Protein AF-A0A5E5BLS3-F1 (afdb_monomer_lite)

Organism: NCBI:txid93222

Structure (mmCIF, N/CA/C/O backbone):
data_AF-A0A5E5BLS3-F1
#
_entry.id   AF-A0A5E5BLS3-F1
#
loop_
_atom_site.group_PDB
_atom_site.id
_atom_site.type_symbol
_atom_site.label_atom_id
_atom_site.label_alt_id
_atom_site.label_comp_id
_atom_site.label_asym_id
_atom_site.label_entity_id
_atom_site.label_seq_id
_atom_site.pdbx_PDB_ins_code
_atom_site.Cartn_x
_atom_site.Cartn_y
_atom_site.Cartn_z
_atom_site.occupancy
_atom_site.B_iso_or_equiv
_atom_site.auth_seq_id
_atom_site.auth_comp_id
_atom_site.auth_asym_id
_atom_site.auth_atom_id
_atom_site.pdbx_PDB_model_num
ATOM 1 N N . MET A 1 1 ? -21.574 -31.247 -58.400 1.00 34.53 1 MET A N 1
ATOM 2 C CA . MET A 1 1 ? -21.716 -30.947 -56.960 1.00 34.53 1 MET A CA 1
ATOM 3 C C . MET A 1 1 ? -21.027 -29.622 -56.694 1.00 34.53 1 MET A C 1
ATOM 5 O O . MET A 1 1 ? -19.809 -29.564 -56.752 1.00 34.53 1 MET A O 1
ATOM 9 N N . HIS A 1 2 ? -21.808 -28.560 -56.506 1.00 27.62 2 HIS A N 1
ATOM 10 C CA . HIS A 1 2 ? -21.325 -27.256 -56.059 1.00 27.62 2 HIS A CA 1
ATOM 11 C C . HIS A 1 2 ? -21.465 -27.177 -54.540 1.00 27.62 2 HIS A C 1
ATOM 13 O O . HIS A 1 2 ? -22.556 -27.423 -54.038 1.00 27.62 2 HIS A O 1
ATOM 19 N N . PHE A 1 3 ? -20.406 -26.766 -53.847 1.00 23.20 3 PHE A N 1
ATOM 20 C CA . PHE A 1 3 ? -20.512 -26.007 -52.604 1.00 23.20 3 PHE A CA 1
ATOM 21 C C . PHE A 1 3 ? -19.408 -24.948 -52.603 1.00 23.20 3 PHE A C 1
ATOM 23 O O . PHE A 1 3 ? -18.227 -25.253 -52.473 1.00 23.20 3 PHE A O 1
ATOM 30 N N . PHE A 1 4 ? -19.822 -23.700 -52.811 1.00 28.59 4 PHE A N 1
ATOM 31 C CA . PHE A 1 4 ? -19.066 -22.513 -52.433 1.00 28.59 4 PHE A CA 1
ATOM 32 C C . PHE A 1 4 ? -19.124 -22.368 -50.905 1.00 28.59 4 PHE A C 1
ATOM 34 O O . PHE A 1 4 ? -20.200 -22.478 -50.321 1.00 28.59 4 PHE A O 1
ATOM 41 N N . ALA A 1 5 ? -17.999 -22.044 -50.277 1.00 25.41 5 ALA A N 1
ATOM 42 C CA . ALA A 1 5 ? -17.952 -21.332 -49.000 1.00 25.41 5 ALA A CA 1
ATOM 43 C C . ALA A 1 5 ? -16.856 -20.268 -49.163 1.00 25.41 5 ALA A C 1
ATOM 45 O O . ALA A 1 5 ? -15.674 -20.558 -49.039 1.00 25.41 5 ALA A O 1
ATOM 46 N N . ALA A 1 6 ? -17.166 -19.151 -49.823 1.00 27.09 6 ALA A N 1
ATOM 47 C CA . ALA A 1 6 ? -17.584 -17.913 -49.165 1.00 27.09 6 ALA A CA 1
ATOM 48 C C . ALA A 1 6 ? -16.597 -17.516 -48.054 1.00 27.09 6 ALA A C 1
ATOM 50 O O . ALA A 1 6 ? -16.611 -18.080 -46.960 1.00 27.09 6 ALA A O 1
ATOM 51 N N . SER A 1 7 ? -15.750 -16.533 -48.371 1.00 33.19 7 SER A N 1
ATOM 52 C CA . SER A 1 7 ? -15.082 -15.647 -47.418 1.00 33.19 7 SER A CA 1
ATOM 53 C C . SER A 1 7 ? -16.003 -15.397 -46.223 1.00 33.19 7 SER A C 1
ATOM 55 O O . SER A 1 7 ? -17.124 -14.924 -46.392 1.00 33.19 7 SER A O 1
ATOM 57 N N . SER A 1 8 ? -15.567 -15.805 -45.028 1.00 29.45 8 SER A N 1
ATOM 58 C CA . SER A 1 8 ? -16.401 -15.777 -43.826 1.00 29.45 8 SER A CA 1
ATOM 59 C C . SER A 1 8 ? -16.943 -14.360 -43.584 1.00 29.45 8 SER A C 1
ATOM 61 O O . SER A 1 8 ? -16.160 -13.475 -43.227 1.00 29.45 8 SER A O 1
ATOM 63 N N . PRO A 1 9 ? -18.271 -14.143 -43.672 1.00 31.34 9 PRO A N 1
ATOM 64 C CA . PRO A 1 9 ? -18.898 -12.856 -43.367 1.00 31.34 9 PRO A CA 1
ATOM 65 C C . PRO A 1 9 ? -18.682 -12.431 -41.909 1.00 31.34 9 PRO A C 1
ATOM 67 O O . PRO A 1 9 ? -18.938 -11.285 -41.554 1.00 31.34 9 PRO A O 1
ATOM 70 N N . ARG A 1 10 ? -18.208 -13.348 -41.048 1.00 33.69 10 ARG A N 1
ATOM 71 C CA . ARG A 1 10 ? -18.005 -13.108 -39.617 1.00 33.69 10 ARG A CA 1
ATOM 72 C C . ARG A 1 10 ? -16.800 -12.228 -39.315 1.00 33.69 10 ARG A C 1
ATOM 74 O O . ARG A 1 10 ? -16.881 -11.496 -38.343 1.00 33.69 10 ARG A O 1
ATOM 81 N N . HIS A 1 11 ? -15.726 -12.258 -40.110 1.00 30.16 11 HIS A N 1
ATOM 82 C CA . HIS A 1 11 ? -14.570 -11.381 -39.867 1.00 30.16 11 HIS A CA 1
ATOM 83 C C . HIS A 1 11 ? -14.857 -9.943 -40.304 1.00 30.16 11 HIS A C 1
ATOM 85 O O . HIS A 1 11 ? -14.571 -9.026 -39.548 1.00 30.16 11 HIS A O 1
ATOM 91 N N . GLU A 1 12 ? -15.526 -9.748 -41.443 1.00 28.45 12 GLU A N 1
ATOM 92 C CA . GLU A 1 12 ? -15.951 -8.428 -41.933 1.00 28.45 12 GLU A CA 1
ATOM 93 C C . GLU A 1 12 ? -17.077 -7.822 -41.068 1.00 28.45 12 GLU A C 1
ATOM 95 O O . GLU A 1 12 ? -17.075 -6.619 -40.802 1.00 28.45 12 GLU A O 1
ATOM 100 N N . GLN A 1 13 ? -18.002 -8.651 -40.550 1.00 30.91 13 GLN A N 1
ATOM 101 C CA . GLN A 1 13 ? -18.975 -8.223 -39.536 1.00 30.91 13 GLN A CA 1
ATOM 102 C C . GLN A 1 13 ? -18.310 -7.891 -38.203 1.00 30.91 13 GLN A C 1
ATOM 104 O O . GLN A 1 13 ? -18.647 -6.851 -37.657 1.00 30.91 13 GLN A O 1
ATOM 109 N N . LEU A 1 14 ? -17.352 -8.683 -37.695 1.00 30.88 14 LEU A N 1
ATOM 110 C CA . LEU A 1 14 ? -16.608 -8.319 -36.480 1.00 30.88 14 LEU A CA 1
ATOM 111 C C . LEU A 1 14 ? -15.872 -6.989 -36.681 1.00 30.88 14 LEU A C 1
ATOM 113 O O . LEU A 1 14 ? -15.947 -6.128 -35.818 1.00 30.88 14 LEU A O 1
ATOM 117 N N . PHE A 1 15 ? -15.228 -6.792 -37.835 1.00 30.98 15 PHE A N 1
ATOM 118 C CA . PHE A 1 15 ? -14.484 -5.578 -38.186 1.00 30.98 15 PHE A CA 1
ATOM 119 C C . PHE A 1 15 ? -15.395 -4.347 -38.276 1.00 30.98 15 PHE A C 1
ATOM 121 O O . PHE A 1 15 ? -15.095 -3.302 -37.698 1.00 30.98 15 PHE A O 1
ATOM 128 N N . ARG A 1 16 ? -16.569 -4.479 -38.915 1.00 30.80 16 ARG A N 1
ATOM 129 C CA . ARG A 1 16 ? -17.594 -3.429 -38.894 1.00 30.80 16 ARG A CA 1
ATOM 130 C C . ARG A 1 16 ? -18.154 -3.222 -37.494 1.00 30.80 16 ARG A C 1
ATOM 132 O O . ARG A 1 16 ? -18.315 -2.076 -37.118 1.00 30.80 16 ARG A O 1
ATOM 139 N N . THR A 1 17 ? -18.405 -4.250 -36.689 1.00 35.25 17 THR A N 1
ATOM 140 C CA . THR A 1 17 ? -18.891 -4.094 -35.307 1.00 35.25 17 THR A CA 1
ATOM 141 C C . THR A 1 17 ? -17.845 -3.444 -34.391 1.00 35.25 17 THR A C 1
ATOM 143 O O . THR A 1 17 ? -18.216 -2.637 -33.547 1.00 35.25 17 THR A O 1
ATOM 146 N N . ILE A 1 18 ? -16.552 -3.709 -34.602 1.00 31.16 18 ILE A N 1
ATOM 147 C CA . ILE A 1 18 ? -15.421 -3.091 -33.887 1.00 31.16 18 ILE A CA 1
ATOM 148 C C . ILE A 1 18 ? -15.284 -1.602 -34.244 1.00 31.16 18 ILE A C 1
ATOM 150 O O . ILE A 1 18 ? -15.023 -0.795 -33.359 1.00 31.16 18 ILE A O 1
ATOM 154 N N . LEU A 1 19 ? -15.511 -1.226 -35.509 1.00 31.52 19 LEU A N 1
ATOM 155 C CA . LEU A 1 19 ? -15.482 0.171 -35.971 1.00 31.52 19 LEU A CA 1
ATOM 156 C C . LEU A 1 19 ? -16.813 0.924 -35.765 1.00 31.52 19 LEU A C 1
ATOM 158 O O . LEU A 1 19 ? -16.826 2.151 -35.773 1.00 31.52 19 LEU A O 1
ATOM 162 N N . SER A 1 20 ? -17.934 0.207 -35.606 1.00 33.91 20 SER A N 1
ATOM 163 C CA . SER A 1 20 ? -19.284 0.782 -35.434 1.00 33.91 20 SER A CA 1
ATOM 164 C C . SER A 1 20 ? -19.732 0.857 -33.976 1.00 33.91 20 SER A C 1
ATOM 166 O O . SER A 1 20 ? -20.686 1.572 -33.670 1.00 33.91 20 SER A O 1
ATOM 168 N N . ALA A 1 21 ? -19.090 0.119 -33.067 1.00 30.17 21 ALA A N 1
ATOM 169 C CA . ALA A 1 21 ? -19.223 0.384 -31.644 1.00 30.17 21 ALA A CA 1
ATOM 170 C C . ALA A 1 21 ? -18.565 1.746 -31.374 1.00 30.17 21 ALA A C 1
ATOM 172 O O . ALA A 1 21 ? -17.434 1.948 -31.816 1.00 30.17 21 ALA A O 1
ATOM 173 N N . PRO A 1 22 ? -19.228 2.691 -30.686 1.00 32.88 22 PRO A N 1
ATOM 174 C CA . PRO A 1 22 ? -18.635 3.979 -30.353 1.00 32.88 22 PRO A CA 1
ATOM 175 C C . PRO A 1 22 ? -17.554 3.770 -29.281 1.00 32.88 22 PRO A C 1
ATOM 177 O O . PRO A 1 22 ? -17.758 4.032 -28.101 1.00 32.88 22 PRO A O 1
ATOM 180 N N . LEU A 1 23 ? -16.408 3.235 -29.694 1.00 39.81 23 LEU A N 1
ATOM 181 C CA . LEU A 1 23 ? -15.173 3.200 -28.931 1.00 39.81 23 LEU A CA 1
ATOM 182 C C . LEU A 1 23 ? -14.496 4.545 -29.168 1.00 39.81 23 LEU A C 1
ATOM 184 O O . LEU A 1 23 ? -13.711 4.711 -30.098 1.00 39.81 23 LEU A O 1
ATOM 188 N N . THR A 1 24 ? -14.834 5.543 -28.360 1.00 40.62 24 THR A N 1
ATOM 189 C CA . THR A 1 24 ? -14.181 6.852 -28.411 1.00 40.62 24 THR A CA 1
ATOM 190 C C . THR A 1 24 ? -12.831 6.808 -27.690 1.00 40.62 24 THR A C 1
ATOM 192 O O . THR A 1 24 ? -12.574 7.601 -26.796 1.00 40.62 24 THR A O 1
ATOM 195 N N . PHE A 1 25 ? -11.907 5.927 -28.101 1.00 43.97 25 PHE A N 1
ATOM 196 C CA . PHE A 1 25 ? -10.481 6.165 -27.820 1.00 43.97 25 PHE A CA 1
ATOM 197 C C . PHE A 1 25 ? -10.180 7.632 -28.148 1.00 43.97 25 PHE A C 1
ATOM 199 O O . PHE A 1 25 ? -10.736 8.137 -29.124 1.00 43.97 25 PHE A O 1
ATOM 206 N N . GLY A 1 26 ? -9.416 8.346 -27.316 1.00 43.75 26 GLY A N 1
ATOM 207 C CA . GLY A 1 26 ? -9.144 9.766 -27.547 1.00 43.75 26 GLY A CA 1
ATOM 208 C C . GLY A 1 26 ? -8.666 9.994 -28.986 1.00 43.75 26 GLY A C 1
ATOM 209 O O . GLY A 1 26 ? -7.529 9.713 -29.297 1.00 43.75 26 GLY A O 1
ATOM 210 N N . GLY A 1 27 ? -9.538 10.439 -29.892 1.00 51.97 27 GLY A N 1
ATOM 211 C CA . GLY A 1 27 ? -9.267 10.442 -31.337 1.00 51.97 27 GLY A CA 1
ATOM 212 C C . GLY A 1 27 ? -9.070 9.051 -31.983 1.00 51.97 27 GLY A C 1
ATOM 213 O O . GLY A 1 27 ? -8.403 8.162 -31.458 1.00 51.97 27 GLY A O 1
ATOM 214 N N . VAL A 1 28 ? -9.603 8.874 -33.197 1.00 53.38 28 VAL A N 1
ATOM 215 C CA . VAL A 1 28 ? -9.395 7.670 -34.035 1.00 53.38 28 VAL A CA 1
ATOM 216 C C . VAL A 1 28 ? -7.902 7.428 -34.323 1.00 53.38 28 VAL A C 1
ATOM 218 O O . VAL A 1 28 ? -7.460 6.280 -34.393 1.00 53.38 28 VAL A O 1
ATOM 221 N N . ASP A 1 29 ? -7.114 8.501 -34.400 1.00 59.03 29 ASP A N 1
ATOM 222 C CA . ASP A 1 29 ? -5.683 8.457 -34.713 1.00 59.03 29 ASP A CA 1
ATOM 223 C C . ASP A 1 29 ? -4.857 7.737 -33.629 1.00 59.03 29 ASP A C 1
ATOM 225 O O . ASP A 1 29 ? -3.947 6.972 -33.949 1.00 59.03 29 ASP A O 1
ATOM 229 N N . GLN A 1 30 ? -5.224 7.865 -32.347 1.00 74.75 30 GLN A N 1
ATOM 230 C CA . GLN A 1 30 ? -4.487 7.216 -31.253 1.00 74.75 30 GLN A CA 1
ATOM 231 C C . GLN A 1 30 ? -4.645 5.691 -31.253 1.00 74.75 30 GLN A C 1
ATOM 233 O O . GLN A 1 30 ? -3.727 4.971 -30.858 1.00 74.75 30 GLN A O 1
ATOM 238 N N . LEU A 1 31 ? -5.798 5.167 -31.684 1.00 83.00 31 LEU A N 1
ATOM 239 C CA . LEU A 1 31 ? -6.002 3.719 -31.769 1.00 83.00 31 LEU A CA 1
ATOM 240 C C . LEU A 1 31 ? -5.173 3.110 -32.905 1.00 83.00 31 LEU A C 1
ATOM 242 O O . LEU A 1 31 ? -4.577 2.049 -32.722 1.00 83.00 31 LEU A O 1
ATOM 246 N N . ALA A 1 32 ? -5.106 3.781 -34.058 1.00 84.62 32 ALA A N 1
ATOM 247 C CA . ALA A 1 32 ? -4.304 3.326 -35.191 1.00 84.62 32 ALA A CA 1
ATOM 248 C C . ALA A 1 32 ? -2.813 3.234 -34.821 1.00 84.62 32 ALA A C 1
ATOM 250 O O . ALA A 1 32 ? -2.171 2.219 -35.095 1.00 84.62 32 ALA A O 1
ATOM 251 N N . GLU A 1 33 ? -2.285 4.238 -34.114 1.00 88.94 33 GLU A N 1
ATOM 252 C CA . GLU A 1 33 ? -0.906 4.233 -33.609 1.00 88.94 33 GLU A CA 1
ATOM 253 C C . GLU A 1 33 ? -0.643 3.080 -32.631 1.00 88.94 33 GLU A C 1
ATOM 255 O O . GLU A 1 33 ? 0.366 2.378 -32.755 1.00 88.94 33 GLU A O 1
ATOM 260 N N . ARG A 1 34 ? -1.573 2.831 -31.698 1.00 91.44 34 ARG A N 1
ATOM 261 C CA . ARG A 1 34 ? -1.470 1.719 -30.738 1.00 91.44 34 ARG A CA 1
ATOM 262 C C . ARG A 1 34 ? -1.490 0.364 -31.428 1.00 91.44 34 ARG A C 1
ATOM 264 O O . ARG A 1 34 ? -0.681 -0.505 -31.114 1.00 91.44 34 ARG A O 1
ATOM 271 N N . CYS A 1 35 ? -2.376 0.188 -32.402 1.00 93.50 35 CYS A N 1
ATOM 272 C CA . CYS A 1 35 ? -2.442 -1.012 -33.229 1.00 93.50 35 CYS A CA 1
ATOM 273 C C . CYS A 1 35 ? -1.142 -1.225 -34.019 1.00 93.50 35 CYS A C 1
ATOM 275 O O . CYS A 1 35 ? -0.597 -2.330 -34.022 1.00 93.50 35 CYS A O 1
ATOM 277 N N . ALA A 1 36 ? -0.602 -0.178 -34.644 1.00 92.25 36 ALA A N 1
ATOM 278 C CA . ALA A 1 36 ? 0.670 -0.259 -35.356 1.00 92.25 36 ALA A CA 1
ATOM 279 C C . ALA A 1 36 ? 1.833 -0.619 -34.413 1.00 92.25 36 ALA A C 1
ATOM 281 O O . ALA A 1 36 ? 2.727 -1.385 -34.780 1.00 92.25 36 ALA A O 1
ATOM 282 N N . TYR A 1 37 ? 1.829 -0.102 -33.182 1.00 93.31 37 TYR A N 1
ATOM 283 C CA . TYR A 1 37 ? 2.817 -0.468 -32.169 1.00 93.31 37 TYR A CA 1
ATOM 284 C C . TYR A 1 37 ? 2.667 -1.926 -31.702 1.00 93.31 37 TYR A C 1
ATOM 286 O O . TYR A 1 37 ? 3.672 -2.629 -31.629 1.00 93.31 37 TYR A O 1
ATOM 294 N N . LEU A 1 38 ? 1.441 -2.420 -31.478 1.00 94.81 38 LEU A N 1
ATOM 295 C CA . LEU A 1 38 ? 1.178 -3.834 -31.163 1.00 94.81 38 LEU A CA 1
ATOM 296 C C . LEU A 1 38 ? 1.711 -4.774 -32.246 1.00 94.81 38 LEU A C 1
ATOM 298 O O . LEU A 1 38 ? 2.363 -5.766 -31.924 1.00 94.81 38 LEU A O 1
ATOM 302 N N . ALA A 1 39 ? 1.468 -4.451 -33.522 1.00 94.44 39 ALA A N 1
ATOM 303 C CA . ALA A 1 39 ? 1.978 -5.236 -34.642 1.00 94.44 39 ALA A CA 1
ATOM 304 C C . ALA A 1 39 ? 3.509 -5.299 -34.628 1.00 94.44 39 ALA A C 1
ATOM 306 O O . ALA A 1 39 ? 4.069 -6.390 -34.652 1.00 94.44 39 ALA A O 1
ATOM 307 N N . ARG A 1 40 ? 4.189 -4.150 -34.519 1.00 92.50 40 ARG A N 1
ATOM 308 C CA . ARG A 1 40 ? 5.661 -4.106 -34.439 1.00 92.50 40 ARG A CA 1
ATOM 309 C C . ARG A 1 40 ? 6.198 -4.906 -33.257 1.00 92.50 40 ARG A C 1
ATOM 311 O O . ARG A 1 40 ? 7.175 -5.633 -33.398 1.00 92.50 40 ARG A O 1
ATOM 318 N N . ARG A 1 41 ? 5.545 -4.794 -32.100 1.00 90.62 41 ARG A N 1
ATOM 319 C CA . ARG A 1 41 ? 5.968 -5.442 -30.858 1.00 90.62 41 ARG A CA 1
ATOM 320 C C . ARG A 1 41 ? 5.825 -6.962 -30.915 1.00 90.62 41 ARG A C 1
ATOM 322 O O . ARG A 1 41 ? 6.777 -7.660 -30.591 1.00 90.62 41 ARG A O 1
ATOM 329 N N . TYR A 1 42 ? 4.670 -7.476 -31.337 1.00 93.00 42 TYR A N 1
ATOM 330 C CA . TYR A 1 42 ? 4.352 -8.907 -31.230 1.00 93.00 42 TYR A CA 1
ATOM 331 C C . TYR A 1 42 ? 4.519 -9.701 -32.532 1.00 93.00 42 TYR A C 1
ATOM 333 O O . TYR A 1 42 ? 4.676 -10.918 -32.481 1.00 93.00 42 TYR A O 1
ATOM 341 N N . LEU A 1 43 ? 4.533 -9.046 -33.697 1.00 93.19 43 LEU A N 1
ATOM 342 C CA . LEU A 1 43 ? 4.868 -9.690 -34.978 1.00 93.19 43 LEU A CA 1
ATOM 343 C C . LEU A 1 43 ? 6.346 -9.509 -35.349 1.00 93.19 43 LEU A C 1
ATOM 345 O O . LEU A 1 43 ? 6.862 -10.269 -36.171 1.00 93.19 43 LEU A O 1
ATOM 349 N N . GLY A 1 44 ? 7.023 -8.546 -34.715 1.00 88.50 44 GLY A N 1
ATOM 350 C CA . GLY A 1 44 ? 8.392 -8.151 -35.022 1.00 88.50 44 GLY A CA 1
ATOM 351 C C . GLY A 1 44 ? 8.480 -7.200 -36.218 1.00 88.50 44 GLY A C 1
ATOM 352 O O . GLY A 1 44 ? 7.517 -6.973 -36.954 1.00 88.50 44 GLY A O 1
ATOM 353 N N . GLU A 1 45 ? 9.670 -6.647 -36.419 1.00 86.62 45 GLU A N 1
ATOM 354 C CA . GLU A 1 45 ? 10.022 -5.804 -37.564 1.00 86.62 45 GLU A CA 1
ATOM 355 C C . GLU A 1 45 ? 11.458 -6.103 -38.018 1.00 86.62 45 GLU A C 1
ATOM 357 O O . GLU A 1 45 ? 12.184 -6.880 -37.392 1.00 86.62 45 GLU A O 1
ATOM 362 N N . ALA A 1 46 ? 11.886 -5.533 -39.146 1.00 81.56 46 ALA A N 1
ATOM 363 C CA . ALA A 1 46 ? 13.238 -5.759 -39.648 1.00 81.56 46 ALA A CA 1
ATOM 364 C C . ALA A 1 46 ? 14.280 -5.344 -38.591 1.00 81.56 46 ALA A C 1
ATOM 366 O O . ALA A 1 46 ? 14.345 -4.185 -38.197 1.00 81.56 46 ALA A O 1
ATOM 367 N N . GLY A 1 47 ? 15.091 -6.302 -38.131 1.00 76.44 47 GLY A N 1
ATOM 368 C CA . GLY A 1 47 ? 16.109 -6.072 -37.101 1.00 76.44 47 GLY A CA 1
ATOM 369 C C . GLY A 1 47 ? 15.615 -6.156 -35.653 1.00 76.44 47 GLY A C 1
ATOM 370 O O . GLY A 1 47 ? 16.443 -6.076 -34.750 1.00 76.44 47 GLY A O 1
ATOM 371 N N . ARG A 1 48 ? 14.316 -6.384 -35.412 1.00 79.50 48 ARG A N 1
ATOM 372 C CA . ARG A 1 48 ? 13.747 -6.540 -34.066 1.00 79.50 48 ARG A CA 1
ATOM 373 C C . ARG A 1 48 ? 12.859 -7.789 -33.988 1.00 79.50 48 ARG A C 1
ATOM 375 O O . ARG A 1 48 ? 11.806 -7.827 -34.630 1.00 79.50 48 ARG A O 1
ATOM 382 N N . PRO A 1 49 ? 13.256 -8.819 -33.220 1.00 84.19 49 PRO A N 1
ATOM 383 C CA . PRO A 1 49 ? 12.444 -10.020 -33.074 1.00 84.19 49 PRO A CA 1
ATOM 384 C C . PRO A 1 49 ? 11.119 -9.707 -32.357 1.00 84.19 49 PRO A C 1
ATOM 386 O O . PRO A 1 49 ? 11.056 -8.745 -31.586 1.00 84.19 49 PRO A O 1
ATOM 389 N N . PRO A 1 50 ? 10.066 -10.513 -32.586 1.00 86.81 50 PRO A N 1
ATOM 390 C CA . PRO A 1 50 ? 8.811 -10.374 -31.860 1.00 86.81 50 PRO A CA 1
ATOM 391 C C . PRO A 1 50 ? 9.025 -10.580 -30.358 1.00 86.81 50 PRO A C 1
ATOM 393 O O . PRO A 1 50 ? 9.729 -11.500 -29.935 1.00 86.81 50 PRO A O 1
ATOM 396 N N . GLU A 1 51 ? 8.386 -9.739 -29.550 1.00 86.50 51 GLU A N 1
ATOM 397 C CA . GLU A 1 51 ? 8.324 -9.919 -28.106 1.00 86.50 51 GLU A CA 1
ATOM 398 C C . GLU A 1 51 ? 7.422 -11.110 -27.760 1.00 86.50 51 GLU A C 1
ATOM 400 O O . GLU A 1 51 ? 6.332 -11.271 -28.313 1.00 86.50 51 GLU A O 1
ATOM 405 N N . ALA A 1 52 ? 7.854 -11.937 -26.808 1.00 82.19 52 ALA A N 1
ATOM 406 C CA . ALA A 1 52 ? 7.029 -13.023 -26.302 1.00 82.19 52 ALA A CA 1
ATOM 407 C C . ALA A 1 52 ? 5.882 -12.477 -25.432 1.00 82.19 52 ALA A C 1
ATOM 409 O O . ALA A 1 52 ? 6.115 -11.766 -24.451 1.00 82.19 52 ALA A O 1
ATOM 410 N N . LEU A 1 53 ? 4.651 -12.876 -25.762 1.00 87.38 53 LEU A N 1
ATOM 411 C CA . LEU A 1 53 ? 3.470 -12.686 -24.925 1.00 87.38 53 LEU A CA 1
ATOM 412 C C . LEU A 1 53 ? 2.960 -14.048 -24.467 1.00 87.38 53 LEU A C 1
ATOM 414 O O . LEU A 1 53 ? 2.681 -14.926 -25.284 1.00 87.38 53 LEU A O 1
ATOM 418 N N . SER A 1 54 ? 2.818 -14.218 -23.159 1.00 86.81 54 SER A N 1
ATOM 419 C CA . SER A 1 54 ? 2.232 -15.429 -22.584 1.00 86.81 54 SER A CA 1
ATOM 420 C C . SER A 1 54 ? 1.014 -15.113 -21.731 1.00 86.81 54 SER A C 1
ATOM 422 O O . SER A 1 54 ? 0.868 -13.999 -21.232 1.00 86.81 54 SER A O 1
ATOM 424 N N . ILE A 1 55 ? 0.144 -16.101 -21.556 1.00 81.31 55 ILE A N 1
ATOM 425 C CA . ILE A 1 55 ? -1.080 -16.004 -20.774 1.00 81.31 55 ILE A CA 1
ATOM 426 C C . ILE A 1 55 ? -1.268 -17.243 -19.897 1.00 81.31 55 ILE A C 1
ATOM 428 O O . ILE A 1 55 ? -0.928 -18.354 -20.303 1.00 81.31 55 ILE A O 1
ATOM 432 N N . SER A 1 56 ? -1.773 -17.065 -18.680 1.00 80.69 56 SER A N 1
ATOM 433 C CA . SER A 1 56 ? -2.139 -18.162 -17.778 1.00 80.69 56 SER A CA 1
ATOM 434 C C . SER A 1 56 ? -3.471 -17.887 -17.087 1.00 80.69 56 SER A C 1
ATOM 436 O O . SER A 1 56 ? -3.807 -16.742 -16.796 1.00 80.69 56 SER A O 1
ATOM 438 N N . GLY A 1 57 ? -4.247 -18.933 -16.835 1.00 71.62 57 GLY A N 1
ATOM 439 C CA . GLY A 1 57 ? -5.437 -18.925 -15.996 1.00 71.62 57 GLY A CA 1
ATOM 440 C C . GLY A 1 57 ? -5.215 -19.617 -14.653 1.00 71.62 57 GLY A C 1
ATOM 441 O O . GLY A 1 57 ? -4.208 -20.281 -14.406 1.00 71.62 57 GLY A O 1
ATOM 442 N N . VAL A 1 58 ? -6.189 -19.472 -13.755 1.00 67.19 58 VAL A N 1
ATOM 443 C CA . VAL A 1 58 ? -6.163 -20.171 -12.464 1.00 67.19 58 VAL A CA 1
ATOM 444 C C . VAL A 1 58 ? -6.251 -21.678 -12.661 1.00 67.19 58 VAL A C 1
ATOM 446 O O . VAL A 1 58 ? -7.225 -22.179 -13.215 1.00 67.19 58 VAL A O 1
ATOM 449 N N . GLY A 1 59 ? -5.249 -22.384 -12.134 1.00 50.56 59 GLY A N 1
ATOM 450 C CA . GLY A 1 59 ? -5.128 -23.838 -12.235 1.00 50.56 59 GLY A CA 1
ATOM 451 C C . GLY A 1 59 ? -4.279 -24.315 -13.413 1.00 50.56 59 GLY A C 1
ATOM 452 O O . GLY A 1 59 ? -4.020 -25.514 -13.505 1.00 50.56 59 GLY A O 1
ATOM 453 N N . ASP A 1 60 ? -3.799 -23.411 -14.273 1.00 60.59 60 ASP A N 1
ATOM 454 C CA . ASP A 1 60 ? -2.897 -23.782 -15.359 1.00 60.59 60 ASP A CA 1
ATOM 455 C C . ASP A 1 60 ? -1.537 -24.206 -14.802 1.00 60.59 60 ASP A C 1
ATOM 457 O O . ASP A 1 60 ? -0.914 -23.510 -14.000 1.00 60.59 60 ASP A O 1
ATOM 461 N N . ALA A 1 61 ? -1.042 -25.354 -15.263 1.00 48.19 61 ALA A N 1
ATOM 462 C CA . ALA A 1 61 ? 0.253 -25.869 -14.831 1.00 48.19 61 ALA A CA 1
ATOM 463 C C . ALA A 1 61 ? 1.429 -25.026 -15.355 1.00 48.19 61 ALA A C 1
ATOM 465 O O . ALA A 1 61 ? 2.498 -25.024 -14.742 1.00 48.19 61 ALA A O 1
ATOM 466 N N . ARG A 1 62 ? 1.264 -24.357 -16.509 1.00 66.00 62 ARG A N 1
ATOM 467 C CA . ARG A 1 62 ? 2.283 -23.514 -17.157 1.00 66.00 62 ARG A CA 1
ATOM 468 C C . ARG A 1 62 ? 1.640 -22.389 -17.981 1.00 66.00 62 ARG A C 1
ATOM 470 O O . ARG A 1 62 ? 0.579 -22.618 -18.561 1.00 66.00 62 ARG A O 1
ATOM 477 N N . PRO A 1 63 ? 2.299 -21.222 -18.107 1.00 75.94 63 PRO A N 1
ATOM 478 C CA . PRO A 1 63 ? 1.906 -20.188 -19.061 1.00 75.94 63 PRO A CA 1
ATOM 479 C C . PRO A 1 63 ? 1.874 -20.705 -20.504 1.00 75.94 63 PRO A C 1
ATOM 481 O O . PRO A 1 63 ? 2.784 -21.411 -20.938 1.00 75.94 63 PRO A O 1
ATOM 484 N N . THR A 1 64 ? 0.852 -20.304 -21.255 1.00 80.62 64 THR A N 1
ATOM 485 C CA . THR A 1 64 ? 0.707 -20.575 -22.690 1.00 80.62 64 THR A CA 1
ATOM 486 C C . THR A 1 64 ? 1.205 -19.376 -23.487 1.00 80.62 64 THR A C 1
ATOM 488 O O . THR A 1 64 ? 0.843 -18.243 -23.183 1.00 80.62 64 THR A O 1
ATOM 491 N N . ILE A 1 65 ? 2.031 -19.592 -24.508 1.00 87.81 65 ILE A N 1
ATOM 492 C CA . ILE A 1 65 ? 2.466 -18.517 -25.413 1.00 87.81 65 ILE A CA 1
ATOM 493 C C . ILE A 1 65 ? 1.321 -18.201 -26.381 1.00 87.81 65 ILE A C 1
ATOM 495 O O . ILE A 1 65 ? 0.751 -19.118 -26.973 1.00 87.81 65 ILE A O 1
ATOM 499 N N . ILE A 1 66 ? 0.986 -16.920 -26.546 1.00 89.56 66 ILE A N 1
ATOM 500 C CA . ILE A 1 66 ? 0.020 -16.492 -27.562 1.00 89.56 66 ILE A CA 1
ATOM 501 C C . ILE A 1 66 ? 0.721 -16.535 -28.919 1.00 89.56 66 ILE A C 1
ATOM 503 O O . ILE A 1 66 ? 1.678 -15.800 -29.158 1.00 89.56 66 ILE A O 1
ATOM 507 N N . ASP A 1 67 ? 0.255 -17.422 -29.795 1.00 89.62 67 ASP A N 1
ATOM 508 C CA . ASP A 1 67 ? 0.834 -17.601 -31.120 1.00 89.62 67 ASP A CA 1
ATOM 509 C C . ASP A 1 67 ? 0.236 -16.618 -32.138 1.00 89.62 67 ASP A C 1
ATOM 511 O O . ASP A 1 67 ? -0.952 -16.667 -32.465 1.00 89.62 67 ASP A O 1
ATOM 515 N N . PHE A 1 68 ? 1.089 -15.743 -32.668 1.00 93.75 68 PHE A N 1
ATOM 516 C CA . PHE A 1 68 ? 0.736 -14.753 -33.682 1.00 93.75 68 PHE A CA 1
ATOM 517 C C . PHE A 1 68 ? 1.098 -15.169 -35.118 1.00 93.75 68 PHE A C 1
ATOM 519 O O . PHE A 1 68 ? 0.912 -14.374 -36.043 1.00 93.75 68 PHE A O 1
ATOM 526 N N . THR A 1 69 ? 1.598 -16.392 -35.341 1.00 90.44 69 THR A N 1
ATOM 527 C CA . THR A 1 69 ? 1.972 -16.903 -36.678 1.00 90.44 69 THR A CA 1
ATOM 528 C C . THR A 1 69 ? 0.835 -16.753 -37.687 1.00 90.44 69 THR A C 1
ATOM 530 O O . THR A 1 69 ? 1.039 -16.230 -38.778 1.00 90.44 69 THR A O 1
ATOM 533 N N . SER A 1 70 ? -0.390 -17.094 -37.280 1.00 90.56 70 SER A N 1
ATOM 534 C CA . SER A 1 70 ? -1.592 -16.979 -38.114 1.00 90.56 70 SER A CA 1
ATOM 535 C C . SER A 1 70 ? -1.885 -15.557 -38.605 1.00 90.56 70 SER A C 1
ATOM 537 O O . SER A 1 70 ? -2.474 -15.403 -39.668 1.00 90.56 70 SER A O 1
ATOM 539 N N . ILE A 1 71 ? -1.460 -14.521 -37.873 1.00 92.56 71 ILE A N 1
ATOM 540 C CA . ILE A 1 71 ? -1.615 -13.114 -38.271 1.00 92.56 71 ILE A CA 1
ATOM 541 C C . ILE A 1 71 ? -0.427 -12.667 -39.119 1.00 92.56 71 ILE A C 1
ATOM 543 O O . ILE A 1 71 ? -0.601 -11.982 -40.126 1.00 92.56 71 ILE A O 1
ATOM 547 N N . ARG A 1 72 ? 0.787 -13.059 -38.719 1.00 88.00 72 ARG A N 1
ATOM 548 C CA . ARG A 1 72 ? 2.029 -12.710 -39.418 1.00 88.00 72 ARG A CA 1
ATOM 549 C C . ARG A 1 72 ? 2.058 -13.261 -40.844 1.00 88.00 72 ARG A C 1
ATOM 551 O O . ARG A 1 72 ? 2.486 -12.556 -41.756 1.00 88.00 72 ARG A O 1
ATOM 558 N N . ASP A 1 73 ? 1.604 -14.499 -41.008 1.00 89.62 73 ASP A N 1
ATOM 559 C CA . ASP A 1 73 ? 1.710 -15.260 -42.252 1.00 89.62 73 ASP A CA 1
ATOM 560 C C . ASP A 1 73 ? 0.444 -15.108 -43.127 1.00 89.62 73 ASP A C 1
ATOM 562 O O . ASP A 1 73 ? 0.420 -15.543 -44.280 1.00 89.62 73 ASP A O 1
ATOM 566 N N . ALA A 1 74 ? -0.608 -14.457 -42.611 1.00 88.88 74 ALA A N 1
ATOM 567 C CA . ALA A 1 74 ? -1.815 -14.151 -43.370 1.00 88.88 74 ALA A CA 1
ATOM 568 C C . ALA A 1 74 ? -1.582 -13.036 -44.411 1.00 88.88 74 ALA A C 1
ATOM 570 O O . ALA A 1 74 ? -0.796 -12.111 -44.177 1.00 88.88 74 ALA A O 1
ATOM 571 N N . PRO A 1 75 ? -2.317 -13.054 -45.542 1.00 90.25 75 PRO A N 1
ATOM 572 C CA . PRO A 1 75 ? -2.272 -12.007 -46.562 1.00 90.25 75 PRO A CA 1
ATOM 573 C C . PRO A 1 75 ? -3.059 -10.758 -46.120 1.00 90.25 75 PRO A C 1
ATOM 575 O O . PRO A 1 75 ? -3.949 -10.291 -46.826 1.00 90.25 75 PRO A O 1
ATOM 578 N N . LEU A 1 76 ? -2.757 -10.243 -44.927 1.00 86.38 76 LEU A N 1
ATOM 579 C CA . LEU A 1 76 ? -3.349 -9.027 -44.377 1.00 86.38 76 LEU A CA 1
ATOM 580 C C . LEU A 1 76 ? -2.519 -7.799 -44.782 1.00 86.38 76 LEU A C 1
ATOM 582 O O . LEU A 1 76 ? -1.283 -7.840 -44.649 1.00 86.38 76 LEU A O 1
ATOM 586 N N . PRO A 1 77 ? -3.171 -6.699 -45.205 1.00 88.75 77 PRO A N 1
ATOM 587 C CA . PRO A 1 77 ? -2.530 -5.395 -45.326 1.00 88.75 77 PRO A CA 1
ATOM 588 C C . PRO A 1 77 ? -1.810 -4.997 -44.022 1.00 88.75 77 PRO A C 1
ATOM 590 O O . PRO A 1 77 ? -2.285 -5.350 -42.935 1.00 88.75 77 PRO A O 1
ATOM 593 N N . PRO A 1 78 ? -0.671 -4.279 -44.080 1.00 86.31 78 PRO A N 1
ATOM 594 C CA . PRO A 1 78 ? 0.082 -3.872 -42.889 1.00 86.31 78 PRO A CA 1
ATOM 595 C C . PRO A 1 78 ? -0.764 -3.177 -41.811 1.00 86.31 78 PRO A C 1
ATOM 597 O O . PRO A 1 78 ? -0.594 -3.447 -40.622 1.00 86.31 78 PRO A O 1
ATOM 600 N N . GLU A 1 79 ? -1.704 -2.333 -42.224 1.00 87.31 79 GLU A N 1
ATOM 601 C CA . GLU A 1 79 ? -2.633 -1.591 -41.373 1.00 87.31 79 GLU A CA 1
ATOM 602 C C . GLU A 1 79 ? -3.650 -2.483 -40.638 1.00 87.31 79 GLU A C 1
ATOM 604 O O . GLU A 1 79 ? -4.116 -2.117 -39.560 1.00 87.31 79 GLU A O 1
ATOM 609 N N . GLU A 1 80 ? -3.948 -3.679 -41.155 1.00 90.81 80 GLU A N 1
ATOM 610 C CA . GLU A 1 80 ? -4.897 -4.625 -40.548 1.00 90.81 80 GLU A CA 1
ATOM 611 C C . GLU A 1 80 ? -4.237 -5.581 -39.547 1.00 90.81 80 GLU A C 1
ATOM 613 O O . GLU A 1 80 ? -4.907 -6.164 -38.690 1.00 90.81 80 GLU A O 1
ATOM 618 N N . ARG A 1 81 ? -2.907 -5.708 -39.592 1.00 91.88 81 ARG A N 1
ATOM 619 C CA . ARG A 1 81 ? -2.155 -6.596 -38.692 1.00 91.88 81 ARG A CA 1
ATOM 620 C C . ARG A 1 81 ? -2.255 -6.162 -37.232 1.00 91.88 81 ARG A C 1
ATOM 622 O O . ARG A 1 81 ? -2.421 -7.001 -36.352 1.00 91.88 81 ARG A O 1
ATOM 629 N N . GLY A 1 82 ? -2.186 -4.858 -36.972 1.00 94.06 82 GLY A N 1
ATOM 630 C CA . GLY A 1 82 ? -2.311 -4.289 -35.626 1.00 94.06 82 GLY A CA 1
ATOM 631 C C . GLY A 1 82 ? -3.669 -4.561 -34.975 1.00 94.06 82 GLY A C 1
ATOM 632 O O . GLY A 1 82 ? -3.710 -5.142 -33.889 1.00 94.06 82 GLY A O 1
ATOM 633 N N . PRO A 1 83 ? -4.785 -4.213 -35.642 1.00 94.25 83 PRO A N 1
ATOM 634 C CA . PRO A 1 83 ? -6.126 -4.566 -35.187 1.00 94.25 83 PRO A CA 1
ATOM 635 C C . PRO A 1 83 ? -6.324 -6.072 -34.980 1.00 94.25 83 PRO A C 1
ATOM 637 O O . PRO A 1 83 ? -6.953 -6.468 -33.999 1.00 94.25 83 PRO A O 1
ATOM 640 N N . ALA A 1 84 ? -5.759 -6.919 -35.850 1.00 93.50 84 ALA A N 1
ATOM 641 C CA . ALA A 1 84 ? -5.835 -8.371 -35.694 1.00 93.50 84 ALA A CA 1
ATOM 642 C C . ALA A 1 84 ? -5.111 -8.857 -34.424 1.00 93.50 84 ALA A C 1
ATOM 644 O O . ALA A 1 84 ? -5.663 -9.668 -33.679 1.00 93.50 84 ALA A O 1
ATOM 645 N N . VAL A 1 85 ? -3.911 -8.332 -34.136 1.00 96.19 85 VAL A N 1
ATOM 646 C CA . VAL A 1 85 ? -3.177 -8.622 -32.889 1.00 96.19 85 VAL A CA 1
ATOM 647 C C . VAL A 1 85 ? -3.990 -8.182 -31.675 1.00 96.19 85 VAL A C 1
ATOM 649 O O . VAL A 1 85 ? -4.153 -8.952 -30.728 1.00 96.19 85 VAL A O 1
ATOM 652 N N . LEU A 1 86 ? -4.541 -6.966 -31.717 1.00 95.94 86 LEU A N 1
ATOM 653 C CA . LEU A 1 86 ? -5.355 -6.419 -30.636 1.00 95.94 86 LEU A CA 1
ATOM 654 C C . LEU A 1 86 ? -6.571 -7.317 -30.357 1.00 95.94 86 LEU A C 1
ATOM 656 O O . LEU A 1 86 ? -6.805 -7.699 -29.209 1.00 95.94 86 LEU A O 1
ATOM 660 N N . ALA A 1 87 ? -7.305 -7.701 -31.403 1.00 93.75 87 ALA A N 1
ATOM 661 C CA . ALA A 1 87 ? -8.483 -8.555 -31.296 1.00 93.75 87 ALA A CA 1
ATOM 662 C C . ALA A 1 87 ? -8.150 -9.953 -30.751 1.00 93.75 87 ALA A C 1
ATOM 664 O O . ALA A 1 87 ? -8.893 -10.466 -29.912 1.00 93.75 87 ALA A O 1
ATOM 665 N N . LEU A 1 88 ? -7.032 -10.549 -31.185 1.00 94.88 88 LEU A N 1
ATOM 666 C CA . LEU A 1 88 ? -6.594 -11.860 -30.705 1.00 94.88 88 LEU A CA 1
ATOM 667 C C . LEU A 1 88 ? -6.318 -11.834 -29.198 1.00 94.88 88 LEU A C 1
ATOM 669 O O . LEU A 1 88 ? -6.872 -12.654 -28.467 1.00 94.88 88 LEU A O 1
ATOM 673 N N . ILE A 1 89 ? -5.525 -10.868 -28.721 1.00 96.00 89 ILE A N 1
ATOM 674 C CA . ILE A 1 89 ? -5.216 -10.749 -27.288 1.00 96.00 89 ILE A CA 1
ATOM 675 C C . ILE A 1 89 ? -6.497 -10.453 -26.503 1.00 96.00 89 ILE A C 1
ATOM 677 O O . ILE A 1 89 ? -6.751 -11.097 -25.487 1.00 96.00 89 ILE A O 1
ATOM 681 N N . ALA A 1 90 ? -7.333 -9.523 -26.980 1.00 95.19 90 ALA A N 1
ATOM 682 C CA . ALA A 1 90 ? -8.567 -9.144 -26.296 1.00 95.19 90 ALA A CA 1
ATOM 683 C C . ALA A 1 90 ? -9.510 -10.345 -26.139 1.00 95.19 90 ALA A C 1
ATOM 685 O O . ALA A 1 90 ? -10.058 -10.557 -25.057 1.00 95.19 90 ALA A O 1
ATOM 686 N N . GLY A 1 91 ? -9.632 -11.180 -27.177 1.00 94.25 91 GLY A N 1
ATOM 687 C CA . GLY A 1 91 ? -10.419 -12.412 -27.141 1.00 94.25 91 GLY A CA 1
ATOM 688 C C . GLY A 1 91 ? -9.986 -13.379 -26.036 1.00 94.25 91 GLY A C 1
ATOM 689 O O . GLY A 1 91 ? -10.835 -14.040 -25.437 1.00 94.25 91 GLY A O 1
ATOM 690 N N . CYS A 1 92 ? -8.696 -13.414 -25.689 1.00 92.81 92 CYS A N 1
ATOM 691 C CA . CYS A 1 92 ? -8.203 -14.218 -24.572 1.00 92.81 92 CYS A CA 1
ATOM 692 C C . CYS A 1 92 ? -8.601 -13.659 -23.191 1.00 92.81 92 CYS A C 1
ATOM 694 O O . CYS A 1 92 ? -8.673 -14.422 -22.228 1.00 92.81 92 CYS A O 1
ATOM 696 N N . LEU A 1 93 ? -8.870 -12.352 -23.070 1.00 93.81 93 LEU A N 1
ATOM 697 C CA . LEU A 1 93 ? -9.212 -11.702 -21.794 1.00 93.81 93 LEU A CA 1
ATOM 698 C C . LEU A 1 93 ? -10.711 -11.767 -21.479 1.00 93.81 93 LEU A C 1
ATOM 700 O O . LEU A 1 93 ? -11.095 -11.795 -20.306 1.00 93.81 93 LEU A O 1
ATOM 704 N N . VAL A 1 94 ? -11.562 -11.811 -22.511 1.00 92.88 94 VAL A N 1
ATOM 705 C CA . VAL A 1 94 ? -13.029 -11.780 -22.374 1.00 92.88 94 VAL A CA 1
ATOM 706 C C . VAL A 1 94 ? -13.565 -12.802 -21.366 1.00 92.88 94 VAL A C 1
ATOM 708 O O . VAL A 1 94 ? -14.321 -12.386 -20.483 1.00 92.88 94 VAL A O 1
ATOM 711 N N . PRO A 1 95 ? -13.173 -14.095 -21.397 1.00 87.94 95 PRO A N 1
ATOM 712 C CA . PRO A 1 95 ? -13.715 -15.076 -20.459 1.00 87.94 95 PRO A CA 1
ATOM 713 C C . PRO A 1 95 ? -13.425 -14.736 -18.994 1.00 87.94 95 PRO A C 1
ATOM 715 O O . PRO A 1 95 ? -14.244 -15.022 -18.123 1.00 87.94 95 PRO A O 1
ATOM 718 N N . ALA A 1 96 ? -12.277 -14.115 -18.703 1.00 83.56 96 ALA A N 1
ATOM 719 C CA . ALA A 1 96 ? -11.945 -13.685 -17.350 1.00 83.56 96 ALA A CA 1
ATOM 720 C C . ALA A 1 96 ? -12.822 -12.510 -16.909 1.00 83.56 96 ALA A C 1
ATOM 722 O O . ALA A 1 96 ? -13.409 -12.559 -15.831 1.00 83.56 96 ALA A O 1
ATOM 723 N N . LEU A 1 97 ? -12.985 -11.501 -17.766 1.00 84.38 97 LEU A N 1
ATOM 724 C CA . LEU A 1 97 ? -13.793 -10.316 -17.469 1.00 84.38 97 LEU A CA 1
ATOM 725 C C . LEU A 1 97 ? -15.287 -10.645 -17.318 1.00 84.38 97 LEU A C 1
ATOM 727 O O . LEU A 1 97 ? -15.974 -10.050 -16.490 1.00 84.38 97 LEU A O 1
ATOM 731 N N . GLN A 1 98 ? -15.793 -11.646 -18.042 1.00 84.56 98 GLN A N 1
ATOM 732 C CA . GLN A 1 98 ? -17.165 -12.138 -17.871 1.00 84.56 98 GLN A CA 1
ATOM 733 C C . GLN A 1 98 ? -17.416 -12.754 -16.485 1.00 84.56 98 GLN A C 1
ATOM 735 O O . GLN A 1 98 ? -18.546 -12.700 -15.995 1.00 84.56 98 GLN A O 1
ATOM 740 N N . ARG A 1 99 ? -16.384 -13.274 -15.794 1.00 79.25 99 ARG A N 1
ATOM 741 C CA . ARG A 1 99 ? -16.525 -13.780 -14.411 1.00 79.25 99 ARG A CA 1
ATOM 742 C C . ARG A 1 99 ? -16.900 -12.681 -13.410 1.00 79.25 99 ARG A C 1
ATOM 744 O O . ARG A 1 99 ? -17.474 -12.998 -12.374 1.00 79.25 99 ARG A O 1
ATOM 751 N N . GLN A 1 100 ? -16.676 -11.408 -13.749 1.00 71.06 100 GLN A N 1
ATOM 752 C CA . GLN A 1 100 ? -17.130 -10.242 -12.973 1.00 71.06 100 GLN A CA 1
ATOM 753 C C . GLN A 1 100 ? -18.608 -9.877 -13.235 1.00 71.06 100 GLN A C 1
ATOM 755 O O . GLN A 1 100 ? -19.111 -8.855 -12.766 1.00 71.06 100 GLN A O 1
ATOM 760 N N . GLY A 1 101 ? -19.334 -10.700 -13.999 1.00 74.62 101 GLY A N 1
ATOM 761 C CA . GLY A 1 101 ? -20.748 -10.496 -14.317 1.00 74.62 101 GLY A CA 1
ATOM 762 C C . GLY A 1 101 ? -21.009 -9.533 -15.478 1.00 74.62 101 GLY A C 1
ATOM 763 O O . GLY A 1 101 ? -22.169 -9.166 -15.695 1.00 74.62 101 GLY A O 1
ATOM 764 N N . ALA A 1 102 ? -19.960 -9.131 -16.207 1.00 78.62 102 ALA A N 1
ATOM 765 C CA . ALA A 1 102 ? -20.060 -8.423 -17.479 1.00 78.62 102 ALA A CA 1
ATOM 766 C C . ALA A 1 102 ? -20.611 -9.341 -18.577 1.00 78.62 102 ALA A C 1
ATOM 768 O O . ALA A 1 102 ? -20.333 -10.541 -18.597 1.00 78.62 102 ALA A O 1
ATOM 769 N N . ASP A 1 103 ? -21.401 -8.784 -19.494 1.00 82.81 103 ASP A N 1
ATOM 770 C CA . ASP A 1 103 ? -21.816 -9.525 -20.683 1.00 82.81 103 ASP A CA 1
ATOM 771 C C . ASP A 1 103 ? -20.688 -9.570 -21.728 1.00 82.81 103 ASP A C 1
ATOM 773 O O . ASP A 1 103 ? -19.626 -8.969 -21.556 1.00 82.81 103 ASP A O 1
ATOM 777 N N . ALA A 1 104 ? -20.899 -10.316 -22.815 1.00 83.00 104 ALA A N 1
ATOM 778 C CA . ALA A 1 104 ? -19.892 -10.474 -23.863 1.00 83.00 104 ALA A CA 1
ATOM 779 C C . ALA A 1 104 ? -19.470 -9.142 -24.498 1.00 83.00 104 ALA A C 1
ATOM 781 O O . ALA A 1 104 ? -18.294 -8.965 -24.797 1.00 83.00 104 ALA A O 1
ATOM 782 N N . GLN A 1 105 ? -20.400 -8.200 -24.671 1.00 82.19 105 GLN A N 1
ATOM 783 C CA . GLN A 1 105 ? -20.110 -6.916 -25.299 1.00 82.19 105 GLN A CA 1
ATOM 784 C C . GLN A 1 105 ? -19.282 -6.014 -24.378 1.00 82.19 105 GLN A C 1
ATOM 786 O O . GLN A 1 105 ? -18.251 -5.499 -24.803 1.00 82.19 105 GLN A O 1
ATOM 791 N N . ALA A 1 106 ? -19.684 -5.853 -23.115 1.00 78.94 106 ALA A N 1
ATOM 792 C CA . ALA A 1 106 ? -18.947 -5.050 -22.144 1.00 78.94 106 ALA A CA 1
ATOM 793 C C . ALA A 1 106 ? -17.558 -5.645 -21.861 1.00 78.94 106 ALA A C 1
ATOM 795 O O . ALA A 1 106 ? -16.574 -4.907 -21.820 1.00 78.94 106 ALA A O 1
ATOM 796 N N . ALA A 1 107 ? -17.461 -6.973 -21.735 1.00 86.12 107 ALA A N 1
ATOM 797 C CA . ALA A 1 107 ? -16.187 -7.668 -21.568 1.00 86.12 107 ALA A CA 1
ATOM 798 C C . ALA A 1 107 ? -15.275 -7.511 -22.796 1.00 86.12 107 ALA A C 1
ATOM 800 O O . ALA A 1 107 ? -14.086 -7.249 -22.628 1.00 86.12 107 ALA A O 1
ATOM 801 N N . GLN A 1 108 ? -15.817 -7.615 -24.016 1.00 89.12 108 GLN A N 1
ATOM 802 C CA . GLN A 1 108 ? -15.057 -7.385 -25.247 1.00 89.12 108 GLN A CA 1
ATOM 803 C C . GLN A 1 108 ? -14.538 -5.951 -25.312 1.00 89.12 108 GLN A C 1
ATOM 805 O O . GLN A 1 108 ? -13.345 -5.754 -25.517 1.00 89.12 108 GLN A O 1
ATOM 810 N N . SER A 1 109 ? -15.393 -4.950 -25.104 1.00 84.44 109 SER A N 1
ATOM 811 C CA . SER A 1 109 ? -14.968 -3.549 -25.129 1.00 84.44 109 SER A CA 1
ATOM 812 C C . SER A 1 109 ? -13.872 -3.284 -24.096 1.00 84.44 109 SER A C 1
ATOM 814 O O . SER A 1 109 ? -12.827 -2.738 -24.438 1.00 84.44 109 SER A O 1
ATOM 816 N N . ALA A 1 110 ? -14.047 -3.745 -22.857 1.00 86.94 110 ALA A N 1
ATOM 817 C CA . ALA A 1 110 ? -13.043 -3.591 -21.810 1.00 86.94 110 ALA A CA 1
ATOM 818 C C . ALA A 1 110 ? -11.715 -4.279 -22.159 1.00 86.94 110 ALA A C 1
ATOM 820 O O . ALA A 1 110 ? -10.658 -3.663 -22.037 1.00 86.94 110 ALA A O 1
ATOM 821 N N . ALA A 1 111 ? -11.764 -5.511 -22.676 1.00 92.56 111 ALA A N 1
ATOM 822 C CA . ALA A 1 111 ? -10.581 -6.223 -23.146 1.00 92.56 111 ALA A CA 1
ATOM 823 C C . ALA A 1 111 ? -9.844 -5.439 -24.243 1.00 92.56 111 ALA A C 1
ATOM 825 O O . ALA A 1 111 ? -8.625 -5.306 -24.183 1.00 92.56 111 ALA A O 1
ATOM 826 N N . MET A 1 112 ? -10.567 -4.859 -25.204 1.00 90.75 112 MET A N 1
ATOM 827 C CA . MET A 1 112 ? -9.974 -4.033 -26.262 1.00 90.75 112 MET A CA 1
ATOM 828 C C . MET A 1 112 ? -9.285 -2.789 -25.683 1.00 90.75 112 MET A C 1
ATOM 830 O O . MET A 1 112 ? -8.171 -2.471 -26.090 1.00 90.75 112 MET A O 1
ATOM 834 N N . HIS A 1 113 ? -9.896 -2.120 -24.698 1.00 86.94 113 HIS A N 1
ATOM 835 C CA . HIS A 1 113 ? -9.280 -0.978 -24.009 1.00 86.94 113 HIS A CA 1
ATOM 836 C C . HIS A 1 113 ? -8.018 -1.369 -23.228 1.00 86.94 113 HIS A C 1
ATOM 838 O O . HIS A 1 113 ? -7.033 -0.633 -23.257 1.00 86.94 113 HIS A O 1
ATOM 844 N N . MET A 1 114 ? -8.018 -2.532 -22.573 1.00 91.00 114 MET A N 1
ATOM 845 C CA . MET A 1 114 ? -6.853 -3.055 -21.851 1.00 91.00 114 MET A CA 1
ATOM 846 C C . MET A 1 114 ? -5.710 -3.396 -22.808 1.00 91.00 114 MET A C 1
ATOM 848 O O . MET A 1 114 ? -4.568 -3.014 -22.571 1.00 91.00 114 MET A O 1
ATOM 852 N N . VAL A 1 115 ? -6.003 -4.059 -23.927 1.00 94.12 115 VAL A N 1
ATOM 853 C CA . VAL A 1 115 ? -4.980 -4.406 -24.925 1.00 94.12 115 VAL A CA 1
ATOM 854 C C . VAL A 1 115 ? -4.464 -3.169 -25.654 1.00 94.12 115 VAL A C 1
ATOM 856 O O . VAL A 1 115 ? -3.272 -3.082 -25.942 1.00 94.12 115 VAL A O 1
ATOM 859 N N . ALA A 1 116 ? -5.310 -2.163 -25.880 1.00 90.94 116 ALA A N 1
ATOM 860 C CA . ALA A 1 116 ? -4.864 -0.880 -26.408 1.00 90.94 116 ALA A CA 1
ATOM 861 C C . ALA A 1 116 ? -3.824 -0.200 -25.493 1.00 90.94 116 ALA A C 1
ATOM 863 O O . ALA A 1 116 ? -2.963 0.508 -26.013 1.00 90.94 116 ALA A O 1
ATOM 864 N N . GLN A 1 117 ? -3.836 -0.440 -24.170 1.00 90.25 117 GLN A N 1
ATOM 865 C CA . GLN A 1 117 ? -2.755 0.014 -23.277 1.00 90.25 117 GLN A CA 1
ATOM 866 C C . GLN A 1 117 ? -1.424 -0.666 -23.596 1.00 90.25 117 GLN A C 1
ATOM 868 O O . GLN A 1 117 ? -0.396 -0.003 -23.636 1.00 90.25 117 GLN A O 1
ATOM 873 N N . LEU A 1 118 ? -1.429 -1.966 -23.907 1.00 91.50 118 LEU A N 1
ATOM 874 C CA . LEU A 1 118 ? -0.212 -2.690 -24.307 1.00 91.50 118 LEU A CA 1
ATOM 875 C C . LEU A 1 118 ? 0.380 -2.157 -25.622 1.00 91.50 118 LEU A C 1
ATOM 877 O O . LEU A 1 118 ? 1.578 -2.318 -25.872 1.00 91.50 118 LEU A O 1
ATOM 881 N N . GLY A 1 119 ? -0.470 -1.540 -26.447 1.00 90.94 119 GLY A N 1
ATOM 882 C CA . GLY A 1 119 ? -0.107 -0.832 -27.669 1.00 90.94 119 GLY A CA 1
ATOM 883 C C . GLY A 1 119 ? 0.314 0.618 -27.465 1.00 90.94 119 GLY A C 1
ATOM 884 O O . GLY A 1 119 ? 0.819 1.226 -28.400 1.00 90.94 119 GLY A O 1
ATOM 885 N N . ASN A 1 120 ? 0.122 1.197 -26.280 1.00 90.50 120 ASN A N 1
ATOM 886 C CA . ASN A 1 120 ? 0.579 2.549 -25.997 1.00 90.50 120 ASN A CA 1
ATOM 887 C C . ASN A 1 120 ? 2.109 2.526 -25.791 1.00 90.50 120 ASN A C 1
ATOM 889 O O . ASN A 1 120 ? 2.574 1.873 -24.850 1.00 90.50 120 ASN A O 1
ATOM 893 N N . PRO A 1 121 ? 2.906 3.225 -26.628 1.00 88.56 121 PRO A N 1
ATOM 894 C CA . PRO A 1 121 ? 4.361 3.217 -26.502 1.00 88.56 121 PRO A CA 1
ATOM 895 C C . PRO A 1 121 ? 4.833 3.683 -25.123 1.00 88.56 121 PRO A C 1
ATOM 897 O O . PRO A 1 121 ? 5.727 3.068 -24.554 1.00 88.56 121 PRO A O 1
ATOM 900 N N . GLU A 1 122 ? 4.194 4.711 -24.554 1.00 84.06 122 GLU A N 1
ATOM 901 C CA . GLU A 1 122 ? 4.548 5.238 -23.233 1.00 84.06 122 GLU A CA 1
ATOM 902 C C . GLU A 1 122 ? 4.237 4.243 -22.111 1.00 84.06 122 GLU A C 1
ATOM 904 O O . GLU A 1 122 ? 4.980 4.176 -21.136 1.00 84.06 122 GLU A O 1
ATOM 909 N N . PHE A 1 123 ? 3.167 3.453 -22.246 1.00 86.31 123 PHE A N 1
ATOM 910 C CA . PHE A 1 123 ? 2.849 2.382 -21.300 1.00 86.31 123 PHE A CA 1
ATOM 911 C C . PHE A 1 123 ? 3.877 1.251 -21.399 1.00 86.31 123 PHE A C 1
ATOM 913 O O . PHE A 1 123 ? 4.421 0.816 -20.385 1.00 86.31 123 PHE A O 1
ATOM 920 N N . ALA A 1 124 ? 4.189 0.808 -22.621 1.00 86.69 124 ALA A N 1
ATOM 921 C CA . ALA A 1 124 ? 5.146 -0.265 -22.870 1.00 86.69 124 ALA A CA 1
ATOM 922 C C . ALA A 1 124 ? 6.567 0.091 -22.402 1.00 86.69 124 ALA A C 1
ATOM 924 O O . ALA A 1 124 ? 7.287 -0.775 -21.907 1.00 86.69 124 ALA A O 1
ATOM 925 N N . THR A 1 125 ? 6.967 1.360 -22.518 1.00 86.00 125 THR A N 1
ATOM 926 C CA . THR A 1 125 ? 8.290 1.828 -22.088 1.00 86.00 125 THR A CA 1
ATOM 927 C C . THR A 1 125 ? 8.298 2.445 -20.694 1.00 86.00 125 THR A C 1
ATOM 929 O O . THR A 1 125 ? 9.347 2.923 -20.276 1.00 86.00 125 THR A O 1
ATOM 932 N N . LEU A 1 126 ? 7.187 2.432 -19.948 1.00 81.88 126 LEU A N 1
ATOM 933 C CA . LEU A 1 126 ? 7.073 3.142 -18.669 1.00 81.88 126 LEU A CA 1
ATOM 934 C C . LEU A 1 126 ? 8.163 2.728 -17.668 1.00 81.88 126 LEU A C 1
ATOM 936 O O . LEU A 1 126 ? 8.838 3.586 -17.102 1.00 81.88 126 LEU A O 1
ATOM 940 N N . ALA A 1 127 ? 8.369 1.421 -17.484 1.00 82.75 127 ALA A N 1
ATOM 941 C CA . ALA A 1 127 ? 9.422 0.884 -16.621 1.00 82.75 127 ALA A CA 1
ATOM 942 C C . ALA A 1 127 ? 10.834 1.259 -17.117 1.00 82.75 127 ALA A C 1
ATOM 944 O O . ALA A 1 127 ? 11.589 1.859 -16.344 1.00 82.75 127 ALA A O 1
ATOM 945 N N . PRO A 1 128 ? 11.186 1.018 -18.398 1.00 82.69 128 PRO A N 1
ATOM 946 C CA . PRO A 1 128 ? 12.434 1.506 -18.969 1.00 82.69 128 PRO A CA 1
ATOM 947 C C . PRO A 1 128 ? 12.696 3.002 -18.774 1.00 82.69 128 PRO A C 1
ATOM 949 O O . PRO A 1 128 ? 13.778 3.393 -18.337 1.00 82.69 128 PRO A O 1
ATOM 952 N N . SER A 1 129 ? 11.701 3.838 -19.066 1.00 81.56 129 SER A N 1
ATOM 953 C CA . SER A 1 129 ? 11.792 5.292 -18.959 1.00 81.56 129 SER A CA 1
ATOM 954 C C . SER A 1 129 ? 11.931 5.750 -17.510 1.00 81.56 129 SER A C 1
ATOM 956 O O . SER A 1 129 ? 12.689 6.679 -17.244 1.00 81.56 129 SER A O 1
ATOM 958 N N . ALA A 1 130 ? 11.256 5.091 -16.565 1.00 79.00 130 ALA A N 1
ATOM 959 C CA . ALA A 1 130 ? 11.377 5.395 -15.143 1.00 79.00 130 ALA A CA 1
ATOM 960 C C . ALA A 1 130 ? 12.784 5.071 -14.618 1.00 79.00 130 ALA A C 1
ATOM 962 O O . ALA A 1 130 ? 13.393 5.901 -13.941 1.00 79.00 130 ALA A O 1
ATOM 963 N N . VAL A 1 131 ? 13.344 3.915 -14.995 1.00 78.56 131 VAL A N 1
ATOM 964 C CA . VAL A 1 131 ? 14.734 3.558 -14.670 1.00 78.56 131 VAL A CA 1
ATOM 965 C C . VAL A 1 131 ? 15.694 4.561 -15.300 1.00 78.56 131 VAL A C 1
ATOM 967 O O . VAL A 1 131 ? 16.523 5.137 -14.603 1.00 78.56 131 VAL A O 1
ATOM 970 N N . GLN A 1 132 ? 15.555 4.856 -16.591 1.00 77.00 132 GLN A N 1
ATOM 971 C CA . GLN A 1 132 ? 16.437 5.805 -17.268 1.00 77.00 132 GLN A CA 1
ATOM 972 C C . GLN A 1 132 ? 16.333 7.227 -16.699 1.00 77.00 132 GLN A C 1
ATOM 974 O O . GLN A 1 132 ? 17.344 7.917 -16.592 1.00 77.00 132 GLN A O 1
ATOM 979 N N . GLY A 1 133 ? 15.147 7.657 -16.264 1.00 71.81 133 GLY A N 1
ATOM 980 C CA . GLY A 1 133 ? 14.969 8.910 -15.531 1.00 71.81 133 GLY A CA 1
ATOM 981 C C . GLY A 1 133 ? 15.667 8.898 -14.169 1.00 71.81 133 GLY A C 1
ATOM 982 O O . GLY A 1 133 ? 16.289 9.887 -13.785 1.00 71.81 133 GLY A O 1
ATOM 983 N N . ALA A 1 134 ? 15.627 7.768 -13.458 1.00 71.69 134 ALA A N 1
ATOM 984 C CA . ALA A 1 134 ? 16.221 7.633 -12.132 1.00 71.69 134 ALA A CA 1
ATOM 985 C C . ALA A 1 134 ? 17.759 7.617 -12.153 1.00 71.69 134 ALA A C 1
ATOM 987 O O . ALA A 1 134 ? 18.375 8.219 -11.272 1.00 71.69 134 ALA A O 1
ATOM 988 N N . ILE A 1 135 ? 18.389 6.966 -13.138 1.00 72.88 135 ILE A N 1
ATOM 989 C CA . ILE A 1 135 ? 19.856 6.766 -13.182 1.00 72.88 135 ILE A CA 1
ATOM 990 C C . ILE A 1 135 ? 20.554 7.374 -14.405 1.00 72.88 135 ILE A C 1
ATOM 992 O O . ILE A 1 135 ? 21.770 7.241 -14.558 1.00 72.88 135 ILE A O 1
ATOM 996 N N . GLY A 1 136 ? 19.820 8.096 -15.251 1.00 73.12 136 GLY A N 1
ATOM 997 C CA . GLY A 1 136 ? 20.357 8.782 -16.423 1.00 73.12 136 GLY A CA 1
ATOM 998 C C . GLY A 1 136 ? 20.858 7.819 -17.512 1.00 73.12 136 GLY A C 1
ATOM 999 O O . GLY A 1 136 ? 20.393 6.682 -17.611 1.00 73.12 136 GLY A O 1
ATOM 1000 N N . PRO A 1 137 ? 21.841 8.227 -18.341 1.00 76.69 137 PRO A N 1
ATOM 1001 C CA . PRO A 1 137 ? 22.334 7.435 -19.476 1.00 76.69 137 PRO A CA 1
ATOM 1002 C C . PRO A 1 137 ? 23.276 6.285 -19.066 1.00 76.69 137 PRO A C 1
ATOM 1004 O O . PRO A 1 137 ? 24.097 5.832 -19.864 1.00 76.69 137 PRO A O 1
ATOM 1007 N N . ARG A 1 138 ? 23.219 5.846 -17.803 1.00 82.50 138 ARG A N 1
ATOM 1008 C CA . ARG A 1 138 ? 24.130 4.839 -17.249 1.00 82.50 138 ARG A CA 1
ATOM 1009 C C . ARG A 1 138 ? 23.773 3.424 -17.669 1.00 82.50 138 ARG A C 1
ATOM 1011 O O . ARG A 1 138 ? 24.680 2.613 -17.814 1.00 82.50 138 ARG A O 1
ATOM 1018 N N . MET A 1 139 ? 22.496 3.123 -17.898 1.00 85.44 139 MET A N 1
ATOM 1019 C CA . MET A 1 139 ? 22.114 1.831 -18.471 1.00 85.44 139 MET A CA 1
ATOM 1020 C C . MET A 1 139 ? 22.603 1.726 -19.912 1.00 85.44 139 MET A C 1
ATOM 1022 O O . MET A 1 139 ? 22.528 2.689 -20.677 1.00 85.44 139 MET A O 1
ATOM 1026 N N . ARG A 1 140 ? 23.125 0.553 -20.279 1.00 82.62 140 ARG A N 1
ATOM 1027 C CA . ARG A 1 140 ? 23.670 0.287 -21.613 1.00 82.62 140 ARG A CA 1
ATOM 1028 C C . ARG A 1 140 ? 22.942 -0.877 -22.272 1.00 82.62 140 ARG A C 1
ATOM 1030 O O . ARG A 1 140 ? 22.615 -1.865 -21.616 1.00 82.62 140 ARG A O 1
ATOM 1037 N N . GLY A 1 141 ? 22.776 -0.754 -23.588 1.00 77.44 141 GLY A N 1
ATOM 1038 C CA . GLY A 1 141 ? 22.003 -1.686 -24.404 1.00 77.44 141 GLY A CA 1
ATOM 1039 C C . GLY A 1 141 ? 20.502 -1.405 -24.349 1.00 77.44 141 GLY A C 1
ATOM 1040 O O . GLY A 1 141 ? 20.027 -0.660 -23.491 1.00 77.44 141 GLY A O 1
ATOM 1041 N N . GLU A 1 142 ? 19.768 -1.993 -25.289 1.00 80.38 142 GLU A N 1
ATOM 1042 C CA . GLU A 1 142 ? 18.308 -2.000 -25.231 1.00 80.38 142 GLU A CA 1
ATOM 1043 C C . GLU A 1 142 ? 17.843 -2.978 -24.144 1.00 80.38 142 GLU A C 1
ATOM 1045 O O . GLU A 1 142 ? 18.374 -4.093 -24.066 1.00 80.38 142 GLU A O 1
ATOM 1050 N N . PRO A 1 143 ? 16.887 -2.585 -23.286 1.00 84.69 143 PRO A N 1
ATOM 1051 C CA . PRO A 1 143 ? 16.313 -3.509 -22.329 1.00 84.69 143 PRO A CA 1
ATOM 1052 C C . PRO A 1 143 ? 15.524 -4.610 -23.036 1.00 84.69 143 PRO A C 1
ATOM 1054 O O . PRO A 1 143 ? 14.818 -4.364 -24.014 1.00 84.69 143 PRO A O 1
ATOM 1057 N N . LEU A 1 144 ? 15.597 -5.818 -22.489 1.00 82.44 144 LEU A N 1
ATOM 1058 C CA . LEU A 1 144 ? 14.750 -6.928 -22.901 1.00 82.44 144 LEU A CA 1
ATOM 1059 C C . LEU A 1 144 ? 13.468 -6.888 -22.075 1.00 82.44 144 LEU A C 1
ATOM 1061 O O . LEU A 1 144 ? 13.509 -7.065 -20.858 1.00 82.44 144 LEU A O 1
ATOM 1065 N N . SER A 1 145 ? 12.338 -6.651 -22.735 1.00 82.00 145 SER A N 1
ATOM 1066 C CA . SER A 1 145 ? 11.019 -6.673 -22.107 1.00 82.00 145 SER A CA 1
ATOM 1067 C C . SER A 1 145 ? 10.269 -7.946 -22.480 1.00 82.00 145 SER A C 1
ATOM 1069 O O . SER A 1 145 ? 10.335 -8.406 -23.617 1.00 82.00 145 SER A O 1
ATOM 1071 N N . THR A 1 146 ? 9.554 -8.517 -21.518 1.00 82.81 146 THR A N 1
ATOM 1072 C CA . THR A 1 146 ? 8.622 -9.626 -21.734 1.00 82.81 146 THR A CA 1
ATOM 1073 C C . THR A 1 146 ? 7.300 -9.320 -21.050 1.00 82.81 146 THR A C 1
ATOM 1075 O O . THR A 1 146 ? 7.270 -8.660 -20.007 1.00 82.81 146 THR A O 1
ATOM 1078 N N . THR A 1 147 ? 6.206 -9.805 -21.639 1.00 87.25 147 THR A N 1
ATOM 1079 C CA . THR A 1 147 ? 4.860 -9.599 -21.104 1.00 87.25 147 THR A CA 1
ATOM 1080 C C . THR A 1 147 ? 4.204 -10.939 -20.779 1.00 87.25 147 THR A C 1
ATOM 1082 O O . THR A 1 147 ? 4.128 -11.843 -21.617 1.00 87.25 147 THR A O 1
ATOM 1085 N N . HIS A 1 148 ? 3.685 -11.064 -19.562 1.00 86.81 148 HIS A N 1
ATOM 1086 C CA . HIS A 1 148 ? 2.863 -12.186 -19.130 1.00 86.81 148 HIS A CA 1
ATOM 1087 C C . HIS A 1 148 ? 1.512 -11.688 -18.615 1.00 86.81 148 HIS A C 1
ATOM 1089 O O . HIS A 1 148 ? 1.452 -10.755 -17.823 1.00 86.81 148 HIS A O 1
ATOM 1095 N N . ILE A 1 149 ? 0.419 -12.313 -19.042 1.00 87.94 149 ILE A N 1
ATOM 1096 C CA . ILE A 1 149 ? -0.934 -11.991 -18.593 1.00 87.94 149 ILE A CA 1
ATOM 1097 C C . ILE A 1 149 ? -1.451 -13.127 -17.706 1.00 87.94 149 ILE A C 1
ATOM 1099 O O . ILE A 1 149 ? -1.626 -14.247 -18.175 1.00 87.94 149 ILE A O 1
ATOM 1103 N N . ALA A 1 150 ? -1.747 -12.850 -16.441 1.00 80.50 150 ALA A N 1
ATOM 1104 C CA . ALA A 1 150 ? -2.391 -13.808 -15.547 1.00 80.50 150 ALA A CA 1
ATOM 1105 C C . ALA A 1 150 ? -3.878 -13.465 -15.364 1.00 80.50 150 ALA A C 1
ATOM 1107 O O . ALA A 1 150 ? -4.243 -12.350 -14.994 1.00 80.50 150 ALA A O 1
ATOM 1108 N N . LEU A 1 151 ? -4.754 -14.433 -15.625 1.00 81.69 151 LEU A N 1
ATOM 1109 C CA . LEU A 1 151 ? -6.204 -14.324 -15.492 1.00 81.69 151 LEU A CA 1
ATOM 1110 C C . LEU A 1 151 ? -6.628 -14.878 -14.128 1.00 81.69 151 LEU A C 1
ATOM 1112 O O . LEU A 1 151 ? -6.778 -16.090 -13.955 1.00 81.69 151 LEU A O 1
ATOM 1116 N N . ALA A 1 152 ? -6.855 -13.995 -13.158 1.00 74.75 152 ALA A N 1
ATOM 1117 C CA . ALA A 1 152 ? -7.192 -14.369 -11.790 1.00 74.75 152 ALA A CA 1
ATOM 1118 C C . ALA A 1 152 ? -8.584 -15.021 -11.675 1.00 74.75 152 ALA A C 1
ATOM 1120 O O . ALA A 1 152 ? -9.474 -14.836 -12.519 1.00 74.75 152 ALA A O 1
ATOM 1121 N N . ALA A 1 153 ? -8.799 -15.768 -10.584 1.00 66.94 153 ALA A N 1
ATOM 1122 C CA . ALA A 1 153 ? -10.021 -16.550 -10.350 1.00 66.94 153 ALA A CA 1
ATOM 1123 C C . ALA A 1 153 ? -11.261 -15.654 -10.356 1.00 66.94 153 ALA A C 1
ATOM 1125 O O . ALA A 1 153 ? -12.297 -15.999 -10.921 1.00 66.94 153 ALA A O 1
ATOM 1126 N N . HIS A 1 154 ? -11.115 -14.467 -9.777 1.00 73.38 154 HIS A N 1
ATOM 1127 C CA . HIS A 1 154 ? -12.189 -13.500 -9.616 1.00 73.38 154 HIS A CA 1
ATOM 1128 C C . HIS A 1 154 ? -12.432 -12.648 -10.866 1.00 73.38 154 HIS A C 1
ATOM 1130 O O . HIS A 1 154 ? -13.335 -11.831 -10.851 1.00 73.38 154 HIS A O 1
ATOM 1136 N N . GLY A 1 155 ? -11.686 -12.855 -11.958 1.00 72.38 155 GLY A N 1
ATOM 1137 C CA . GLY A 1 155 ? -11.867 -12.115 -13.212 1.00 72.38 155 GLY A CA 1
ATOM 1138 C C . GLY A 1 155 ? -11.064 -10.817 -13.309 1.00 72.38 155 GLY A C 1
ATOM 1139 O O . GLY A 1 155 ? -11.331 -9.998 -14.182 1.00 72.38 155 GLY A O 1
ATOM 1140 N N . GLU A 1 156 ? -10.083 -10.630 -12.423 1.00 84.25 156 GLU A N 1
ATOM 1141 C CA . GLU A 1 156 ? -9.014 -9.647 -12.617 1.00 84.25 156 GLU A CA 1
ATOM 1142 C C . GLU A 1 156 ? -8.002 -10.165 -13.653 1.00 84.25 156 GLU A C 1
ATOM 1144 O O . GLU A 1 156 ? -7.723 -11.365 -13.728 1.00 84.25 156 GLU A O 1
ATOM 1149 N N . VAL A 1 157 ? -7.455 -9.255 -14.451 1.00 88.50 157 VAL A N 1
ATOM 1150 C CA . VAL A 1 157 ? -6.387 -9.507 -15.417 1.00 88.50 157 VAL A CA 1
ATOM 1151 C C . VAL A 1 157 ? -5.134 -8.797 -14.929 1.00 88.50 157 VAL A C 1
ATOM 1153 O O . VAL A 1 157 ? -5.123 -7.577 -14.785 1.00 88.50 157 VAL A O 1
ATOM 1156 N N . LEU A 1 158 ? -4.076 -9.558 -14.686 1.00 85.94 158 LEU A N 1
ATOM 1157 C CA . LEU A 1 158 ? -2.792 -9.054 -14.220 1.00 85.94 158 LEU A CA 1
ATOM 1158 C C . LEU A 1 158 ? -1.810 -9.052 -15.385 1.00 85.94 158 LEU A C 1
ATOM 1160 O O . LEU A 1 158 ? -1.481 -10.103 -15.925 1.00 85.94 158 LEU A O 1
ATOM 1164 N N . VAL A 1 159 ? -1.341 -7.876 -15.780 1.00 90.38 159 VAL A N 1
ATOM 1165 C CA . VAL A 1 159 ? -0.312 -7.701 -16.805 1.00 90.38 159 VAL A CA 1
ATOM 1166 C C . VAL A 1 159 ? 1.032 -7.559 -16.108 1.00 90.38 159 VAL A C 1
ATOM 1168 O O . VAL A 1 159 ? 1.336 -6.520 -15.530 1.00 90.38 159 VAL A O 1
ATOM 1171 N N . HIS A 1 160 ? 1.836 -8.609 -16.171 1.00 86.25 160 HIS A N 1
ATOM 1172 C CA . HIS A 1 160 ? 3.213 -8.644 -15.711 1.00 86.25 160 HIS A CA 1
ATOM 1173 C C . HIS A 1 160 ? 4.124 -8.192 -16.851 1.00 86.25 160 HIS A C 1
ATOM 1175 O O . HIS A 1 160 ? 4.160 -8.816 -17.910 1.00 86.25 160 HIS A O 1
ATOM 1181 N N . THR A 1 161 ? 4.866 -7.116 -16.628 1.00 87.06 161 THR A N 1
ATOM 1182 C CA . THR A 1 161 ? 5.898 -6.622 -17.536 1.00 87.06 161 THR A CA 1
ATOM 1183 C C . THR A 1 161 ? 7.242 -6.759 -16.845 1.00 87.06 161 THR A C 1
ATOM 1185 O O . THR A 1 161 ? 7.509 -6.054 -15.872 1.00 87.06 161 THR A O 1
ATOM 1188 N N . THR A 1 162 ? 8.082 -7.652 -17.353 1.00 83.50 162 THR A N 1
ATOM 1189 C CA . THR A 1 162 ? 9.445 -7.863 -16.863 1.00 83.50 162 THR A CA 1
ATOM 1190 C C . THR A 1 162 ? 10.409 -7.193 -17.820 1.00 83.50 162 THR A C 1
ATOM 1192 O O . THR A 1 162 ? 10.413 -7.506 -19.006 1.00 83.50 162 THR A O 1
ATOM 1195 N N . THR A 1 163 ? 11.222 -6.272 -17.312 1.00 85.94 163 THR A N 1
ATOM 1196 C CA . THR A 1 163 ? 12.241 -5.546 -18.075 1.00 85.94 163 THR A CA 1
ATOM 1197 C C . THR A 1 163 ? 13.617 -5.851 -17.507 1.00 85.94 163 THR A C 1
ATOM 1199 O O . THR A 1 163 ? 13.834 -5.732 -16.304 1.00 85.94 163 THR A O 1
ATOM 1202 N N . GLN A 1 164 ? 14.548 -6.240 -18.370 1.00 84.75 164 GLN A N 1
ATOM 1203 C CA . GLN A 1 164 ? 15.883 -6.681 -17.992 1.00 84.75 164 GLN A CA 1
ATOM 1204 C C . GLN A 1 164 ? 16.960 -5.887 -18.716 1.00 84.75 164 GLN A C 1
ATOM 1206 O O . GLN A 1 164 ? 16.851 -5.594 -19.905 1.00 84.75 164 GLN A O 1
ATOM 1211 N N . TRP A 1 165 ? 18.044 -5.602 -18.004 1.00 87.88 165 TRP A N 1
ATOM 1212 C CA . TRP A 1 165 ? 19.244 -4.996 -18.562 1.00 87.88 165 TRP A CA 1
ATOM 1213 C C . TRP A 1 165 ? 20.449 -5.859 -18.253 1.00 87.88 165 TRP A C 1
ATOM 1215 O O . TRP A 1 165 ? 20.580 -6.368 -17.143 1.00 87.88 165 TRP A O 1
ATOM 1225 N N . ALA A 1 166 ? 21.367 -5.961 -19.208 1.00 85.12 166 ALA A N 1
ATOM 1226 C CA . ALA A 1 166 ? 22.555 -6.799 -19.074 1.00 85.12 166 ALA A CA 1
ATOM 1227 C C . ALA A 1 166 ? 23.841 -6.013 -18.762 1.00 85.12 166 ALA A C 1
ATOM 1229 O O . ALA A 1 166 ? 24.877 -6.611 -18.463 1.00 85.12 166 ALA A O 1
ATOM 1230 N N . SER A 1 167 ? 23.795 -4.675 -18.822 1.00 86.75 167 SER A N 1
ATOM 1231 C CA . SER A 1 167 ? 24.947 -3.833 -18.491 1.00 86.75 167 SER A CA 1
ATOM 1232 C C . SER A 1 167 ? 24.584 -2.403 -18.081 1.00 86.75 167 SER A C 1
ATOM 1234 O O . SER A 1 167 ? 23.552 -1.864 -18.486 1.00 86.75 167 SER A O 1
ATOM 1236 N N . TYR A 1 168 ? 25.466 -1.776 -17.305 1.00 88.44 168 TYR A N 1
ATOM 1237 C CA . TYR A 1 168 ? 25.415 -0.360 -16.940 1.00 88.44 168 TYR A CA 1
ATOM 1238 C C . TYR A 1 168 ? 26.833 0.221 -16.814 1.00 88.44 168 TYR A C 1
ATOM 1240 O O . TYR A 1 168 ? 27.819 -0.505 -16.910 1.00 88.44 168 TYR A O 1
ATOM 1248 N N . VAL A 1 169 ? 26.951 1.535 -16.639 1.00 87.00 169 VAL A N 1
ATOM 1249 C CA . VAL A 1 169 ? 28.209 2.235 -16.355 1.00 87.00 169 VAL A CA 1
ATOM 1250 C C . VAL A 1 169 ? 28.187 2.716 -14.910 1.00 87.00 169 VAL A C 1
ATOM 1252 O O . VAL A 1 169 ? 27.246 3.407 -14.508 1.00 87.00 169 VAL A O 1
ATOM 1255 N N . ASP A 1 170 ? 29.210 2.340 -14.143 1.00 83.31 170 ASP A N 1
ATOM 1256 C CA . ASP A 1 170 ? 29.343 2.735 -12.741 1.00 83.31 170 ASP A CA 1
ATOM 1257 C C . ASP A 1 170 ? 29.811 4.196 -12.578 1.00 83.31 170 ASP A C 1
ATOM 1259 O O . ASP A 1 170 ? 30.056 4.918 -13.550 1.00 83.31 170 ASP A O 1
ATOM 1263 N N . ASP A 1 171 ? 29.926 4.655 -11.330 1.00 80.50 171 ASP A N 1
ATOM 1264 C CA . ASP A 1 171 ? 30.365 6.019 -11.001 1.00 80.50 171 ASP A CA 1
ATOM 1265 C C . ASP A 1 171 ? 31.781 6.354 -11.494 1.00 80.50 171 ASP A C 1
ATOM 1267 O O . ASP A 1 171 ? 32.124 7.528 -11.627 1.00 80.50 171 ASP A O 1
ATOM 1271 N N . THR A 1 172 ? 32.598 5.344 -11.801 1.00 82.19 172 THR A N 1
ATOM 1272 C CA . THR A 1 172 ? 33.967 5.519 -12.306 1.00 82.19 172 THR A CA 1
ATOM 1273 C C . THR A 1 172 ? 34.033 5.544 -13.833 1.00 82.19 172 THR A C 1
ATOM 1275 O O . THR A 1 172 ? 35.117 5.632 -14.413 1.00 82.19 172 THR A O 1
ATOM 1278 N N . GLY A 1 173 ? 32.880 5.467 -14.505 1.00 82.38 173 GLY A N 1
ATOM 1279 C CA . GLY A 1 173 ? 32.807 5.383 -15.959 1.00 82.38 173 GLY A CA 1
ATOM 1280 C C . GLY A 1 173 ? 33.138 3.992 -16.504 1.00 82.38 173 GLY A C 1
ATOM 1281 O O . GLY A 1 173 ? 33.237 3.835 -17.721 1.00 82.38 173 GLY A O 1
ATOM 1282 N N . GLN A 1 174 ? 33.296 2.982 -15.640 1.00 84.62 174 GLN A N 1
ATOM 1283 C CA . GLN A 1 174 ? 33.617 1.624 -16.062 1.00 84.62 174 GLN A CA 1
ATOM 1284 C C . GLN A 1 174 ? 32.339 0.847 -16.405 1.00 84.62 174 GLN A C 1
ATOM 1286 O O . GLN A 1 174 ? 31.354 0.906 -15.661 1.00 84.62 174 GLN A O 1
ATOM 1291 N N . PRO A 1 175 ? 32.318 0.108 -17.529 1.00 84.25 175 PRO A N 1
ATOM 1292 C CA . PRO A 1 175 ? 31.195 -0.753 -17.862 1.00 84.25 175 PRO A CA 1
ATOM 1293 C C . PRO A 1 175 ? 31.136 -1.949 -16.904 1.00 84.25 175 PRO A C 1
ATOM 1295 O O . PRO A 1 175 ? 32.131 -2.628 -16.649 1.00 84.25 175 PRO A O 1
ATOM 1298 N N . ARG A 1 176 ? 29.938 -2.231 -16.402 1.00 81.88 176 ARG A N 1
ATOM 1299 C CA . ARG A 1 176 ? 29.605 -3.363 -15.538 1.00 81.88 176 ARG A CA 1
ATOM 1300 C C . ARG A 1 176 ? 28.530 -4.207 -16.204 1.00 81.88 176 ARG A C 1
ATOM 1302 O O . ARG A 1 176 ? 27.576 -3.671 -16.765 1.00 81.88 176 ARG A O 1
ATOM 1309 N N . GLY A 1 177 ? 28.672 -5.526 -16.123 1.00 79.69 177 GLY A N 1
ATOM 1310 C CA . GLY A 1 177 ? 27.719 -6.486 -16.673 1.00 79.69 177 GLY A CA 1
ATOM 1311 C C . GLY A 1 177 ? 28.345 -7.461 -17.655 1.00 79.69 177 GLY A C 1
ATOM 1312 O O . GLY A 1 177 ? 29.564 -7.539 -17.787 1.00 79.69 177 GLY A O 1
ATOM 1313 N N . PHE A 1 178 ? 27.492 -8.230 -18.321 1.00 63.53 178 PHE A N 1
ATOM 1314 C CA . PHE A 1 178 ? 27.896 -9.452 -19.017 1.00 63.53 178 PHE A CA 1
ATOM 1315 C C . PHE A 1 178 ? 27.660 -9.397 -20.539 1.00 63.53 178 PHE A C 1
ATOM 1317 O O . PHE A 1 178 ? 27.699 -10.424 -21.214 1.00 63.53 178 PHE A O 1
ATOM 1324 N N . GLY A 1 179 ? 27.427 -8.200 -21.097 1.00 61.00 179 GLY A N 1
ATOM 1325 C CA . GLY A 1 179 ? 26.997 -8.030 -22.492 1.00 61.00 179 GLY A CA 1
ATOM 1326 C C . GLY A 1 179 ? 25.575 -8.560 -22.728 1.00 61.00 179 GLY A C 1
ATOM 1327 O O . GLY A 1 179 ? 24.952 -9.093 -21.819 1.00 61.00 179 GLY A O 1
ATOM 1328 N N . SER A 1 180 ? 25.036 -8.437 -23.945 1.00 59.56 180 SER A N 1
ATOM 1329 C CA . SER A 1 180 ? 23.622 -8.750 -24.254 1.00 59.56 180 SER A CA 1
ATOM 1330 C C . SER A 1 180 ? 23.204 -10.222 -24.087 1.00 59.56 180 SER A C 1
ATOM 1332 O O . SER A 1 180 ? 22.020 -10.522 -24.190 1.00 59.56 180 SER A O 1
ATOM 1334 N N . GLN A 1 181 ? 24.152 -11.132 -23.842 1.00 60.75 181 GLN A N 1
ATOM 1335 C CA . GLN A 1 181 ? 23.929 -12.581 -23.713 1.00 60.75 181 GLN A CA 1
ATOM 1336 C C . GLN A 1 181 ? 24.134 -13.109 -22.283 1.00 60.75 181 GLN A C 1
ATOM 1338 O O . GLN A 1 181 ? 23.990 -14.305 -22.044 1.00 60.75 181 GLN A O 1
ATOM 1343 N N . GLY A 1 182 ? 24.519 -12.252 -21.335 1.00 64.94 182 GLY A N 1
ATOM 1344 C CA . GLY A 1 182 ? 24.756 -12.660 -19.953 1.00 64.94 182 GLY A CA 1
ATOM 1345 C C . GLY A 1 182 ? 23.578 -12.385 -19.012 1.00 64.94 182 GLY A C 1
ATOM 1346 O O . GLY A 1 182 ? 22.569 -11.816 -19.431 1.00 64.94 182 GLY A O 1
ATOM 1347 N N . PRO A 1 183 ? 23.684 -12.795 -17.733 1.00 73.25 183 PRO A N 1
ATOM 1348 C CA . PRO A 1 183 ? 22.616 -12.598 -16.759 1.00 73.25 183 PRO A CA 1
ATOM 1349 C C . PRO A 1 183 ? 22.317 -11.105 -16.546 1.00 73.25 183 PRO A C 1
ATOM 1351 O O . PRO A 1 183 ? 23.227 -10.271 -16.654 1.00 73.25 183 PRO A O 1
ATOM 1354 N N . PRO A 1 184 ? 21.060 -10.750 -16.224 1.00 79.69 184 PRO A N 1
ATOM 1355 C CA . PRO A 1 184 ? 20.683 -9.360 -16.039 1.00 79.69 184 PRO A CA 1
ATOM 1356 C C . PRO A 1 184 ? 21.397 -8.746 -14.827 1.00 79.69 184 PRO A C 1
ATOM 1358 O O . PRO A 1 184 ? 21.466 -9.333 -13.748 1.00 79.69 184 PRO A O 1
ATOM 1361 N N . VAL A 1 185 ? 21.908 -7.528 -15.004 1.00 83.81 185 VAL A N 1
ATOM 1362 C CA . VAL A 1 185 ? 22.423 -6.668 -13.921 1.00 83.81 185 VAL A CA 1
ATOM 1363 C C . VAL A 1 185 ? 21.312 -5.859 -13.252 1.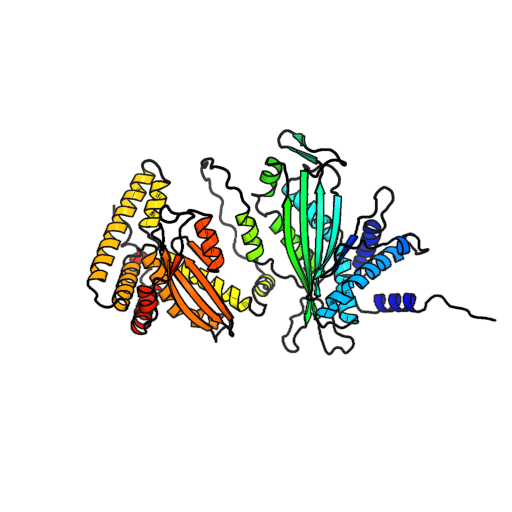00 83.81 185 VAL A C 1
ATOM 1365 O O . VAL A 1 185 ? 21.515 -5.282 -12.183 1.00 83.81 185 VAL A O 1
ATOM 1368 N N . LEU A 1 186 ? 20.145 -5.799 -13.889 1.00 83.81 186 LEU A N 1
ATOM 1369 C CA . LEU A 1 186 ? 18.933 -5.200 -13.359 1.00 83.81 186 LEU A CA 1
ATOM 1370 C C . LEU A 1 186 ? 17.730 -5.921 -13.961 1.00 83.81 186 LEU A C 1
ATOM 1372 O O . LEU A 1 186 ? 17.657 -6.075 -15.181 1.00 83.81 186 LEU A O 1
ATOM 1376 N N . THR A 1 187 ? 16.789 -6.303 -13.112 1.00 82.12 187 THR A N 1
ATOM 1377 C CA . THR A 1 187 ? 15.469 -6.802 -13.488 1.00 82.12 187 THR A CA 1
ATOM 1378 C C . THR A 1 187 ? 14.426 -5.936 -12.801 1.00 82.12 187 THR A C 1
ATOM 1380 O O . THR A 1 187 ? 14.543 -5.624 -11.616 1.00 82.12 187 THR A O 1
ATOM 1383 N N . MET A 1 188 ? 13.409 -5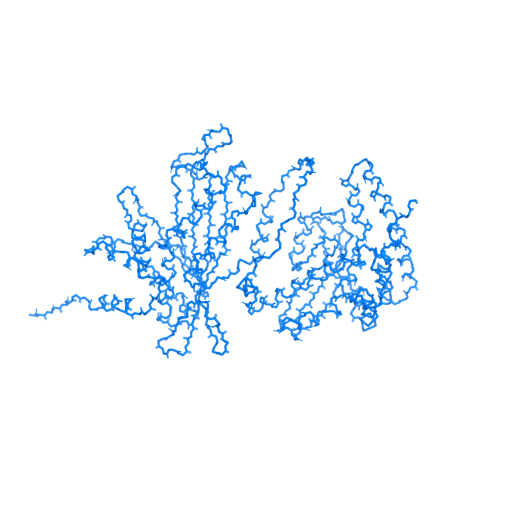.531 -13.547 1.00 83.38 188 MET A N 1
ATOM 1384 C CA . MET A 1 188 ? 12.278 -4.779 -13.039 1.00 83.38 188 MET A CA 1
ATOM 1385 C C . MET A 1 188 ? 10.985 -5.454 -13.471 1.00 83.38 188 MET A C 1
ATOM 1387 O O . MET A 1 188 ? 10.702 -5.523 -14.666 1.00 83.38 188 MET A O 1
ATOM 1391 N N . ASP A 1 189 ? 10.191 -5.895 -12.502 1.00 77.44 189 ASP A N 1
ATOM 1392 C CA . ASP A 1 189 ? 8.881 -6.489 -12.743 1.00 77.44 189 ASP A CA 1
ATOM 1393 C C . ASP A 1 189 ? 7.788 -5.530 -12.294 1.00 77.44 189 ASP A C 1
ATOM 1395 O O . ASP A 1 189 ? 7.699 -5.172 -11.119 1.00 77.44 189 ASP A O 1
ATOM 1399 N N . VAL A 1 190 ? 6.921 -5.139 -13.220 1.00 83.44 190 VAL A N 1
ATOM 1400 C CA . VAL A 1 190 ? 5.741 -4.321 -12.937 1.00 83.44 190 VAL A CA 1
ATOM 1401 C C . VAL A 1 190 ? 4.499 -5.144 -13.222 1.00 83.44 190 VAL A C 1
ATOM 1403 O O . VAL A 1 190 ? 4.357 -5.706 -14.302 1.00 83.44 190 VAL A O 1
ATOM 1406 N N . VAL A 1 191 ? 3.585 -5.206 -12.260 1.00 83.38 191 VAL A N 1
ATOM 1407 C CA . VAL A 1 191 ? 2.293 -5.874 -12.402 1.00 83.38 191 VAL A CA 1
ATOM 1408 C C . VAL A 1 191 ? 1.200 -4.825 -12.381 1.00 83.38 191 VAL A C 1
ATOM 1410 O O . VAL A 1 191 ? 1.009 -4.143 -11.372 1.00 83.38 191 VAL A O 1
ATOM 1413 N N . THR A 1 192 ? 0.467 -4.712 -13.482 1.00 88.19 192 THR A N 1
ATOM 1414 C CA . THR A 1 192 ? -0.713 -3.855 -13.596 1.00 88.19 192 THR A CA 1
ATOM 1415 C C . THR A 1 192 ? -1.969 -4.717 -13.580 1.00 88.19 192 THR A C 1
ATOM 1417 O O . THR A 1 192 ? -2.148 -5.563 -14.451 1.00 88.19 192 THR A O 1
ATOM 1420 N N . GLY A 1 193 ? -2.825 -4.530 -12.580 1.00 89.12 193 GLY A N 1
ATOM 1421 C CA . GLY A 1 193 ? -4.103 -5.228 -12.468 1.00 89.12 193 GLY A CA 1
ATOM 1422 C C . GLY A 1 193 ? -5.226 -4.437 -13.122 1.00 89.12 193 GLY A C 1
ATOM 1423 O O . GLY A 1 193 ? -5.272 -3.217 -12.979 1.00 89.12 193 GLY A O 1
ATOM 1424 N N . PHE A 1 194 ? -6.128 -5.134 -13.807 1.00 90.31 194 PHE A N 1
ATOM 1425 C CA . PHE A 1 194 ? -7.314 -4.577 -14.448 1.00 90.31 194 PHE A CA 1
ATOM 1426 C C . PHE A 1 194 ? -8.546 -5.427 -14.144 1.00 90.31 194 PHE A C 1
ATOM 1428 O O . PHE A 1 194 ? -8.489 -6.656 -14.207 1.00 90.31 194 PHE A O 1
ATOM 1435 N N . TRP A 1 195 ? -9.685 -4.796 -13.873 1.00 88.38 195 TRP A N 1
ATOM 1436 C CA . TRP A 1 195 ? -10.951 -5.508 -13.684 1.00 88.38 195 TRP A CA 1
ATOM 1437 C C . TRP A 1 195 ? -12.148 -4.642 -14.057 1.00 88.38 195 TRP A C 1
ATOM 1439 O O . TRP A 1 195 ? -12.048 -3.423 -14.186 1.00 88.38 195 TRP A O 1
ATOM 1449 N N . LEU A 1 196 ? -13.299 -5.291 -14.223 1.00 84.00 196 LEU A N 1
ATOM 1450 C CA . LEU A 1 196 ? -14.577 -4.616 -14.401 1.00 84.00 196 LEU A CA 1
ATOM 1451 C C . LEU A 1 196 ? -15.335 -4.546 -13.079 1.00 84.00 196 LEU A C 1
ATOM 1453 O O . LEU A 1 196 ? -15.504 -5.563 -12.407 1.00 84.00 196 LEU A O 1
ATOM 1457 N N . GLU A 1 197 ? -15.857 -3.368 -12.750 1.00 82.06 197 GLU A N 1
ATOM 1458 C CA . GLU A 1 197 ? -16.790 -3.178 -11.639 1.00 82.06 197 GLU A CA 1
ATOM 1459 C C . GLU A 1 197 ? -18.148 -2.704 -12.163 1.00 82.06 197 GLU A C 1
ATOM 1461 O O . GLU A 1 197 ? -18.242 -1.791 -12.984 1.00 82.06 197 GLU A O 1
ATOM 1466 N N . ARG A 1 198 ? -19.236 -3.321 -11.689 1.00 77.88 198 ARG A N 1
ATOM 1467 C CA . ARG A 1 198 ? -20.599 -2.926 -12.066 1.00 77.88 198 ARG A CA 1
ATOM 1468 C C . ARG A 1 198 ? -21.012 -1.648 -11.333 1.00 77.88 198 ARG A C 1
ATOM 1470 O O . ARG A 1 198 ? -21.158 -1.649 -10.110 1.00 77.88 198 ARG A O 1
ATOM 1477 N N . THR A 1 199 ? -21.346 -0.593 -12.068 1.00 67.81 199 THR A N 1
ATOM 1478 C CA . THR A 1 199 ? -21.888 0.642 -11.487 1.00 67.81 199 THR A CA 1
ATOM 1479 C C . THR A 1 199 ? -23.326 0.433 -11.010 1.00 67.81 199 THR A C 1
ATOM 1481 O O . THR A 1 199 ? -24.167 -0.118 -11.728 1.00 67.81 199 THR A O 1
ATOM 1484 N N . ARG A 1 200 ? -23.643 0.888 -9.792 1.00 58.78 200 ARG A N 1
ATOM 1485 C CA . ARG A 1 200 ? -25.013 0.852 -9.254 1.00 58.78 200 ARG A CA 1
ATOM 1486 C C . ARG A 1 200 ? -25.827 2.028 -9.800 1.00 58.78 200 ARG A C 1
ATOM 1488 O O . ARG A 1 200 ? -25.416 3.176 -9.653 1.00 58.78 200 ARG A O 1
ATOM 1495 N N . ALA A 1 201 ? -26.999 1.743 -10.370 1.00 43.12 201 ALA A N 1
ATOM 1496 C CA . ALA A 1 201 ? -27.947 2.765 -10.810 1.00 43.12 201 ALA A CA 1
ATOM 1497 C C . ALA A 1 201 ? -28.293 3.720 -9.647 1.00 43.12 201 ALA A C 1
ATOM 1499 O O . ALA A 1 201 ? -28.695 3.266 -8.576 1.00 43.12 201 ALA A O 1
ATOM 1500 N N . GLY A 1 202 ? -28.113 5.030 -9.845 1.00 42.78 202 GLY A N 1
ATOM 1501 C CA . GLY A 1 202 ? -28.544 6.072 -8.900 1.00 42.78 202 GLY A CA 1
ATOM 1502 C C . GLY A 1 202 ? -27.444 6.819 -8.135 1.00 42.78 202 GLY A C 1
ATOM 1503 O O . GLY A 1 202 ? -27.750 7.821 -7.495 1.00 42.78 202 GLY A O 1
ATOM 1504 N N . ARG A 1 203 ? -26.166 6.421 -8.219 1.00 40.97 203 ARG A N 1
ATOM 1505 C CA . ARG A 1 203 ? -25.070 7.347 -7.880 1.00 40.97 203 ARG A CA 1
ATOM 1506 C C . ARG A 1 203 ? -24.706 8.102 -9.145 1.00 40.97 203 ARG A C 1
ATOM 1508 O O . ARG A 1 203 ? -24.265 7.483 -10.104 1.00 40.97 203 ARG A O 1
ATOM 1515 N N . GLY A 1 204 ? -24.906 9.418 -9.141 1.00 39.59 204 GLY A N 1
ATOM 1516 C CA . GLY A 1 204 ? -24.358 10.296 -10.166 1.00 39.59 204 GLY A CA 1
ATOM 1517 C C . GLY A 1 204 ? -22.843 10.136 -10.186 1.00 39.59 204 GLY A C 1
ATOM 1518 O O . GLY A 1 204 ? -22.140 10.765 -9.400 1.00 39.59 204 GLY A O 1
ATOM 1519 N N . VAL A 1 205 ? -22.347 9.243 -11.042 1.00 43.31 205 VAL A N 1
ATOM 1520 C CA . VAL A 1 205 ? -20.955 9.257 -11.466 1.00 43.31 205 VAL A CA 1
ATOM 1521 C C . VAL A 1 205 ? -20.850 10.534 -12.281 1.00 43.31 205 VAL A C 1
ATOM 1523 O O . VAL A 1 205 ? -21.234 10.573 -13.446 1.00 43.31 205 VAL A O 1
ATOM 1526 N N . GLU A 1 206 ? -20.450 11.625 -11.631 1.00 43.38 206 GLU A N 1
ATOM 1527 C CA . GLU A 1 206 ? -19.941 12.787 -12.347 1.00 43.38 206 GLU A CA 1
ATOM 1528 C C . GLU A 1 206 ? -18.832 12.280 -13.276 1.00 43.38 206 GLU A C 1
ATOM 1530 O O . GLU A 1 206 ? -17.767 11.884 -12.811 1.00 43.38 206 GLU A O 1
ATOM 1535 N N . GLN A 1 207 ? -19.180 12.196 -14.561 1.00 46.16 207 GLN A N 1
ATOM 1536 C CA . GLN A 1 207 ? -18.402 11.947 -15.777 1.00 46.16 207 GLN A CA 1
ATOM 1537 C C . GLN A 1 207 ? -16.866 11.914 -15.645 1.00 46.16 207 GLN A C 1
ATOM 1539 O O . GLN A 1 207 ? -16.184 12.796 -16.161 1.00 46.16 207 GLN A O 1
ATOM 1544 N N . VAL A 1 208 ? -16.287 10.882 -15.032 1.00 44.59 208 VAL A N 1
ATOM 1545 C CA . VAL A 1 208 ? -14.839 10.641 -15.135 1.00 44.59 208 VAL A CA 1
ATOM 1546 C C . VAL A 1 208 ? -14.584 9.133 -15.227 1.00 44.59 208 VAL A C 1
ATOM 1548 O O . VAL A 1 208 ? -14.276 8.488 -14.230 1.00 44.59 208 VAL A O 1
ATOM 1551 N N . GLY A 1 209 ? -14.782 8.554 -16.417 1.00 50.12 209 GLY A N 1
ATOM 1552 C CA . GLY A 1 209 ? -14.414 7.165 -16.730 1.00 50.12 209 GLY A CA 1
ATOM 1553 C C . GLY A 1 209 ? -15.270 6.517 -17.827 1.00 50.12 209 GLY A C 1
ATOM 1554 O O . GLY A 1 209 ? -16.421 6.909 -18.029 1.00 50.12 209 GLY A O 1
ATOM 1555 N N . TRP A 1 210 ? -14.719 5.526 -18.537 1.00 53.78 210 TRP A N 1
ATOM 1556 C CA . TRP A 1 210 ? -15.461 4.720 -19.514 1.00 53.78 210 TRP A CA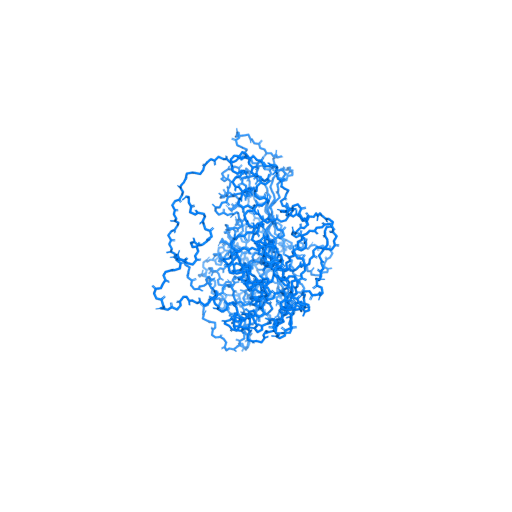 1
ATOM 1557 C C . TRP A 1 210 ? -16.548 3.904 -18.829 1.00 53.78 210 TRP A C 1
ATOM 1559 O O . TRP A 1 210 ? -16.268 3.102 -17.938 1.00 53.78 210 TRP A O 1
ATOM 1569 N N . VAL A 1 211 ? -17.786 4.081 -19.288 1.00 56.56 211 VAL A N 1
ATOM 1570 C CA . VAL A 1 211 ? -18.928 3.285 -18.849 1.00 56.56 211 VAL A CA 1
ATOM 1571 C C . VAL A 1 211 ? -19.319 2.333 -19.973 1.00 56.56 211 VAL A C 1
ATOM 1573 O O . VAL A 1 211 ? -19.879 2.741 -20.989 1.00 56.56 211 VAL A O 1
ATOM 1576 N N . PHE A 1 212 ? -19.034 1.051 -19.785 1.00 56.72 212 PHE A N 1
ATOM 1577 C CA . PHE A 1 212 ? -19.416 -0.017 -20.698 1.00 56.72 212 PHE A CA 1
ATOM 1578 C C . PHE A 1 212 ? -20.837 -0.457 -20.367 1.00 56.72 212 PHE A C 1
ATOM 1580 O O . PHE A 1 212 ? -21.082 -1.107 -19.349 1.00 56.72 212 PHE A O 1
ATOM 1587 N N . ALA A 1 213 ? -21.793 -0.071 -21.206 1.00 56.06 213 ALA A N 1
ATOM 1588 C CA . ALA A 1 213 ? -23.147 -0.589 -21.116 1.00 56.06 213 ALA A CA 1
ATOM 1589 C C . ALA A 1 213 ? -23.188 -2.036 -21.630 1.00 56.06 213 ALA A C 1
ATOM 1591 O O . ALA A 1 213 ? -22.536 -2.374 -22.619 1.00 56.06 213 ALA A O 1
ATOM 1592 N N . ASN A 1 214 ? -23.969 -2.881 -20.964 1.00 53.53 214 ASN A N 1
ATOM 1593 C CA . ASN A 1 214 ? -24.374 -4.169 -21.513 1.00 53.53 214 ASN A CA 1
ATOM 1594 C C . ASN A 1 214 ? -25.252 -3.956 -22.764 1.00 53.53 214 ASN A C 1
ATOM 1596 O O . ASN A 1 214 ? -25.772 -2.861 -22.985 1.00 53.53 214 ASN A O 1
ATOM 1600 N N . ALA A 1 215 ? -25.460 -5.005 -23.560 1.00 54.69 215 ALA A N 1
ATOM 1601 C CA . ALA A 1 215 ? -26.205 -4.931 -24.823 1.00 54.69 215 ALA A CA 1
ATOM 1602 C C . ALA A 1 215 ? -27.631 -4.355 -24.670 1.00 54.69 215 ALA A C 1
ATOM 1604 O O . ALA A 1 215 ? -28.158 -3.724 -25.582 1.00 54.69 215 ALA A O 1
ATOM 1605 N N . GLU A 1 216 ? -28.246 -4.542 -23.500 1.00 51.78 216 GLU A N 1
ATOM 1606 C CA . GLU A 1 216 ? -29.589 -4.049 -23.164 1.00 51.78 216 GLU A CA 1
ATOM 1607 C C . GLU A 1 216 ? -29.598 -2.639 -22.537 1.00 51.78 216 GLU A C 1
ATOM 1609 O O . GLU A 1 216 ? -30.664 -2.100 -22.248 1.00 51.78 216 GLU A O 1
ATOM 1614 N N . GLY A 1 217 ? -28.433 -2.049 -22.245 1.00 59.66 217 GLY A N 1
ATOM 1615 C CA . GLY A 1 217 ? -28.298 -0.769 -21.536 1.00 59.66 217 GLY A CA 1
ATOM 1616 C C . GLY A 1 217 ? -28.692 -0.784 -20.048 1.00 59.66 217 GLY A C 1
ATOM 1617 O O . GLY A 1 217 ? -28.619 0.243 -19.377 1.00 59.66 217 GLY A O 1
ATOM 1618 N N . THR A 1 218 ? -29.100 -1.935 -19.507 1.00 57.09 218 THR A N 1
ATOM 1619 C CA . THR A 1 218 ? -29.595 -2.133 -18.133 1.00 57.09 218 THR A CA 1
ATOM 1620 C C . THR A 1 218 ? -28.496 -2.263 -17.071 1.00 57.09 218 THR A C 1
ATOM 1622 O O . THR A 1 218 ? -28.754 -2.098 -15.874 1.00 57.09 218 THR A O 1
ATOM 1625 N N . LYS A 1 219 ? -27.259 -2.576 -17.470 1.00 61.88 219 LYS A N 1
ATOM 1626 C CA . LYS A 1 219 ? -26.085 -2.698 -16.598 1.00 61.88 219 LYS A CA 1
ATOM 1627 C C . LYS A 1 219 ? -24.939 -1.901 -17.191 1.00 61.88 219 LYS A C 1
ATOM 1629 O O . LYS A 1 219 ? -24.690 -1.950 -18.386 1.00 61.88 219 LYS A O 1
ATOM 1634 N N . GLN A 1 220 ? -24.227 -1.208 -16.324 1.00 72.69 220 GLN A N 1
ATOM 1635 C CA . GLN A 1 220 ? -23.091 -0.382 -16.681 1.00 72.69 220 GLN A CA 1
ATOM 1636 C C . GLN A 1 220 ? -21.878 -0.874 -15.889 1.00 72.69 220 GLN A C 1
ATOM 1638 O O . GLN A 1 220 ? -22.013 -1.267 -14.725 1.00 72.69 220 GLN A O 1
ATOM 1643 N N . PHE A 1 221 ? -20.722 -0.912 -16.539 1.00 74.38 221 PHE A N 1
ATOM 1644 C CA . PHE A 1 221 ? -19.459 -1.354 -15.965 1.00 74.38 221 PHE A CA 1
ATOM 1645 C C . PHE A 1 221 ? -18.403 -0.279 -16.156 1.00 74.38 221 PHE A C 1
ATOM 1647 O O . PHE A 1 221 ? -18.391 0.397 -17.179 1.00 74.38 221 PHE A O 1
ATOM 1654 N N . VAL A 1 222 ? -17.505 -0.148 -15.193 1.00 80.44 222 VAL A N 1
ATOM 1655 C CA . VAL A 1 222 ? -16.314 0.692 -15.300 1.00 80.44 222 VAL A CA 1
ATOM 1656 C C . VAL A 1 222 ? -15.102 -0.225 -15.344 1.00 80.44 222 VAL A C 1
ATOM 1658 O O . VAL A 1 222 ? -15.076 -1.254 -14.667 1.00 80.44 222 VAL A O 1
ATOM 1661 N N . LEU A 1 223 ? -14.127 0.126 -16.180 1.00 82.69 223 LEU A N 1
ATOM 1662 C CA . LEU A 1 223 ? -12.832 -0.544 -16.224 1.00 82.69 223 LEU A CA 1
ATOM 1663 C C . LEU A 1 223 ? -11.884 0.138 -15.248 1.00 82.69 223 LEU A C 1
ATOM 1665 O O . LEU A 1 223 ? -11.645 1.341 -15.348 1.00 82.69 223 LEU A O 1
ATOM 1669 N N . HIS A 1 224 ? -11.351 -0.661 -14.337 1.00 83.56 224 HIS A N 1
ATOM 1670 C CA . HIS A 1 224 ? -10.397 -0.261 -13.321 1.00 83.56 224 HIS A CA 1
ATOM 1671 C C . HIS A 1 224 ? -8.983 -0.700 -13.707 1.00 83.56 224 HIS A C 1
ATOM 1673 O O . HIS A 1 224 ? -8.814 -1.709 -14.398 1.00 83.56 224 HIS A O 1
ATOM 1679 N N . GLY A 1 225 ? -7.975 0.042 -13.251 1.00 82.12 225 GLY A N 1
ATOM 1680 C CA . GLY A 1 225 ? -6.561 -0.268 -13.427 1.00 82.12 225 GLY A CA 1
ATOM 1681 C C . GLY A 1 225 ? -5.715 0.184 -12.233 1.00 82.12 225 GLY A C 1
ATOM 1682 O O . GLY A 1 225 ? -5.937 1.264 -11.690 1.00 82.12 225 GLY A O 1
ATOM 1683 N N . LYS A 1 226 ? -4.723 -0.614 -11.822 1.00 80.69 226 LYS A N 1
ATOM 1684 C CA . LYS A 1 226 ? -3.777 -0.263 -10.740 1.00 80.69 226 LYS A CA 1
ATOM 1685 C C . LYS A 1 226 ? -2.410 -0.905 -10.923 1.00 80.69 226 LYS A C 1
ATOM 1687 O O . LYS A 1 226 ? -2.314 -1.984 -11.503 1.00 80.69 226 LYS A O 1
ATOM 1692 N N . VAL A 1 227 ? -1.361 -0.316 -10.345 1.00 76.25 227 VAL A N 1
ATOM 1693 C CA . VAL A 1 227 ? -0.124 -1.071 -10.072 1.00 76.25 227 VAL A CA 1
ATOM 1694 C C . VAL A 1 227 ? -0.392 -1.981 -8.875 1.00 76.25 227 VAL A C 1
ATOM 1696 O O . VAL A 1 227 ? -0.659 -1.486 -7.785 1.00 76.25 227 VAL A O 1
ATOM 1699 N N . GLN A 1 228 ? -0.319 -3.297 -9.074 1.00 67.81 228 GLN A N 1
ATOM 1700 C CA . GLN A 1 228 ? -0.376 -4.280 -7.987 1.00 67.81 228 GLN A CA 1
ATOM 1701 C C . GLN A 1 228 ? 0.994 -4.538 -7.369 1.00 67.81 228 GLN A C 1
ATOM 1703 O O . GLN A 1 228 ? 1.127 -4.705 -6.162 1.00 67.81 228 GLN A O 1
ATOM 1708 N N . ARG A 1 229 ? 2.034 -4.611 -8.201 1.00 64.19 229 ARG A N 1
ATOM 1709 C CA . ARG A 1 229 ? 3.378 -4.957 -7.739 1.00 64.19 229 ARG A CA 1
ATOM 1710 C C . ARG A 1 229 ? 4.423 -4.250 -8.579 1.00 64.19 229 ARG A C 1
ATOM 1712 O O . ARG A 1 229 ? 4.280 -4.146 -9.792 1.00 64.19 229 ARG A O 1
ATOM 1719 N N . CYS A 1 230 ? 5.484 -3.804 -7.924 1.00 72.62 230 CYS A N 1
ATOM 1720 C CA . CYS A 1 230 ? 6.709 -3.350 -8.560 1.00 72.62 230 CYS A CA 1
ATOM 1721 C C . CYS A 1 230 ? 7.876 -4.011 -7.824 1.00 72.62 230 CYS A C 1
ATOM 1723 O O . CYS A 1 230 ? 8.050 -3.783 -6.630 1.00 72.62 230 CYS A O 1
ATOM 1725 N N . LEU A 1 231 ? 8.641 -4.852 -8.511 1.00 71.69 231 LEU A N 1
ATOM 1726 C CA . LEU A 1 231 ? 9.837 -5.501 -7.986 1.00 71.69 231 LEU A CA 1
ATOM 1727 C C . LEU A 1 231 ? 11.048 -4.995 -8.761 1.00 71.69 231 LEU A C 1
ATOM 1729 O O . LEU A 1 231 ? 11.011 -4.898 -9.984 1.00 71.69 231 LEU A O 1
ATOM 1733 N N . LEU A 1 232 ? 12.115 -4.679 -8.038 1.00 77.94 232 LEU A N 1
ATOM 1734 C CA . LEU A 1 232 ? 13.385 -4.262 -8.610 1.00 77.94 232 LEU A CA 1
ATOM 1735 C C . LEU A 1 232 ? 14.491 -5.139 -8.026 1.00 77.94 232 LEU A C 1
ATOM 1737 O O . LEU A 1 232 ? 14.764 -5.081 -6.826 1.00 77.94 232 LEU A O 1
ATOM 1741 N N . GLU A 1 233 ? 15.135 -5.927 -8.875 1.00 76.00 233 GLU A N 1
ATOM 1742 C CA . GLU A 1 233 ? 16.223 -6.823 -8.502 1.00 76.00 233 GLU A CA 1
ATOM 1743 C C . GLU A 1 233 ? 17.510 -6.400 -9.198 1.00 76.00 233 GLU A C 1
ATOM 1745 O O . GLU A 1 233 ? 17.558 -6.209 -10.411 1.00 76.00 233 GLU A O 1
ATOM 1750 N N . THR A 1 234 ? 18.585 -6.267 -8.432 1.00 76.94 234 THR A N 1
ATOM 1751 C CA . THR A 1 234 ? 19.915 -6.024 -8.982 1.00 76.94 234 THR A CA 1
ATOM 1752 C C . THR A 1 234 ? 20.961 -6.703 -8.100 1.00 76.94 234 THR A C 1
ATOM 1754 O O . THR A 1 234 ? 20.923 -6.540 -6.876 1.00 76.94 234 THR A O 1
ATOM 1757 N N . PRO A 1 235 ? 21.896 -7.472 -8.686 1.00 69.50 235 PRO A N 1
ATOM 1758 C CA . PRO A 1 235 ? 23.050 -7.993 -7.962 1.00 69.50 235 PRO A CA 1
ATOM 1759 C C . PRO A 1 235 ? 24.096 -6.903 -7.661 1.00 69.50 235 PRO A C 1
ATOM 1761 O O . PRO A 1 235 ? 25.015 -7.144 -6.881 1.00 69.50 235 PRO A O 1
ATOM 1764 N N . ALA A 1 236 ? 23.982 -5.715 -8.267 1.00 75.25 236 ALA A N 1
ATOM 1765 C CA . ALA A 1 236 ? 24.941 -4.623 -8.146 1.00 75.25 236 ALA A CA 1
ATOM 1766 C C . ALA A 1 236 ? 24.524 -3.635 -7.038 1.00 75.25 236 ALA A C 1
ATOM 1768 O O . ALA A 1 236 ? 23.504 -2.947 -7.128 1.00 75.25 236 ALA A O 1
ATOM 1769 N N . ALA A 1 237 ? 25.309 -3.578 -5.958 1.00 73.31 237 ALA A N 1
ATOM 1770 C CA . ALA A 1 237 ? 24.990 -2.784 -4.767 1.00 73.31 237 ALA A CA 1
ATOM 1771 C C . ALA A 1 237 ? 25.004 -1.264 -5.020 1.00 73.31 237 ALA A C 1
ATOM 1773 O O . ALA A 1 237 ? 24.179 -0.536 -4.470 1.00 73.31 237 ALA A O 1
ATOM 1774 N N . ASP A 1 238 ? 25.904 -0.791 -5.875 1.00 73.75 238 ASP A N 1
ATOM 1775 C CA . ASP A 1 238 ? 25.992 0.590 -6.357 1.00 73.75 238 ASP A CA 1
ATOM 1776 C C . ASP A 1 238 ? 24.768 0.976 -7.200 1.00 73.75 238 ASP A C 1
ATOM 1778 O O . ASP A 1 238 ? 24.146 2.011 -6.958 1.00 73.75 238 ASP A O 1
ATOM 1782 N N . LEU A 1 239 ? 24.344 0.108 -8.124 1.00 73.38 239 LEU A N 1
ATOM 1783 C CA . LEU A 1 239 ? 23.135 0.328 -8.919 1.00 73.38 239 LEU A CA 1
ATOM 1784 C C . LEU A 1 239 ? 21.883 0.381 -8.030 1.00 73.38 239 LEU A C 1
ATOM 1786 O O . LEU A 1 239 ? 21.022 1.246 -8.207 1.00 73.38 239 LEU A O 1
ATOM 1790 N N . LYS A 1 240 ? 21.817 -0.486 -7.011 1.00 76.62 240 LYS A N 1
ATOM 1791 C CA . LYS A 1 240 ? 20.765 -0.456 -5.987 1.00 76.62 240 LYS A CA 1
ATOM 1792 C C . LYS A 1 240 ? 20.759 0.866 -5.219 1.00 76.62 240 LYS A C 1
ATOM 1794 O O . LYS A 1 240 ? 19.699 1.461 -5.034 1.00 76.62 240 LYS A O 1
ATOM 1799 N N . ALA A 1 241 ? 21.928 1.351 -4.801 1.00 72.62 241 ALA A N 1
ATOM 1800 C CA . ALA A 1 241 ? 22.058 2.612 -4.074 1.00 72.62 241 ALA A CA 1
ATOM 1801 C C . ALA A 1 241 ? 21.603 3.827 -4.900 1.00 72.62 241 ALA A C 1
ATOM 1803 O O . ALA A 1 241 ? 21.116 4.798 -4.330 1.00 72.62 241 ALA A O 1
ATOM 1804 N N . LEU A 1 242 ? 21.698 3.774 -6.231 1.00 70.56 242 LEU A N 1
ATOM 1805 C CA . LEU A 1 242 ? 21.210 4.841 -7.110 1.00 70.56 242 LEU A CA 1
ATOM 1806 C C . LEU A 1 242 ? 19.683 4.834 -7.282 1.00 70.56 242 LEU A C 1
ATOM 1808 O O . LEU A 1 242 ? 19.087 5.897 -7.459 1.00 70.56 242 LEU A O 1
ATOM 1812 N N . LEU A 1 243 ? 19.059 3.654 -7.229 1.00 69.81 243 LEU A N 1
ATOM 1813 C CA . LEU A 1 243 ? 17.633 3.456 -7.511 1.00 69.81 243 LEU A CA 1
ATOM 1814 C C . LEU A 1 243 ? 16.726 3.571 -6.267 1.00 69.81 243 LEU A C 1
ATOM 1816 O O . LEU A 1 243 ? 15.530 3.804 -6.419 1.00 69.81 243 LEU A O 1
ATOM 1820 N N . VAL A 1 244 ? 17.266 3.425 -5.049 1.00 62.03 244 VAL A N 1
ATOM 1821 C CA . VAL A 1 244 ? 16.478 3.307 -3.799 1.00 62.03 244 VAL A CA 1
ATOM 1822 C C . VAL A 1 244 ? 16.201 4.630 -3.039 1.00 62.03 244 VAL A C 1
ATOM 1824 O O . VAL A 1 244 ? 15.088 4.767 -2.537 1.00 62.03 244 VAL A O 1
ATOM 1827 N N . PRO A 1 245 ? 17.123 5.608 -2.903 1.00 52.66 245 PRO A N 1
ATOM 1828 C CA . PRO A 1 245 ? 16.939 6.745 -1.986 1.00 52.66 245 PRO A CA 1
ATOM 1829 C C . PRO A 1 245 ? 16.537 8.085 -2.641 1.00 52.66 245 PRO A C 1
ATOM 1831 O O . PRO A 1 245 ? 16.655 9.126 -1.998 1.00 52.66 245 PRO A O 1
ATOM 1834 N N . ARG A 1 246 ? 16.099 8.118 -3.908 1.00 55.94 246 ARG A N 1
ATOM 1835 C CA . ARG A 1 246 ? 15.768 9.384 -4.598 1.00 55.94 246 ARG A CA 1
ATOM 1836 C C . ARG A 1 246 ? 14.301 9.777 -4.417 1.00 55.94 246 ARG A C 1
ATOM 1838 O O . ARG A 1 246 ? 13.431 8.918 -4.469 1.00 55.94 246 ARG A O 1
ATOM 1845 N N . THR A 1 247 ? 14.042 11.076 -4.265 1.00 50.03 247 THR A N 1
ATOM 1846 C CA . THR A 1 247 ? 12.692 11.665 -4.292 1.00 50.03 247 THR A CA 1
ATOM 1847 C C . THR A 1 247 ? 12.555 12.536 -5.549 1.00 50.03 247 THR A C 1
ATOM 1849 O O . THR A 1 247 ? 13.382 13.436 -5.722 1.00 50.03 247 THR A O 1
ATOM 1852 N N . PRO A 1 248 ? 11.541 12.329 -6.415 1.00 49.78 248 PRO A N 1
ATOM 1853 C CA . PRO A 1 248 ? 10.527 11.268 -6.353 1.00 49.78 248 PRO A CA 1
ATOM 1854 C C . PRO A 1 248 ? 11.138 9.873 -6.544 1.00 49.78 248 PRO A C 1
ATOM 1856 O O . PRO A 1 248 ? 12.124 9.716 -7.267 1.00 49.78 248 PRO A O 1
ATOM 1859 N N . THR A 1 249 ? 10.563 8.872 -5.875 1.00 63.28 249 THR A N 1
ATOM 1860 C CA . THR A 1 249 ? 11.043 7.487 -5.960 1.00 63.28 249 THR A CA 1
ATOM 1861 C C . THR A 1 249 ? 10.721 6.882 -7.325 1.00 63.28 249 THR A C 1
ATOM 1863 O O . THR A 1 249 ? 9.842 7.362 -8.045 1.00 63.28 249 THR A O 1
ATOM 1866 N N . LEU A 1 250 ? 11.403 5.789 -7.689 1.00 67.19 250 LEU A N 1
ATOM 1867 C CA . LEU A 1 250 ? 11.094 5.040 -8.913 1.00 67.19 250 LEU A CA 1
ATOM 1868 C C . LEU A 1 250 ? 9.608 4.643 -8.965 1.00 67.19 250 LEU A C 1
ATOM 1870 O O . LEU A 1 250 ? 8.972 4.762 -10.008 1.00 67.19 250 LEU A O 1
ATOM 1874 N N . LEU A 1 251 ? 9.044 4.231 -7.827 1.00 68.12 251 LEU A N 1
ATOM 1875 C CA . LEU A 1 251 ? 7.634 3.877 -7.716 1.00 68.12 251 LEU A CA 1
ATOM 1876 C C . LEU A 1 251 ? 6.718 5.090 -7.917 1.00 68.12 251 LEU A C 1
ATOM 1878 O O . LEU A 1 251 ? 5.726 4.971 -8.628 1.00 68.12 251 LEU A O 1
ATOM 1882 N N . ASP A 1 252 ? 7.059 6.259 -7.371 1.00 59.50 252 ASP A N 1
ATOM 1883 C CA . ASP A 1 252 ? 6.271 7.482 -7.582 1.00 59.50 252 ASP A CA 1
ATOM 1884 C C . ASP A 1 252 ? 6.206 7.857 -9.067 1.00 59.50 252 ASP A C 1
ATOM 1886 O O . ASP A 1 252 ? 5.147 8.235 -9.569 1.00 59.50 252 ASP A O 1
ATOM 1890 N N . ILE A 1 253 ? 7.322 7.705 -9.786 1.00 65.44 253 ILE A N 1
ATOM 1891 C CA . ILE A 1 253 ? 7.398 7.960 -11.230 1.00 65.44 253 ILE A CA 1
ATOM 1892 C C . ILE A 1 253 ? 6.497 6.982 -11.997 1.00 65.44 253 ILE A C 1
ATOM 1894 O O . ILE A 1 253 ? 5.754 7.403 -12.885 1.00 65.44 253 ILE A O 1
ATOM 1898 N N . LEU A 1 254 ? 6.513 5.694 -11.635 1.00 69.56 254 LEU A N 1
ATOM 1899 C CA . LEU A 1 254 ? 5.652 4.674 -12.246 1.00 69.56 254 LEU A CA 1
ATOM 1900 C C . LEU A 1 254 ? 4.175 4.911 -11.945 1.00 69.56 254 LEU A C 1
ATOM 1902 O O . LEU A 1 254 ? 3.353 4.842 -12.852 1.00 69.56 254 LEU A O 1
ATOM 1906 N N . LEU A 1 255 ? 3.831 5.194 -10.688 1.00 65.75 255 LEU A N 1
ATOM 1907 C CA . LEU A 1 255 ? 2.457 5.442 -10.262 1.00 65.75 255 LEU A CA 1
ATOM 1908 C C . LEU A 1 255 ? 1.899 6.691 -10.939 1.00 65.75 255 LEU A C 1
ATOM 1910 O O . LEU A 1 255 ? 0.783 6.657 -11.451 1.00 65.75 255 LEU A O 1
ATOM 1914 N N . TYR A 1 256 ? 2.682 7.770 -11.000 1.00 60.34 256 TYR A N 1
ATOM 1915 C CA . TYR A 1 256 ? 2.301 8.986 -11.709 1.00 60.34 256 TYR A CA 1
ATOM 1916 C C . TYR A 1 256 ? 2.143 8.739 -13.212 1.00 60.34 256 TYR A C 1
ATOM 1918 O O . TYR A 1 256 ? 1.144 9.148 -13.804 1.00 60.34 256 TYR A O 1
ATOM 1926 N N . GLY A 1 257 ? 3.108 8.052 -13.830 1.00 63.75 257 GLY A N 1
ATOM 1927 C CA . GLY A 1 257 ? 3.068 7.730 -15.253 1.00 63.75 257 GLY A CA 1
ATOM 1928 C C . GLY A 1 257 ? 1.871 6.852 -15.608 1.00 63.75 257 GLY A C 1
ATOM 1929 O O . GLY A 1 257 ? 1.129 7.186 -16.528 1.00 63.75 257 GLY A O 1
ATOM 1930 N N . LEU A 1 258 ? 1.616 5.798 -14.831 1.00 72.50 258 LEU A N 1
ATOM 1931 C CA . LEU A 1 258 ? 0.468 4.921 -15.028 1.00 72.50 258 LEU A CA 1
ATOM 1932 C C . LEU A 1 258 ? -0.849 5.671 -14.807 1.00 72.50 258 LEU A C 1
ATOM 1934 O O . LEU A 1 258 ? -1.746 5.577 -15.638 1.00 72.50 258 LEU A O 1
ATOM 1938 N N . ALA A 1 259 ? -0.966 6.448 -13.728 1.00 61.78 259 ALA A N 1
ATOM 1939 C CA . ALA A 1 259 ? -2.170 7.224 -13.451 1.00 61.78 259 ALA A CA 1
ATOM 1940 C C . ALA A 1 259 ? -2.456 8.244 -14.563 1.00 61.78 259 ALA A C 1
ATOM 1942 O O . ALA A 1 259 ? -3.601 8.434 -14.963 1.00 61.78 259 ALA A O 1
ATOM 1943 N N . ARG A 1 260 ? -1.421 8.881 -15.114 1.00 71.50 260 ARG A N 1
ATOM 1944 C CA . ARG A 1 260 ? -1.583 9.768 -16.266 1.00 71.50 260 ARG A CA 1
ATOM 1945 C C . ARG A 1 260 ? -2.087 9.001 -17.491 1.00 71.50 260 ARG A C 1
ATOM 1947 O O . ARG A 1 260 ? -3.059 9.442 -18.092 1.00 71.50 260 ARG A O 1
ATOM 1954 N N . LEU A 1 261 ? -1.455 7.880 -17.842 1.00 69.06 261 LEU A N 1
ATOM 1955 C CA . LEU A 1 261 ? -1.786 7.092 -19.037 1.00 69.06 261 LEU A CA 1
ATOM 1956 C C . LEU A 1 261 ? -3.197 6.499 -18.965 1.00 69.06 261 LEU A C 1
ATOM 1958 O O . LEU A 1 261 ? -4.017 6.723 -19.852 1.00 69.06 261 LEU A O 1
ATOM 1962 N N . LEU A 1 262 ? -3.511 5.813 -17.866 1.00 74.38 262 LEU A N 1
ATOM 1963 C CA . LEU A 1 262 ? -4.826 5.216 -17.651 1.00 74.38 262 LEU A CA 1
ATOM 1964 C C . LEU A 1 262 ? -5.921 6.285 -17.558 1.00 74.38 262 LEU A C 1
ATOM 1966 O O . LEU A 1 262 ? -6.999 6.110 -18.120 1.00 74.38 262 LEU A O 1
ATOM 1970 N N . GLY A 1 263 ? -5.634 7.416 -16.906 1.00 62.41 263 GLY A N 1
ATOM 1971 C CA . GLY A 1 263 ? -6.586 8.513 -16.747 1.00 62.41 263 GLY A CA 1
ATOM 1972 C C . GLY A 1 263 ? -6.883 9.239 -18.059 1.00 62.41 263 GLY A C 1
ATOM 1973 O O . GLY A 1 263 ? -8.039 9.571 -18.317 1.00 62.41 263 GLY A O 1
ATOM 1974 N N . GLN A 1 264 ? -5.869 9.442 -18.910 1.00 67.56 264 GLN A N 1
ATOM 1975 C CA . GLN A 1 264 ? -6.048 9.948 -20.280 1.00 67.56 264 GLN A CA 1
ATOM 1976 C C . GLN A 1 264 ? -6.957 9.030 -21.099 1.00 67.56 264 GLN A C 1
ATOM 1978 O O . GLN A 1 264 ? -7.785 9.504 -21.874 1.00 67.56 264 GLN A O 1
ATOM 1983 N N . ASP A 1 265 ? -6.853 7.729 -20.853 1.00 67.25 265 ASP A N 1
ATOM 1984 C CA . ASP A 1 265 ? -7.653 6.706 -21.504 1.00 67.25 265 ASP A CA 1
ATOM 1985 C C . ASP A 1 265 ? -8.924 6.356 -20.749 1.00 67.25 265 ASP A C 1
ATOM 1987 O O . ASP A 1 265 ? -9.470 5.288 -20.992 1.00 67.25 265 ASP A O 1
ATOM 1991 N N . GLY A 1 266 ? -9.405 7.216 -19.843 1.00 63.28 266 GLY A N 1
ATOM 1992 C CA . GLY A 1 266 ? -10.676 7.053 -19.131 1.00 63.28 266 GLY A CA 1
ATOM 1993 C C . GLY A 1 266 ? -10.801 5.763 -18.308 1.00 63.28 266 GLY A C 1
ATOM 1994 O O . GLY A 1 266 ? -11.913 5.391 -17.931 1.00 63.28 266 GLY A O 1
ATOM 1995 N N . ILE A 1 267 ? -9.695 5.063 -18.052 1.00 69.38 267 ILE A N 1
ATOM 1996 C CA . ILE A 1 267 ? -9.639 3.904 -17.164 1.00 69.38 267 ILE A CA 1
ATOM 1997 C C . ILE A 1 267 ? -9.606 4.438 -15.736 1.00 69.38 267 ILE A C 1
ATOM 1999 O O . ILE A 1 267 ? -8.814 5.321 -15.399 1.00 69.38 267 ILE A O 1
ATOM 2003 N N . PHE A 1 268 ? -10.489 3.915 -14.892 1.00 67.62 268 PHE A N 1
ATOM 2004 C CA . PHE A 1 268 ? -10.543 4.314 -13.498 1.00 67.62 268 PHE A CA 1
ATOM 2005 C C . PHE A 1 268 ? -9.304 3.788 -12.771 1.00 67.62 268 PHE A C 1
ATOM 2007 O O . PHE A 1 268 ? -9.007 2.599 -12.826 1.00 67.62 268 PHE A O 1
ATOM 2014 N N . ILE A 1 269 ? -8.554 4.669 -12.115 1.00 64.56 269 ILE A N 1
ATOM 2015 C CA . ILE A 1 269 ? -7.308 4.282 -11.449 1.00 64.56 269 ILE A CA 1
ATOM 2016 C C . ILE A 1 269 ? -7.586 3.981 -9.989 1.00 64.56 269 ILE A C 1
ATOM 2018 O O . ILE A 1 269 ? -8.077 4.848 -9.262 1.00 64.56 269 ILE A O 1
ATOM 2022 N N . ASP A 1 270 ? -7.175 2.797 -9.551 1.00 54.28 270 ASP A N 1
ATOM 2023 C CA . ASP A 1 270 ? -7.210 2.427 -8.145 1.00 54.28 270 ASP A CA 1
ATOM 2024 C C . ASP A 1 270 ? -5.853 2.583 -7.451 1.00 54.28 270 ASP A C 1
ATOM 2026 O O . ASP A 1 270 ? -4.803 2.262 -8.016 1.00 54.28 270 ASP A O 1
ATOM 2030 N N . PRO A 1 271 ? -5.883 3.011 -6.178 1.00 47.44 271 PRO A N 1
ATOM 2031 C CA . PRO A 1 271 ? -4.864 2.834 -5.172 1.00 47.44 271 PRO A CA 1
ATOM 2032 C C . PRO A 1 271 ? -3.833 1.713 -5.286 1.00 47.44 271 PRO A C 1
ATOM 2034 O O . PRO A 1 271 ? -4.307 0.576 -5.237 1.00 47.44 271 PRO A O 1
ATOM 2037 N N . PRO A 1 272 ? -2.497 1.890 -5.247 1.00 42.91 272 PRO A N 1
ATOM 2038 C CA . PRO A 1 272 ? -1.681 0.835 -4.639 1.00 42.91 272 PRO A CA 1
ATOM 2039 C C . PRO A 1 272 ? -2.095 0.664 -3.164 1.00 42.91 272 PRO A C 1
ATOM 2041 O O . PRO A 1 272 ? -2.390 1.650 -2.475 1.00 42.91 272 PRO A O 1
ATOM 2044 N N . SER A 1 273 ? -2.162 -0.572 -2.661 1.00 39.03 273 SER A N 1
ATOM 2045 C CA . SER A 1 273 ? -2.583 -0.802 -1.277 1.00 39.03 273 SER A CA 1
ATOM 2046 C C . SER A 1 273 ? -1.431 -0.513 -0.293 1.00 39.03 273 SER A C 1
ATOM 2048 O O . SER A 1 273 ? -0.277 -0.837 -0.575 1.00 39.03 273 SER A O 1
ATOM 2050 N N . PRO A 1 274 ? -1.695 0.031 0.912 1.00 40.59 274 PRO A N 1
ATOM 2051 C CA . PRO A 1 274 ? -0.650 0.233 1.924 1.00 40.59 274 PRO A CA 1
ATOM 2052 C C . PRO A 1 274 ? 0.046 -1.064 2.376 1.00 40.59 274 PRO A C 1
ATOM 2054 O O . PRO A 1 274 ? 1.170 -1.015 2.864 1.00 40.59 274 PRO A O 1
ATOM 2057 N N . LEU A 1 275 ? -0.590 -2.230 2.195 1.00 39.03 275 LEU A N 1
ATOM 2058 C CA . LEU A 1 275 ? -0.011 -3.542 2.508 1.00 39.03 275 LEU A CA 1
ATOM 2059 C C . LEU A 1 275 ? 1.187 -3.870 1.596 1.00 39.03 275 LEU A C 1
ATOM 2061 O O . LEU A 1 275 ? 2.190 -4.405 2.060 1.00 39.03 275 LEU A O 1
ATOM 2065 N N . GLU A 1 276 ? 1.102 -3.496 0.318 1.00 40.47 276 GLU A N 1
ATOM 2066 C CA . GLU A 1 276 ? 2.136 -3.747 -0.695 1.00 40.47 276 GLU A CA 1
ATOM 2067 C C . GLU A 1 276 ? 3.360 -2.832 -0.501 1.00 40.47 276 GLU A C 1
ATOM 2069 O O . GLU A 1 276 ? 4.489 -3.281 -0.684 1.00 40.47 276 GLU A O 1
ATOM 2074 N N . ASN A 1 277 ? 3.160 -1.601 -0.009 1.00 38.84 277 ASN A N 1
ATOM 2075 C CA . ASN A 1 277 ? 4.254 -0.709 0.405 1.00 38.84 277 ASN A CA 1
ATOM 2076 C C . ASN A 1 277 ? 4.960 -1.199 1.686 1.00 38.84 277 ASN A C 1
ATOM 2078 O O . ASN A 1 277 ? 6.164 -1.019 1.839 1.00 38.84 277 ASN A O 1
ATOM 2082 N N . THR A 1 278 ? 4.231 -1.862 2.590 1.00 37.12 278 THR A N 1
ATOM 2083 C CA . THR A 1 278 ? 4.781 -2.333 3.876 1.00 37.12 278 THR A CA 1
ATOM 2084 C C . THR A 1 278 ? 5.630 -3.605 3.712 1.00 37.12 278 THR A C 1
ATOM 2086 O O . THR A 1 278 ? 6.672 -3.738 4.347 1.00 37.12 278 THR A O 1
ATOM 2089 N N . LEU A 1 279 ? 5.243 -4.523 2.814 1.00 34.72 279 LEU A N 1
ATOM 2090 C CA . LEU A 1 279 ? 6.045 -5.712 2.461 1.00 34.72 279 LEU A CA 1
ATOM 2091 C C . LEU A 1 279 ? 7.403 -5.350 1.836 1.00 34.72 279 LEU A C 1
ATOM 2093 O O . LEU A 1 279 ? 8.366 -6.104 1.959 1.00 34.72 279 LEU A O 1
ATOM 2097 N N . TRP A 1 280 ? 7.485 -4.188 1.189 1.00 34.97 280 TRP A N 1
ATOM 2098 C CA . TRP A 1 280 ? 8.702 -3.677 0.570 1.00 34.97 280 TRP A CA 1
ATOM 2099 C C . TRP A 1 280 ? 9.698 -3.129 1.602 1.00 34.97 280 TRP A C 1
ATOM 2101 O O . TRP A 1 280 ? 10.865 -3.529 1.594 1.00 34.97 280 TRP A O 1
ATOM 2111 N N . ASP A 1 281 ? 9.243 -2.302 2.549 1.00 35.25 281 ASP A N 1
ATOM 2112 C CA . ASP A 1 281 ? 10.106 -1.735 3.597 1.00 35.25 281 ASP A CA 1
ATOM 2113 C C . ASP A 1 281 ? 10.717 -2.811 4.517 1.00 35.25 281 ASP A C 1
ATOM 2115 O O . ASP A 1 281 ? 11.856 -2.665 4.972 1.00 35.25 281 ASP A O 1
ATOM 2119 N N . MET A 1 282 ? 10.016 -3.937 4.705 1.00 30.36 282 MET A N 1
ATOM 2120 C CA . MET A 1 282 ? 10.484 -5.087 5.493 1.00 30.36 282 MET A CA 1
ATOM 2121 C C . MET A 1 282 ? 11.561 -5.944 4.800 1.00 30.36 282 MET A C 1
ATOM 2123 O O . MET A 1 282 ? 12.180 -6.782 5.450 1.00 30.36 282 MET A O 1
ATOM 2127 N N . THR A 1 283 ? 11.844 -5.735 3.506 1.00 28.53 283 THR A N 1
ATOM 2128 C CA . THR A 1 283 ? 12.923 -6.449 2.782 1.00 28.53 283 THR A CA 1
ATOM 2129 C C . THR A 1 283 ? 14.235 -5.662 2.687 1.00 28.53 283 THR A C 1
ATOM 2131 O O . THR A 1 283 ? 15.173 -6.101 2.017 1.00 28.53 283 THR A O 1
ATOM 2134 N N . ARG A 1 284 ? 14.359 -4.519 3.384 1.00 27.95 284 ARG A N 1
ATOM 2135 C CA . ARG A 1 284 ? 15.650 -3.841 3.603 1.00 27.95 284 ARG A CA 1
ATOM 2136 C C . ARG A 1 284 ? 16.547 -4.689 4.517 1.00 27.95 284 ARG A C 1
ATOM 2138 O O . ARG A 1 284 ? 16.234 -4.819 5.697 1.00 27.95 284 ARG A O 1
ATOM 2145 N N . PRO A 1 285 ? 17.730 -5.149 4.070 1.00 24.44 285 PRO A N 1
ATOM 2146 C CA . PRO A 1 285 ? 18.816 -5.411 5.002 1.00 24.44 285 PRO A CA 1
ATOM 2147 C C . PRO A 1 285 ? 19.283 -4.051 5.536 1.00 24.44 285 PRO A C 1
ATOM 2149 O O . PRO A 1 285 ? 19.651 -3.173 4.751 1.00 24.44 285 PRO A O 1
ATOM 2152 N N . ALA A 1 286 ? 19.248 -3.850 6.852 1.00 27.50 286 ALA A N 1
ATOM 2153 C CA . ALA A 1 286 ? 19.873 -2.686 7.470 1.00 27.50 286 ALA A CA 1
ATOM 2154 C C . ALA A 1 286 ? 21.387 -2.728 7.192 1.00 27.50 286 ALA A C 1
ATOM 2156 O O . ALA A 1 286 ? 22.075 -3.642 7.643 1.00 27.50 286 ALA A O 1
ATOM 2157 N N . LEU A 1 287 ? 21.909 -1.764 6.426 1.00 28.00 287 LEU A N 1
ATOM 2158 C CA . LEU A 1 287 ? 23.352 -1.530 6.348 1.00 28.00 287 LEU A CA 1
ATOM 2159 C C . LEU A 1 287 ? 23.800 -0.703 7.569 1.00 28.00 287 LEU A C 1
ATOM 2161 O O . LEU A 1 287 ? 23.045 0.169 8.008 1.00 28.00 287 LEU A O 1
ATOM 2165 N N . PRO A 1 288 ? 25.004 -0.953 8.121 1.00 29.83 288 PRO A N 1
ATOM 2166 C CA . PRO A 1 288 ? 25.500 -0.272 9.312 1.00 29.83 288 PRO A CA 1
ATOM 2167 C C . PRO A 1 288 ? 25.668 1.233 9.071 1.00 29.83 288 PRO A C 1
ATOM 2169 O O . PRO A 1 288 ? 26.139 1.670 8.024 1.00 29.83 288 PRO A O 1
ATOM 2172 N N . THR A 1 289 ? 25.285 2.011 10.073 1.00 32.81 289 THR A N 1
ATOM 2173 C CA . THR A 1 289 ? 25.315 3.476 10.160 1.00 32.81 289 THR A CA 1
ATOM 2174 C C . THR A 1 289 ? 26.676 4.110 9.837 1.00 32.81 289 THR A C 1
ATOM 2176 O O . THR A 1 289 ? 27.670 3.795 10.491 1.00 32.81 289 THR A O 1
ATOM 2179 N N . CYS A 1 290 ? 26.695 5.103 8.939 1.00 23.47 290 CYS A N 1
ATOM 2180 C CA . CYS A 1 290 ? 27.683 6.192 8.951 1.00 23.47 290 CYS A CA 1
ATOM 2181 C C . CYS A 1 290 ? 27.057 7.455 9.586 1.00 23.47 290 CYS A C 1
ATOM 2183 O O . CYS A 1 290 ? 25.848 7.657 9.445 1.00 23.47 290 CYS A O 1
ATOM 2185 N N . PRO A 1 291 ? 27.841 8.290 10.295 1.00 29.22 291 PRO A N 1
ATOM 2186 C CA . PRO A 1 291 ? 27.338 9.425 11.075 1.00 29.22 291 PRO A CA 1
ATOM 2187 C C . PRO A 1 291 ? 26.991 10.651 10.198 1.00 29.22 291 PRO A C 1
ATOM 2189 O O . PRO A 1 291 ? 27.458 10.736 9.060 1.00 29.22 291 PRO A O 1
ATOM 2192 N N . PRO A 1 292 ? 26.168 11.592 10.706 1.00 33.97 292 PRO A N 1
ATOM 2193 C CA . PRO A 1 292 ? 25.580 12.674 9.918 1.00 33.97 292 PRO A CA 1
ATOM 2194 C C . PRO A 1 292 ? 26.559 13.837 9.691 1.00 33.97 292 PRO A C 1
ATOM 2196 O O . PRO A 1 292 ? 27.337 14.181 10.578 1.00 33.97 292 PRO A O 1
ATOM 2199 N N . LEU A 1 293 ? 26.470 14.468 8.517 1.00 27.05 293 LEU A N 1
ATOM 2200 C CA . LEU A 1 293 ? 27.025 15.796 8.240 1.00 27.05 293 LEU A CA 1
ATOM 2201 C C . LEU A 1 293 ? 25.899 16.839 8.287 1.00 27.05 293 LEU A C 1
ATOM 2203 O O . LEU A 1 293 ? 24.768 16.560 7.888 1.00 27.05 293 LEU A O 1
ATOM 2207 N N . ASP A 1 294 ? 26.249 18.007 8.818 1.00 28.83 294 ASP A N 1
ATOM 2208 C CA . ASP A 1 294 ? 25.380 19.088 9.278 1.00 28.83 294 ASP A CA 1
ATOM 2209 C C . ASP A 1 294 ? 24.357 19.620 8.257 1.00 28.83 294 ASP A C 1
ATOM 2211 O O . ASP A 1 294 ? 24.606 19.744 7.058 1.00 28.83 294 ASP A O 1
ATOM 2215 N N . HIS A 1 295 ? 23.184 19.976 8.783 1.00 28.98 295 HIS A N 1
ATOM 2216 C CA . HIS A 1 295 ? 22.074 20.587 8.063 1.00 28.98 295 HIS A CA 1
ATOM 2217 C C . HIS A 1 295 ? 22.307 22.084 7.805 1.00 28.98 295 HIS A C 1
ATOM 2219 O O . HIS A 1 295 ? 22.330 22.869 8.752 1.00 28.98 295 HIS A O 1
ATOM 2225 N N . GLU A 1 296 ? 22.294 22.507 6.538 1.00 27.97 296 GLU A N 1
ATOM 2226 C CA . GLU A 1 296 ? 21.928 23.879 6.162 1.00 27.97 296 GLU A CA 1
ATOM 2227 C C . GLU A 1 296 ? 20.623 23.905 5.342 1.00 27.97 296 GLU A C 1
ATOM 2229 O O . GLU A 1 296 ? 20.527 23.397 4.229 1.00 27.97 296 GLU A O 1
ATOM 2234 N N . VAL A 1 297 ? 19.602 24.476 5.990 1.00 38.47 297 VAL A N 1
ATOM 2235 C CA . VAL A 1 297 ? 18.451 25.259 5.500 1.00 38.47 297 VAL A CA 1
ATOM 2236 C C . VAL A 1 297 ? 17.915 24.961 4.085 1.00 38.47 297 VAL A C 1
ATOM 2238 O O . VAL A 1 297 ? 18.354 25.539 3.094 1.00 38.47 297 VAL A O 1
ATOM 2241 N N . VAL A 1 298 ? 16.818 24.194 4.016 1.00 23.95 298 VAL A N 1
ATOM 2242 C CA . VAL A 1 298 ? 15.903 24.156 2.857 1.00 23.95 298 VAL A CA 1
ATOM 2243 C C . VAL A 1 298 ? 14.618 24.929 3.212 1.00 23.95 298 VAL A C 1
ATOM 2245 O O . VAL A 1 298 ? 14.034 24.669 4.267 1.00 23.95 298 VAL A O 1
ATOM 2248 N N . PRO A 1 299 ? 14.160 25.889 2.383 1.00 24.09 299 PRO A N 1
ATOM 2249 C CA . PRO A 1 299 ? 12.957 26.678 2.655 1.00 24.09 299 PRO A CA 1
ATOM 2250 C C . PRO A 1 299 ? 11.671 25.839 2.496 1.00 24.09 299 PRO A C 1
ATOM 2252 O O . PRO A 1 299 ? 11.658 24.867 1.737 1.00 24.09 299 PRO A O 1
ATOM 2255 N N . PRO A 1 300 ? 10.565 26.198 3.178 1.00 27.27 300 PRO A N 1
ATOM 2256 C CA . PRO A 1 300 ? 9.327 25.427 3.123 1.00 27.27 300 PRO A CA 1
ATOM 2257 C C . PRO A 1 300 ? 8.658 25.523 1.744 1.00 27.27 300 PRO A C 1
ATOM 2259 O O . PRO A 1 300 ? 8.569 26.598 1.148 1.00 27.27 300 PRO A O 1
ATOM 2262 N N . ALA A 1 301 ? 8.147 24.389 1.258 1.00 23.83 301 ALA A N 1
ATOM 2263 C CA . ALA A 1 301 ? 7.383 24.302 0.016 1.00 23.83 301 ALA A CA 1
ATO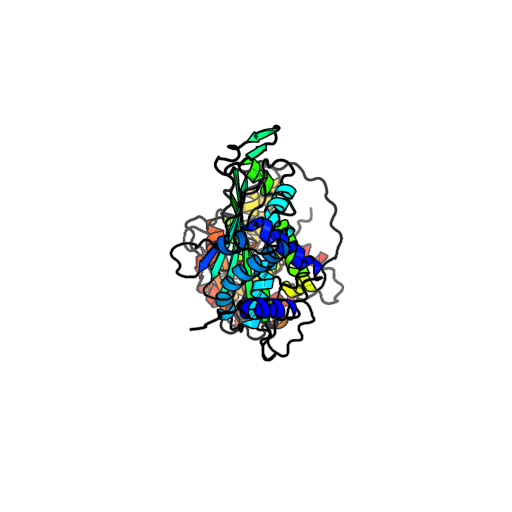M 2264 C C . ALA A 1 301 ? 6.061 25.107 0.093 1.00 23.83 301 ALA A C 1
ATOM 2266 O O . ALA A 1 301 ? 5.424 25.145 1.151 1.00 23.83 301 ALA A O 1
ATOM 2267 N N . PRO A 1 302 ? 5.613 25.738 -1.011 1.00 25.48 302 PRO A N 1
ATOM 2268 C CA . PRO A 1 302 ? 4.408 26.562 -1.023 1.00 25.48 302 PRO A CA 1
ATOM 2269 C C . PRO A 1 302 ? 3.118 25.720 -0.945 1.00 25.48 302 PRO A C 1
ATOM 2271 O O . PRO A 1 302 ? 3.088 24.569 -1.391 1.00 25.48 302 PRO A O 1
ATOM 2274 N N . PRO A 1 303 ? 2.017 26.279 -0.406 1.00 34.91 303 PRO A N 1
ATOM 2275 C CA . PRO A 1 303 ? 0.793 25.535 -0.161 1.00 34.91 303 PRO A CA 1
ATOM 2276 C C . PRO A 1 303 ? -0.139 25.510 -1.388 1.00 34.91 303 PRO A C 1
ATOM 2278 O O . PRO A 1 303 ? -0.472 26.547 -1.951 1.00 34.91 303 PRO A O 1
ATOM 2281 N N . ARG A 1 304 ? -0.681 24.309 -1.650 1.00 33.50 304 ARG A N 1
ATOM 2282 C CA . ARG A 1 304 ? -1.892 23.963 -2.434 1.00 33.50 304 ARG A CA 1
ATOM 2283 C C . ARG A 1 304 ? -1.774 23.874 -3.962 1.00 33.50 304 ARG A C 1
ATOM 2285 O O . ARG A 1 304 ? -1.984 24.854 -4.658 1.00 33.50 304 ARG A O 1
ATOM 2292 N N . LEU A 1 305 ? -1.718 22.632 -4.452 1.00 25.69 305 LEU A N 1
ATOM 2293 C CA . LEU A 1 305 ? -2.349 22.176 -5.701 1.00 25.69 305 LEU A CA 1
ATOM 2294 C C . LEU A 1 305 ? -2.774 20.702 -5.525 1.00 25.69 305 LEU A C 1
ATOM 2296 O O . LEU A 1 305 ? -2.062 19.782 -5.901 1.00 25.69 305 LEU A O 1
ATOM 2300 N N . LEU A 1 306 ? -3.927 20.467 -4.892 1.00 26.89 306 LEU A N 1
ATOM 2301 C CA . LEU A 1 306 ? -4.597 19.159 -4.897 1.00 26.89 306 LEU A CA 1
ATOM 2302 C C . LEU A 1 306 ? -6.042 19.381 -5.346 1.00 26.89 306 LEU A C 1
ATOM 2304 O O . LEU A 1 306 ? -6.868 19.894 -4.587 1.00 26.89 306 LEU A O 1
ATOM 2308 N N . THR A 1 307 ? -6.326 19.048 -6.602 1.00 33.16 307 THR A N 1
ATOM 2309 C CA . THR A 1 307 ? -7.668 19.072 -7.194 1.00 33.16 307 THR A CA 1
ATOM 2310 C C . THR A 1 307 ? -8.508 17.884 -6.707 1.00 33.16 307 THR A C 1
ATOM 2312 O O . THR A 1 307 ? -7.995 16.852 -6.275 1.00 33.16 307 THR A O 1
ATOM 2315 N N . ALA A 1 308 ? -9.834 18.053 -6.742 1.00 26.88 308 ALA A N 1
ATOM 2316 C CA . ALA A 1 308 ? -10.840 17.193 -6.108 1.00 26.88 308 ALA A CA 1
ATOM 2317 C C . ALA A 1 308 ? -10.800 15.700 -6.506 1.00 26.88 308 ALA A C 1
ATOM 2319 O O . ALA A 1 308 ? -11.258 14.856 -5.735 1.00 26.88 308 ALA A O 1
ATOM 2320 N N . THR A 1 309 ? -10.205 15.352 -7.648 1.00 29.36 309 THR A N 1
ATOM 2321 C CA . THR A 1 309 ? -10.011 13.968 -8.114 1.00 29.36 309 THR A CA 1
ATOM 2322 C C . THR A 1 309 ? -9.081 13.173 -7.188 1.00 29.36 309 THR A C 1
ATOM 2324 O O . THR A 1 309 ? -9.373 12.022 -6.872 1.00 29.36 309 THR A O 1
ATOM 2327 N N . ALA A 1 310 ? -8.052 13.818 -6.619 1.00 30.19 310 ALA A N 1
ATOM 2328 C CA . ALA A 1 310 ? -7.144 13.215 -5.635 1.00 30.19 310 ALA A CA 1
ATOM 2329 C C . ALA A 1 310 ? -7.837 12.866 -4.301 1.00 30.19 310 ALA A C 1
ATOM 2331 O O . ALA A 1 310 ? -7.366 12.007 -3.561 1.00 30.19 310 ALA A O 1
ATOM 2332 N N . ARG A 1 311 ? -8.980 13.504 -3.996 1.00 31.17 311 ARG A N 1
ATOM 2333 C CA . ARG A 1 311 ? -9.781 13.207 -2.794 1.00 31.17 311 ARG A CA 1
ATOM 2334 C C . ARG A 1 311 ? -10.764 12.048 -2.997 1.00 31.17 311 ARG A C 1
ATOM 2336 O O . ARG A 1 311 ? -11.128 11.410 -2.016 1.00 31.17 311 ARG A O 1
ATOM 2343 N N . ARG A 1 312 ? -11.190 11.749 -4.235 1.00 29.31 312 ARG A N 1
ATOM 2344 C CA . ARG A 1 312 ? -12.118 10.630 -4.536 1.00 29.31 312 ARG A CA 1
ATOM 2345 C C . ARG A 1 312 ? -11.431 9.261 -4.508 1.00 29.31 312 ARG A C 1
ATOM 2347 O O . ARG A 1 312 ? -12.025 8.298 -4.041 1.00 29.31 312 ARG A O 1
ATOM 2354 N N . VAL A 1 313 ? -10.155 9.225 -4.887 1.00 32.59 313 VAL A N 1
ATOM 2355 C CA . VAL A 1 313 ? -9.228 8.076 -4.832 1.00 32.59 313 VAL A CA 1
ATOM 2356 C C . VAL A 1 313 ? -9.076 7.486 -3.412 1.00 32.59 313 VAL A C 1
ATOM 2358 O O . VAL A 1 313 ? -8.739 6.320 -3.249 1.00 32.59 313 VAL A O 1
ATOM 2361 N N . GLN A 1 314 ? -9.388 8.249 -2.359 1.00 33.03 314 GLN A N 1
ATOM 2362 C CA . GLN A 1 314 ? -9.253 7.806 -0.964 1.00 33.03 314 GLN A CA 1
ATOM 2363 C C . GLN A 1 314 ? -10.474 7.063 -0.389 1.00 33.03 314 GLN A C 1
ATOM 2365 O O . GLN A 1 314 ? -10.390 6.563 0.735 1.00 33.03 314 GLN A O 1
ATOM 2370 N N . ALA A 1 315 ? -11.609 6.983 -1.096 1.00 29.58 315 ALA A N 1
ATOM 2371 C CA . ALA A 1 315 ? -12.863 6.556 -0.472 1.00 29.58 315 ALA A CA 1
ATOM 2372 C C . ALA A 1 315 ? -13.802 5.739 -1.383 1.00 29.58 315 ALA A C 1
ATOM 2374 O O . ALA A 1 315 ? -14.830 6.267 -1.792 1.00 29.58 315 ALA A O 1
ATOM 2375 N N . SER A 1 316 ? -13.528 4.451 -1.648 1.00 25.28 316 SER A N 1
ATOM 2376 C CA . SER A 1 316 ? -14.578 3.461 -1.992 1.00 25.28 316 SER A CA 1
ATOM 2377 C C . SER A 1 316 ? -14.032 2.036 -2.172 1.00 25.28 316 SER A C 1
ATOM 2379 O O . SER A 1 316 ? -13.556 1.696 -3.242 1.00 25.28 316 SER A O 1
ATOM 2381 N N . HIS A 1 317 ? -14.194 1.171 -1.173 1.00 32.94 317 HIS A N 1
ATOM 2382 C CA . HIS A 1 317 ? -14.327 -0.282 -1.366 1.00 32.94 317 HIS A CA 1
ATOM 2383 C C . HIS A 1 317 ? -15.033 -0.839 -0.121 1.00 32.94 317 HIS A C 1
ATOM 2385 O O . HIS A 1 317 ? -14.770 -0.388 0.998 1.00 32.94 317 HIS A O 1
ATOM 2391 N N . ALA A 1 318 ? -15.930 -1.810 -0.301 1.00 33.72 318 ALA A N 1
ATOM 2392 C CA . ALA A 1 318 ? -16.613 -2.474 0.808 1.00 33.72 318 ALA A CA 1
ATOM 2393 C C . ALA A 1 318 ? -15.585 -3.179 1.707 1.00 33.72 318 ALA A C 1
ATOM 2395 O O . ALA A 1 318 ? -14.820 -4.022 1.246 1.00 33.72 318 ALA A O 1
ATOM 2396 N N . GLY A 1 319 ? -15.528 -2.785 2.976 1.00 44.50 319 GLY A N 1
ATOM 2397 C CA . GLY A 1 319 ? -14.539 -3.229 3.954 1.00 44.50 319 GLY A CA 1
ATOM 2398 C C . GLY A 1 319 ? -13.232 -2.425 3.950 1.00 44.50 319 GLY A C 1
ATOM 2399 O O . GLY A 1 319 ? -12.537 -2.426 4.963 1.00 44.50 319 GLY A O 1
ATOM 2400 N N . VAL A 1 320 ? -12.886 -1.721 2.865 1.00 50.28 320 VAL A N 1
ATOM 2401 C CA . VAL A 1 320 ? -11.683 -0.863 2.775 1.00 50.28 320 VAL A CA 1
ATOM 2402 C C . VAL A 1 320 ? -11.967 0.524 3.317 1.00 50.28 320 VAL A C 1
ATOM 2404 O O . VAL A 1 320 ? -11.115 1.080 3.997 1.00 50.28 320 VAL A O 1
ATOM 2407 N N . THR A 1 321 ? -13.151 1.089 3.067 1.00 60.78 321 THR A N 1
ATOM 2408 C CA . THR A 1 321 ? -13.557 2.335 3.730 1.00 60.78 321 THR A CA 1
ATOM 2409 C C . THR A 1 321 ? -13.563 2.132 5.243 1.00 60.78 321 THR A C 1
ATOM 2411 O O . THR A 1 321 ? -13.035 2.959 5.977 1.00 60.78 321 THR A O 1
ATOM 2414 N N . GLU A 1 322 ? -14.070 0.991 5.701 1.00 72.75 322 GLU A N 1
ATOM 2415 C CA . GLU A 1 322 ? -14.084 0.574 7.097 1.00 72.75 322 GLU A CA 1
ATOM 2416 C C . GLU A 1 322 ? -12.669 0.311 7.639 1.00 72.75 322 GLU A C 1
ATOM 2418 O O . GLU A 1 322 ? -12.316 0.861 8.680 1.00 72.75 322 GLU A O 1
ATOM 2423 N N . ARG A 1 323 ? -11.822 -0.442 6.916 1.00 72.75 323 ARG A N 1
ATOM 2424 C CA . ARG A 1 323 ? -10.418 -0.697 7.299 1.00 72.75 323 ARG A CA 1
ATOM 2425 C C . ARG A 1 323 ? -9.591 0.585 7.349 1.00 72.75 323 ARG A C 1
ATOM 2427 O O . ARG A 1 323 ? -8.861 0.803 8.309 1.00 72.75 323 ARG A O 1
ATOM 2434 N N . ASN A 1 324 ? -9.696 1.441 6.336 1.00 69.38 324 ASN A N 1
ATOM 2435 C CA . ASN A 1 324 ? -8.972 2.708 6.271 1.00 69.38 324 ASN A CA 1
ATOM 2436 C C . ASN A 1 324 ? -9.473 3.671 7.341 1.00 69.38 324 ASN A C 1
ATOM 2438 O O . ASN A 1 324 ? -8.668 4.372 7.941 1.00 69.38 324 ASN A O 1
ATOM 2442 N N . ALA A 1 325 ? -10.777 3.687 7.627 1.00 74.12 325 ALA A N 1
ATOM 2443 C CA . ALA A 1 325 ? -11.309 4.454 8.742 1.00 74.12 325 ALA A CA 1
ATOM 2444 C C . ALA A 1 325 ? -10.806 3.917 10.089 1.00 74.12 325 ALA A C 1
ATOM 2446 O O . ALA A 1 325 ? -10.461 4.720 10.950 1.00 74.12 325 ALA A O 1
ATOM 2447 N N . ALA A 1 326 ? -10.695 2.594 10.254 1.00 78.94 326 ALA A N 1
ATOM 2448 C CA . ALA A 1 326 ? -10.115 1.968 11.440 1.00 78.94 326 ALA A CA 1
ATOM 2449 C C . ALA A 1 326 ? -8.625 2.317 11.618 1.00 78.94 326 ALA A C 1
ATOM 2451 O O . ALA A 1 326 ? -8.215 2.714 12.707 1.00 78.94 326 ALA A O 1
ATOM 2452 N N . LEU A 1 327 ? -7.827 2.253 10.547 1.00 75.00 327 LEU A N 1
ATOM 2453 C CA . LEU A 1 327 ? -6.411 2.642 10.563 1.00 75.00 327 LEU A CA 1
ATOM 2454 C C . LEU A 1 327 ? -6.226 4.145 10.797 1.00 75.00 327 LEU A C 1
ATOM 2456 O O . LEU A 1 327 ? -5.434 4.544 11.646 1.00 75.00 327 LEU A O 1
ATOM 2460 N N . ALA A 1 328 ? -6.993 4.987 10.099 1.00 70.62 328 ALA A N 1
ATOM 2461 C CA . ALA A 1 328 ? -6.975 6.434 10.293 1.00 70.62 328 ALA A CA 1
ATOM 2462 C C . ALA A 1 328 ? -7.404 6.817 11.714 1.00 70.62 328 ALA A C 1
ATOM 2464 O O . ALA A 1 328 ? -6.882 7.778 12.275 1.00 70.62 328 ALA A O 1
ATOM 2465 N N . PHE A 1 329 ? -8.332 6.063 12.305 1.00 86.31 329 PHE A N 1
ATOM 2466 C CA . PHE A 1 329 ? -8.714 6.231 13.698 1.00 86.31 329 PHE A CA 1
ATOM 2467 C C . PHE A 1 329 ? -7.579 5.847 14.653 1.00 86.31 329 PHE A C 1
ATOM 2469 O O . PHE A 1 329 ? -7.264 6.619 15.557 1.00 86.31 329 PHE A O 1
ATOM 2476 N N . GLY A 1 330 ? -6.907 4.715 14.417 1.00 80.00 330 GLY A N 1
ATOM 2477 C CA . GLY A 1 330 ? -5.715 4.327 15.173 1.00 80.00 330 GLY A CA 1
ATOM 2478 C C . GLY A 1 330 ? -4.618 5.396 15.124 1.00 80.00 330 GLY A C 1
ATOM 2479 O O . GLY A 1 330 ? -4.124 5.821 16.168 1.00 80.00 330 GLY A O 1
ATOM 2480 N N . ALA A 1 331 ? -4.305 5.904 13.928 1.00 68.12 331 ALA A N 1
ATOM 2481 C CA . ALA A 1 331 ? -3.329 6.976 13.724 1.00 68.12 331 ALA A CA 1
ATOM 2482 C C . ALA A 1 331 ? -3.753 8.297 14.392 1.00 68.12 331 ALA A C 1
ATOM 2484 O O . ALA A 1 331 ? -2.929 8.988 14.992 1.00 68.12 331 ALA A O 1
ATOM 2485 N N . TYR A 1 332 ? -5.045 8.639 14.345 1.00 84.50 332 TYR A N 1
ATOM 2486 C CA . TYR A 1 332 ? -5.591 9.786 15.071 1.00 84.50 332 TYR A CA 1
ATOM 2487 C C . TYR A 1 332 ? -5.356 9.655 16.580 1.00 84.50 332 TYR A C 1
ATOM 2489 O O . TYR A 1 332 ? -4.844 10.589 17.198 1.00 84.50 332 TYR A O 1
ATOM 2497 N N . CYS A 1 333 ? -5.688 8.504 17.172 1.00 86.00 333 CYS A N 1
ATOM 2498 C CA . CYS A 1 333 ? -5.459 8.245 18.590 1.00 86.00 333 CYS A CA 1
ATOM 2499 C C . CYS A 1 333 ? -3.970 8.333 18.939 1.00 86.00 333 CYS A C 1
ATOM 2501 O O . CYS A 1 333 ? -3.620 9.071 19.856 1.00 86.00 333 CYS A O 1
ATOM 2503 N N . GLN A 1 334 ? -3.100 7.659 18.181 1.00 92.31 334 GLN A N 1
ATOM 2504 C CA . GLN A 1 334 ? -1.646 7.693 18.367 1.00 92.31 334 GLN A CA 1
ATOM 2505 C C . GLN A 1 334 ? -1.113 9.134 18.375 1.00 92.31 334 GLN A C 1
ATOM 2507 O O . GLN A 1 334 ? -0.474 9.562 19.340 1.00 92.31 334 GLN A O 1
ATOM 2512 N N . SER A 1 335 ? -1.448 9.912 17.342 1.00 68.75 335 SER A N 1
ATOM 2513 C CA . SER A 1 335 ? -0.988 11.293 17.192 1.00 68.75 335 SER A CA 1
ATOM 2514 C C . SER A 1 335 ? -1.518 12.195 18.308 1.00 68.75 335 SER A C 1
ATOM 2516 O O . SER A 1 335 ? -0.779 13.009 18.864 1.00 68.75 335 SER A O 1
ATOM 2518 N N . ARG A 1 336 ? -2.790 12.031 18.693 1.00 81.00 336 ARG A N 1
ATOM 2519 C CA . ARG A 1 336 ? -3.385 12.800 19.791 1.00 81.00 336 ARG A CA 1
ATOM 2520 C C . ARG A 1 336 ? -2.747 12.487 21.133 1.00 81.00 336 ARG A C 1
ATOM 2522 O O . ARG A 1 336 ? -2.483 13.427 21.874 1.00 81.00 336 ARG A O 1
ATOM 2529 N N . VAL A 1 337 ? -2.451 11.224 21.439 1.00 86.62 337 VAL A N 1
ATOM 2530 C CA . VAL A 1 337 ? -1.721 10.896 22.672 1.00 86.62 337 VAL A CA 1
ATOM 2531 C C . VAL A 1 337 ? -0.361 11.577 22.681 1.00 86.62 337 VAL A C 1
ATOM 2533 O O . VAL A 1 337 ? -0.023 12.191 23.683 1.00 86.62 337 VAL A O 1
ATOM 2536 N N . ARG A 1 338 ? 0.382 11.571 21.568 1.00 83.75 338 ARG A N 1
ATOM 2537 C CA . ARG A 1 338 ? 1.685 12.257 21.491 1.00 83.75 338 ARG A CA 1
ATOM 2538 C C . ARG A 1 338 ? 1.606 13.763 21.680 1.00 83.75 338 ARG A C 1
ATOM 2540 O O . ARG A 1 338 ? 2.509 14.355 22.257 1.00 83.75 338 ARG A O 1
ATOM 2547 N N . GLN A 1 339 ? 0.523 14.385 21.232 1.00 78.81 339 GLN A N 1
ATOM 2548 C CA . GLN A 1 339 ? 0.290 15.806 21.489 1.00 78.81 339 GLN A CA 1
ATOM 2549 C C . GLN A 1 339 ? -0.045 16.083 22.959 1.00 78.81 339 GLN A C 1
ATOM 2551 O O . GLN A 1 339 ? 0.337 17.125 23.483 1.00 78.81 339 GLN A O 1
ATOM 2556 N N . LEU A 1 340 ? -0.773 15.174 23.611 1.00 82.25 340 LEU A N 1
ATOM 2557 C CA . LEU A 1 340 ? -1.207 15.314 25.003 1.00 82.25 340 LEU A CA 1
ATOM 2558 C C . LEU A 1 340 ? -0.115 14.932 26.012 1.00 82.25 340 LEU A C 1
ATOM 2560 O O . LEU A 1 340 ? -0.052 15.506 27.095 1.00 82.25 340 LEU A O 1
ATOM 2564 N N . ILE A 1 341 ? 0.730 13.970 25.651 1.00 87.31 341 ILE A N 1
ATOM 2565 C CA . ILE A 1 341 ? 1.851 13.449 26.431 1.00 87.31 341 ILE A CA 1
ATOM 2566 C C . ILE A 1 341 ? 3.106 13.503 25.540 1.00 87.31 341 ILE A C 1
ATOM 2568 O O . ILE A 1 341 ? 3.550 12.481 25.005 1.00 87.31 341 ILE A O 1
ATOM 2572 N N . PRO A 1 342 ? 3.670 14.703 25.315 1.00 82.94 342 PRO A N 1
ATOM 2573 C CA . PRO A 1 342 ? 4.894 14.865 24.533 1.00 82.94 342 PRO A CA 1
ATOM 2574 C C . PRO A 1 342 ? 6.132 14.306 25.247 1.00 82.94 342 PRO A C 1
ATOM 2576 O O . PRO A 1 342 ? 7.154 14.060 24.606 1.00 82.94 342 PRO A O 1
ATOM 2579 N N . CYS A 1 343 ? 6.056 14.115 26.565 1.00 85.25 343 CYS A N 1
ATOM 2580 C CA . CYS A 1 343 ? 7.181 13.742 27.408 1.00 85.25 343 CYS A CA 1
ATOM 2581 C C . CYS A 1 343 ? 7.069 12.280 27.861 1.00 85.25 343 CYS A C 1
ATOM 2583 O O . CYS A 1 343 ? 6.073 11.900 28.472 1.00 85.25 343 CYS A O 1
ATOM 2585 N N . SER A 1 344 ? 8.097 11.469 27.598 1.00 89.69 344 SER A N 1
ATOM 2586 C CA . SER A 1 344 ? 8.201 10.103 28.132 1.00 89.69 344 SER A CA 1
ATOM 2587 C C . SER A 1 344 ? 9.554 9.869 28.770 1.00 89.69 344 SER A C 1
ATOM 2589 O O . SER A 1 344 ? 10.585 10.181 28.173 1.00 89.69 344 SER A O 1
ATOM 2591 N N . TYR A 1 345 ? 9.537 9.298 29.972 1.00 87.94 345 TYR A N 1
ATOM 2592 C CA . TYR A 1 345 ? 10.736 8.928 30.710 1.00 87.94 345 TYR A CA 1
ATOM 2593 C C . TYR A 1 345 ? 11.558 7.898 29.932 1.00 87.94 345 TYR A C 1
ATOM 2595 O O . TYR A 1 345 ? 12.696 8.165 29.546 1.00 87.94 345 TYR A O 1
ATOM 2603 N N . SER A 1 346 ? 10.942 6.766 29.607 1.00 87.12 346 SER A N 1
ATOM 2604 C CA . SER A 1 346 ? 11.566 5.647 28.898 1.00 87.12 346 SER A CA 1
ATOM 2605 C C . SER A 1 346 ? 12.025 6.009 27.478 1.00 87.12 346 SER A C 1
ATOM 2607 O O . SER A 1 346 ? 13.134 5.645 27.089 1.00 87.12 346 SER A O 1
ATOM 2609 N N . GLN A 1 347 ? 11.262 6.801 26.709 1.00 86.06 347 GLN A N 1
ATOM 2610 C CA . GLN A 1 347 ? 11.756 7.309 25.417 1.00 86.06 347 GLN A CA 1
ATOM 2611 C C . GLN A 1 347 ? 12.978 8.215 25.589 1.00 86.06 347 GLN A C 1
ATOM 2613 O O . GLN A 1 347 ? 13.892 8.191 24.764 1.00 86.06 347 GLN A O 1
ATOM 2618 N N . THR A 1 348 ? 12.990 9.039 26.639 1.00 87.44 348 THR A N 1
ATOM 2619 C CA . THR A 1 348 ? 14.108 9.947 26.910 1.00 87.44 348 THR A CA 1
ATOM 2620 C C . THR A 1 348 ? 15.355 9.164 27.317 1.00 87.44 348 THR A C 1
ATOM 2622 O O . THR A 1 348 ? 16.440 9.487 26.840 1.00 87.44 348 THR A O 1
ATOM 2625 N N . LEU A 1 349 ? 15.211 8.075 28.081 1.00 88.00 349 LEU A N 1
ATOM 2626 C CA . LEU A 1 349 ? 16.311 7.146 28.362 1.00 88.00 349 LEU A CA 1
ATOM 2627 C C . LEU A 1 349 ? 16.863 6.492 27.091 1.00 88.00 349 LEU A C 1
ATOM 2629 O O . LEU A 1 349 ? 18.075 6.479 26.895 1.00 88.00 349 LEU A O 1
ATOM 2633 N N . VAL A 1 350 ? 15.997 6.014 26.190 1.00 85.12 350 VAL A N 1
ATOM 2634 C CA . VAL A 1 350 ? 16.435 5.443 24.901 1.00 85.12 350 VAL A CA 1
ATOM 2635 C C . VAL A 1 350 ? 17.198 6.481 24.066 1.00 85.12 350 VAL A C 1
ATOM 2637 O O . VAL A 1 350 ? 18.192 6.153 23.419 1.00 85.12 350 VAL A O 1
ATOM 2640 N N . ARG A 1 351 ? 16.774 7.751 24.089 1.00 86.44 351 ARG A N 1
ATOM 2641 C CA . ARG A 1 351 ? 17.507 8.850 23.433 1.00 86.44 351 ARG A CA 1
ATOM 2642 C C . ARG A 1 351 ? 18.847 9.134 24.105 1.00 86.44 351 ARG A C 1
ATOM 2644 O O . ARG A 1 351 ? 19.820 9.375 23.398 1.00 86.44 351 ARG A O 1
ATOM 2651 N N . ALA A 1 352 ? 18.899 9.095 25.435 1.00 88.50 352 ALA A N 1
ATOM 2652 C CA . ALA A 1 352 ? 20.127 9.286 26.196 1.00 88.50 352 ALA A CA 1
ATOM 2653 C C . ALA A 1 352 ? 21.164 8.202 25.881 1.00 88.50 352 ALA A C 1
ATOM 2655 O O . ALA A 1 352 ? 22.337 8.518 25.701 1.00 88.50 352 ALA A O 1
ATOM 2656 N N . ASP A 1 353 ? 20.732 6.946 25.765 1.00 85.81 353 ASP A N 1
ATOM 2657 C CA . ASP A 1 353 ? 21.616 5.821 25.456 1.00 85.81 353 ASP A CA 1
ATOM 2658 C C . ASP A 1 353 ? 22.230 5.914 24.048 1.00 85.81 353 ASP A C 1
ATOM 2660 O O . ASP A 1 353 ? 23.400 5.601 23.840 1.00 85.81 353 ASP A O 1
ATOM 2664 N N . ARG A 1 354 ? 21.473 6.465 23.091 1.00 85.88 354 ARG A N 1
ATOM 2665 C CA . ARG A 1 354 ? 21.948 6.735 21.723 1.00 85.88 354 ARG A CA 1
ATOM 2666 C C . ARG A 1 354 ? 22.779 8.016 21.591 1.00 85.88 354 ARG A C 1
ATOM 2668 O O . ARG A 1 354 ? 23.306 8.284 20.513 1.00 85.88 354 ARG A O 1
ATOM 2675 N N . ALA A 1 355 ? 22.855 8.836 22.637 1.00 88.62 355 ALA A N 1
ATOM 2676 C CA . ALA A 1 355 ? 23.579 10.102 22.636 1.00 88.62 355 ALA A CA 1
ATOM 2677 C C . ALA A 1 355 ? 24.951 9.971 23.317 1.00 88.62 355 ALA A C 1
ATOM 2679 O O . ALA A 1 355 ? 25.231 9.026 24.054 1.00 88.62 355 ALA A O 1
ATOM 2680 N N . HIS A 1 356 ? 25.817 10.967 23.117 1.00 89.25 356 HIS A N 1
ATOM 2681 C CA . HIS A 1 356 ? 27.142 11.026 23.740 1.00 89.25 356 HIS A CA 1
ATOM 2682 C C . HIS A 1 356 ? 27.433 12.410 24.336 1.00 89.25 356 HIS A C 1
ATOM 2684 O O . HIS A 1 356 ? 26.857 13.418 23.918 1.00 89.25 356 HIS A O 1
ATOM 2690 N N . GLY A 1 357 ? 28.343 12.452 25.316 1.00 92.50 357 GLY A N 1
ATOM 2691 C CA . GLY A 1 357 ? 28.809 13.685 25.958 1.00 92.50 357 GLY A CA 1
ATOM 2692 C C . GLY A 1 357 ? 27.677 14.534 26.547 1.00 92.50 357 GLY A C 1
ATOM 2693 O O . GLY A 1 357 ? 26.728 14.009 27.122 1.00 92.50 357 GLY A O 1
ATOM 2694 N N . ILE A 1 358 ? 27.756 15.852 26.344 1.00 90.62 358 ILE A N 1
ATOM 2695 C CA . ILE A 1 358 ? 26.819 16.839 26.911 1.00 90.62 358 ILE A CA 1
ATOM 2696 C C . ILE A 1 358 ? 25.358 16.537 26.539 1.00 90.62 358 ILE A C 1
ATOM 2698 O O . ILE A 1 358 ? 24.464 16.716 27.362 1.00 90.62 358 ILE A O 1
ATOM 2702 N N . ALA A 1 359 ? 25.099 16.059 25.317 1.00 86.38 359 ALA A N 1
ATOM 2703 C CA . ALA A 1 359 ? 23.744 15.728 24.881 1.00 86.38 359 ALA A CA 1
ATOM 2704 C C . ALA A 1 359 ? 23.164 14.542 25.668 1.00 86.38 359 ALA A C 1
ATOM 2706 O O . ALA A 1 359 ? 21.993 14.567 26.037 1.00 86.38 359 ALA A O 1
ATOM 2707 N N . ARG A 1 360 ? 23.982 13.525 25.972 1.00 92.75 360 ARG A N 1
ATOM 2708 C CA . ARG A 1 360 ? 23.572 12.395 26.821 1.00 92.75 360 ARG A CA 1
ATOM 2709 C C . ARG A 1 360 ? 23.220 12.862 28.226 1.00 92.75 360 ARG A C 1
ATOM 2711 O O . ARG A 1 360 ? 22.160 12.498 28.721 1.00 92.75 360 ARG A O 1
ATOM 2718 N N . ASP A 1 361 ? 24.058 13.698 28.830 1.00 92.75 361 ASP A N 1
ATOM 2719 C CA . ASP A 1 361 ? 23.829 14.197 30.190 1.00 92.75 361 ASP A CA 1
ATOM 2720 C C . ASP A 1 361 ? 22.549 15.046 30.277 1.00 92.75 361 ASP A C 1
ATOM 2722 O O . ASP A 1 361 ? 21.780 14.919 31.229 1.00 92.75 361 ASP A O 1
ATOM 2726 N N . GLN A 1 362 ? 22.263 15.852 29.247 1.00 91.75 362 GLN A N 1
ATOM 2727 C CA . GLN A 1 362 ? 21.009 16.607 29.141 1.00 91.75 362 GLN A CA 1
ATOM 2728 C C . GLN A 1 362 ? 19.784 15.690 29.057 1.00 91.75 362 GLN A C 1
ATOM 2730 O O . GLN A 1 362 ? 18.803 15.918 29.767 1.00 91.75 362 GLN A O 1
ATOM 2735 N N . TRP A 1 363 ? 19.837 14.642 28.228 1.00 90.00 363 TRP A N 1
ATOM 2736 C CA . TRP A 1 363 ? 18.747 13.671 28.139 1.00 90.00 363 TRP A CA 1
ATOM 2737 C C . TRP A 1 363 ? 18.572 12.876 29.437 1.00 90.00 363 TRP A C 1
ATOM 2739 O O . TRP A 1 363 ? 17.438 12.663 29.853 1.00 90.00 363 TRP A O 1
ATOM 2749 N N . LEU A 1 364 ? 19.657 12.485 30.115 1.00 92.19 364 LEU A N 1
ATOM 2750 C CA . LEU A 1 364 ? 19.583 11.791 31.406 1.00 92.19 364 LEU A CA 1
ATOM 2751 C C . LEU A 1 364 ? 18.940 12.664 32.487 1.00 92.19 364 LEU A C 1
ATOM 2753 O O . LEU A 1 364 ? 18.030 12.196 33.164 1.00 92.19 364 LEU A O 1
ATOM 2757 N N . ALA A 1 365 ? 19.341 13.932 32.603 1.00 90.12 365 ALA A N 1
ATOM 2758 C CA . ALA A 1 365 ? 18.737 14.862 33.557 1.00 90.12 365 ALA A CA 1
ATOM 2759 C C . ALA A 1 365 ? 17.242 15.092 33.267 1.00 90.12 365 ALA A C 1
ATOM 2761 O O . ALA A 1 365 ? 16.416 15.161 34.178 1.00 90.12 365 ALA A O 1
ATOM 2762 N N . GLN A 1 366 ? 16.874 15.178 31.986 1.00 86.38 366 GLN A N 1
ATOM 2763 C CA . GLN A 1 366 ? 15.479 15.298 31.574 1.00 86.38 366 GLN A CA 1
ATOM 2764 C C . GLN A 1 366 ? 14.678 14.020 31.872 1.00 86.38 366 GLN A C 1
ATOM 2766 O O . GLN A 1 366 ? 13.538 14.111 32.326 1.00 86.38 366 GLN A O 1
ATOM 2771 N N . ALA A 1 367 ? 15.268 12.841 31.656 1.00 88.62 367 ALA A N 1
ATOM 2772 C CA . ALA A 1 367 ? 14.661 11.569 32.020 1.00 88.62 367 ALA A CA 1
ATOM 2773 C C . ALA A 1 367 ? 14.457 11.485 33.538 1.00 88.62 367 ALA A C 1
ATOM 2775 O O . ALA A 1 367 ? 13.338 11.262 33.975 1.00 88.62 367 ALA A O 1
ATOM 2776 N N . GLU A 1 368 ? 15.479 11.742 34.352 1.00 90.69 368 GLU A N 1
ATOM 2777 C CA . GLU A 1 368 ? 15.365 11.728 35.817 1.00 90.69 368 GLU A CA 1
ATOM 2778 C C . GLU A 1 368 ? 14.204 12.602 36.312 1.00 90.69 368 GLU A C 1
ATOM 2780 O O . GLU A 1 368 ? 13.379 12.156 37.111 1.00 90.69 368 GLU A O 1
ATOM 2785 N N . TRP A 1 369 ? 14.065 13.809 35.755 1.00 86.81 369 TRP A N 1
ATOM 2786 C CA . TRP A 1 369 ? 12.951 14.695 36.082 1.00 86.81 369 TRP A CA 1
ATOM 2787 C C . TRP A 1 369 ? 11.579 14.091 35.740 1.00 86.81 369 TRP A C 1
ATOM 2789 O O . TRP A 1 369 ? 10.664 14.130 36.566 1.00 86.81 369 TRP A O 1
ATOM 2799 N N . TYR A 1 370 ? 11.429 13.496 34.550 1.00 86.06 370 TYR A N 1
ATOM 2800 C CA . TYR A 1 370 ? 10.200 12.784 34.181 1.00 86.06 370 TYR A CA 1
ATOM 2801 C C . TYR A 1 370 ? 9.940 11.570 35.080 1.00 86.06 370 TYR A C 1
ATOM 2803 O O . TYR A 1 370 ? 8.792 11.344 35.456 1.00 86.06 370 TYR A O 1
ATOM 2811 N N . GLY A 1 371 ? 10.986 10.831 35.458 1.00 87.06 371 GLY A N 1
ATOM 2812 C CA . GLY A 1 371 ? 10.906 9.674 36.350 1.00 87.06 371 GLY A CA 1
ATOM 2813 C C . GLY A 1 371 ? 10.319 10.041 37.712 1.00 87.06 371 GLY A C 1
ATOM 2814 O O . GLY A 1 371 ? 9.328 9.450 38.125 1.00 87.06 371 GLY A O 1
ATOM 2815 N N . VAL A 1 372 ? 10.820 11.108 38.347 1.00 89.75 372 VAL A N 1
ATOM 2816 C CA . VAL A 1 372 ? 10.298 11.597 39.641 1.00 89.75 372 VAL A CA 1
ATOM 2817 C C . VAL A 1 372 ? 8.809 11.956 39.563 1.00 89.75 372 VAL A C 1
ATOM 2819 O O . VAL A 1 372 ? 8.039 11.674 40.490 1.00 89.75 372 VAL A O 1
ATOM 2822 N N . ILE A 1 373 ? 8.380 12.574 38.456 1.00 85.75 373 ILE A N 1
ATOM 2823 C CA . ILE A 1 373 ? 6.962 12.874 38.230 1.00 85.75 373 ILE A CA 1
ATOM 2824 C C . ILE A 1 373 ? 6.161 11.573 38.124 1.00 85.75 373 ILE A C 1
ATOM 2826 O O . ILE A 1 373 ? 5.131 11.451 38.788 1.00 85.75 373 ILE A O 1
ATOM 2830 N N . LEU A 1 374 ? 6.617 10.608 37.321 1.00 87.38 374 LEU A N 1
ATOM 2831 C CA . LEU A 1 374 ? 5.912 9.341 37.119 1.00 87.38 374 LEU A CA 1
ATOM 2832 C C . LEU A 1 374 ? 5.812 8.515 38.398 1.00 87.38 374 LEU A C 1
ATOM 2834 O O . LEU A 1 374 ? 4.723 8.031 38.699 1.00 87.38 374 LEU A O 1
ATOM 2838 N N . ASP A 1 375 ? 6.879 8.427 39.186 1.00 90.12 375 ASP A N 1
ATOM 2839 C CA . ASP A 1 375 ? 6.873 7.722 40.470 1.00 90.12 375 ASP A CA 1
ATOM 2840 C C . ASP A 1 375 ? 5.844 8.340 41.420 1.00 90.12 375 ASP A C 1
ATOM 2842 O O . ASP A 1 375 ? 4.972 7.648 41.946 1.00 90.12 375 ASP A O 1
ATOM 2846 N N . THR A 1 376 ? 5.832 9.673 41.526 1.00 88.12 376 THR A N 1
ATOM 2847 C CA . THR A 1 376 ? 4.835 10.399 42.329 1.00 88.12 376 THR A CA 1
ATOM 2848 C C . THR A 1 376 ? 3.404 10.110 41.860 1.00 88.12 376 THR A C 1
ATOM 2850 O O . THR A 1 376 ? 2.484 9.955 42.670 1.00 88.12 376 THR A O 1
ATOM 2853 N N . VAL A 1 377 ? 3.186 10.056 40.543 1.00 84.50 377 VAL A N 1
ATOM 2854 C CA . VAL A 1 377 ? 1.878 9.757 39.947 1.00 84.50 377 VAL A CA 1
ATOM 2855 C C . VAL A 1 377 ? 1.447 8.319 40.239 1.00 84.50 377 VAL A C 1
ATOM 2857 O O . VAL A 1 377 ? 0.294 8.090 40.627 1.00 84.50 377 VAL A O 1
ATOM 2860 N N . ARG A 1 378 ? 2.361 7.358 40.095 1.00 87.69 378 ARG A N 1
ATOM 2861 C CA . ARG A 1 378 ? 2.113 5.932 40.322 1.00 87.69 378 ARG A CA 1
ATOM 2862 C C . ARG A 1 378 ? 1.866 5.639 41.797 1.00 87.69 378 ARG A C 1
ATOM 2864 O O . ARG A 1 378 ? 0.875 4.971 42.096 1.00 87.69 378 ARG A O 1
ATOM 2871 N N . ASP A 1 379 ? 2.634 6.226 42.708 1.00 88.88 379 ASP A N 1
ATOM 2872 C CA . ASP A 1 379 ? 2.441 6.099 44.157 1.00 88.88 379 ASP A CA 1
ATOM 2873 C C . ASP A 1 379 ? 1.068 6.601 44.600 1.00 88.88 379 ASP A C 1
ATOM 2875 O O . ASP A 1 379 ? 0.334 5.908 45.310 1.00 88.88 379 ASP A O 1
ATOM 2879 N N . GLN A 1 380 ? 0.654 7.771 44.107 1.00 80.69 380 GLN A N 1
ATOM 2880 C CA . GLN A 1 380 ? -0.687 8.294 44.371 1.00 80.69 380 GLN A CA 1
ATOM 2881 C C . GLN A 1 380 ? -1.776 7.361 43.826 1.00 80.69 380 GLN A C 1
ATOM 2883 O O . GLN A 1 380 ? -2.802 7.167 44.479 1.00 80.69 380 GLN A O 1
ATOM 2888 N N . SER A 1 381 ? -1.556 6.742 42.664 1.00 82.50 381 SER A N 1
ATOM 2889 C CA . SER A 1 381 ? -2.495 5.773 42.090 1.00 82.50 381 SER A CA 1
ATOM 2890 C C . SER A 1 381 ? -2.588 4.476 42.909 1.00 82.50 381 SER A C 1
ATOM 2892 O O . SER A 1 381 ? -3.680 3.924 43.046 1.00 82.50 381 SER A O 1
ATOM 2894 N N . ASN A 1 382 ? -1.481 4.029 43.513 1.00 84.19 382 ASN A N 1
ATOM 2895 C CA . ASN A 1 382 ? -1.395 2.785 44.287 1.00 84.19 382 ASN A CA 1
ATOM 2896 C C . ASN A 1 382 ? -2.214 2.829 45.584 1.00 84.19 382 ASN A C 1
ATOM 2898 O O . ASN A 1 382 ? -2.629 1.789 46.089 1.00 84.19 382 ASN A O 1
ATOM 2902 N N . THR A 1 383 ? -2.522 4.025 46.092 1.00 81.00 383 THR A N 1
ATOM 2903 C CA . THR A 1 383 ? -3.430 4.206 47.242 1.00 81.00 383 THR A CA 1
ATOM 2904 C C . THR A 1 383 ? -4.903 3.922 46.916 1.00 81.00 383 THR A C 1
ATOM 2906 O O . THR A 1 383 ? -5.750 3.895 47.809 1.00 81.00 383 THR A O 1
ATOM 2909 N N . THR A 1 384 ? -5.230 3.694 45.640 1.00 80.94 384 THR A N 1
ATOM 2910 C CA . THR A 1 384 ? -6.597 3.472 45.166 1.00 80.94 384 THR A CA 1
ATOM 2911 C C . THR A 1 384 ? -6.938 1.982 45.125 1.00 80.94 384 THR A C 1
ATOM 2913 O O . THR A 1 384 ? -6.248 1.193 44.488 1.00 80.94 384 THR A O 1
ATOM 2916 N N . THR A 1 385 ? -8.052 1.586 45.745 1.00 77.44 385 THR A N 1
ATOM 2917 C CA . THR A 1 385 ? -8.461 0.172 45.866 1.00 77.44 385 THR A CA 1
ATOM 2918 C C . THR A 1 385 ? -9.090 -0.418 44.602 1.00 77.44 385 THR A C 1
ATOM 2920 O O . THR A 1 385 ? -9.043 -1.629 44.402 1.00 77.44 385 THR A O 1
ATOM 2923 N N . SER A 1 386 ? -9.687 0.403 43.734 1.00 89.88 386 SER A N 1
ATOM 2924 C CA . SER A 1 386 ? -10.297 -0.063 42.482 1.00 89.88 386 SER A CA 1
ATOM 2925 C C . SER A 1 386 ? -9.353 0.117 41.297 1.00 89.88 386 SER A C 1
ATOM 2927 O O . SER A 1 386 ? -8.904 1.230 41.031 1.00 89.88 386 SER A O 1
ATOM 2929 N N . ALA A 1 387 ? -9.139 -0.947 40.517 1.00 89.12 387 ALA A N 1
ATOM 2930 C CA . ALA A 1 387 ? -8.337 -0.898 39.291 1.00 89.12 387 ALA A CA 1
ATOM 2931 C C . ALA A 1 387 ? -8.843 0.166 38.297 1.00 89.12 387 ALA A C 1
ATOM 2933 O O . ALA A 1 387 ? -8.046 0.897 37.722 1.00 89.12 387 ALA A O 1
ATOM 2934 N N . ALA A 1 388 ? -10.165 0.336 38.154 1.00 89.94 388 ALA A N 1
ATOM 2935 C CA . ALA A 1 388 ? -10.733 1.363 37.275 1.00 89.94 388 ALA A CA 1
ATOM 2936 C C . ALA A 1 388 ? -10.428 2.783 37.772 1.00 89.94 388 ALA A C 1
ATOM 2938 O O . ALA A 1 388 ? -10.073 3.651 36.979 1.00 89.94 388 ALA A O 1
ATOM 2939 N N . GLN A 1 389 ? -10.523 3.021 39.084 1.00 89.94 389 GLN A N 1
ATOM 2940 C CA . GLN A 1 389 ? -10.162 4.315 39.665 1.00 89.94 389 GLN A CA 1
ATOM 2941 C C . GLN A 1 389 ? -8.652 4.565 39.566 1.00 89.94 389 GLN A C 1
ATOM 2943 O O . GLN A 1 389 ? -8.252 5.686 39.267 1.00 89.94 389 GLN A O 1
ATOM 2948 N N . ARG A 1 390 ? -7.820 3.529 39.735 1.00 91.38 390 ARG A N 1
ATOM 2949 C CA . ARG A 1 390 ? -6.369 3.608 39.533 1.00 91.38 390 ARG A CA 1
ATOM 2950 C C . ARG A 1 390 ? -6.032 4.025 38.100 1.00 91.38 390 ARG A C 1
ATOM 2952 O O . ARG A 1 390 ? -5.334 5.020 37.926 1.00 91.38 390 ARG A O 1
ATOM 2959 N N . SER A 1 391 ? -6.601 3.364 37.087 1.00 93.88 391 SER A N 1
ATOM 2960 C CA . SER A 1 391 ? -6.405 3.727 35.673 1.00 93.88 391 SER A CA 1
ATOM 2961 C C . SER A 1 391 ? -6.878 5.153 35.361 1.00 93.88 391 SER A C 1
ATOM 2963 O O . SER A 1 391 ? -6.219 5.874 34.615 1.00 93.88 391 SER A O 1
ATOM 2965 N N . VAL A 1 392 ? -7.994 5.601 35.954 1.00 92.50 392 VAL A N 1
ATOM 2966 C CA . VAL A 1 392 ? -8.456 6.995 35.819 1.00 92.50 392 VAL A CA 1
ATOM 2967 C C . VAL A 1 392 ? -7.481 7.978 36.474 1.00 92.50 392 VAL A C 1
ATOM 2969 O O . VAL A 1 392 ? -7.213 9.035 35.905 1.00 92.50 392 VAL A O 1
ATOM 2972 N N . THR A 1 393 ? -6.964 7.665 37.664 1.00 91.62 393 THR A N 1
ATOM 2973 C CA . THR A 1 393 ? -5.989 8.509 38.369 1.00 91.62 393 THR A CA 1
ATOM 2974 C C . THR A 1 393 ? -4.702 8.644 37.561 1.00 91.62 393 THR A C 1
ATOM 2976 O O . THR A 1 393 ? -4.258 9.774 37.352 1.00 91.62 393 THR A O 1
ATOM 2979 N N . LEU A 1 394 ? -4.164 7.536 37.039 1.00 92.06 394 LEU A N 1
ATOM 2980 C CA . LEU A 1 394 ? -2.990 7.534 36.159 1.00 92.06 394 LEU A CA 1
ATOM 2981 C C . LEU A 1 394 ? -3.223 8.411 34.925 1.00 92.06 394 LEU A C 1
ATOM 2983 O O . LEU A 1 394 ? -2.457 9.339 34.678 1.00 92.06 394 LEU A O 1
ATOM 2987 N N . LEU A 1 395 ? -4.341 8.212 34.220 1.00 94.12 395 LEU A N 1
ATOM 2988 C CA . LEU A 1 395 ? -4.712 9.025 33.061 1.00 94.12 395 LEU A CA 1
ATOM 2989 C C . LEU A 1 395 ? -4.805 10.523 33.395 1.00 94.12 395 LEU A C 1
ATOM 2991 O O . LEU A 1 395 ? -4.248 11.354 32.678 1.00 94.12 395 LEU A O 1
ATOM 2995 N N . LYS A 1 396 ? -5.502 10.893 34.482 1.00 93.00 396 LYS A N 1
ATOM 2996 C CA . LYS A 1 396 ? -5.679 12.300 34.894 1.00 93.00 396 LYS A CA 1
ATOM 2997 C C . LYS A 1 396 ? -4.339 12.969 35.168 1.00 93.00 396 LYS A C 1
ATOM 2999 O O . LYS A 1 396 ? -4.132 14.120 34.792 1.00 93.00 396 LYS A O 1
ATOM 3004 N N . LYS A 1 397 ? -3.449 12.255 35.848 1.00 91.25 397 LYS A N 1
ATOM 3005 C CA . LYS A 1 397 ? -2.148 12.765 36.264 1.00 91.25 397 LYS A CA 1
ATOM 3006 C C . LYS A 1 397 ? -1.170 12.855 35.096 1.00 91.25 397 LYS A C 1
ATOM 3008 O O . LYS A 1 397 ? -0.553 13.903 34.938 1.00 91.25 397 LYS A O 1
ATOM 3013 N N . ALA A 1 398 ? -1.117 11.837 34.238 1.00 91.06 398 ALA A N 1
ATOM 3014 C CA . ALA A 1 398 ? -0.299 11.857 33.029 1.00 91.06 398 ALA A CA 1
ATOM 3015 C C . ALA A 1 398 ? -0.661 13.042 32.118 1.00 91.06 398 ALA A C 1
ATOM 3017 O O . ALA A 1 398 ? 0.215 13.779 31.671 1.00 91.06 398 ALA A O 1
ATOM 3018 N N . LEU A 1 399 ? -1.961 13.303 31.927 1.00 91.19 399 LEU A N 1
ATOM 3019 C CA . LEU A 1 399 ? -2.443 14.470 31.178 1.00 91.19 399 LEU A CA 1
ATOM 3020 C C . LEU A 1 399 ? -2.138 15.801 31.881 1.00 91.19 399 LEU A C 1
ATOM 3022 O O . LEU A 1 399 ? -1.780 16.774 31.224 1.00 91.19 399 LEU A O 1
ATOM 3026 N N . ALA A 1 400 ? -2.275 15.873 33.209 1.00 89.75 400 ALA A N 1
ATOM 3027 C CA . ALA A 1 400 ? -1.972 17.089 33.968 1.00 89.75 400 ALA A CA 1
ATOM 3028 C C . ALA A 1 400 ? -0.484 17.462 33.925 1.00 89.75 400 ALA A C 1
ATOM 3030 O O . ALA A 1 400 ? -0.156 18.646 33.898 1.00 89.75 400 ALA A O 1
ATOM 3031 N N . CYS A 1 401 ? 0.397 16.464 33.899 1.00 88.69 401 CYS A N 1
ATOM 3032 C CA . CYS A 1 401 ? 1.844 16.645 33.840 1.00 88.69 401 CYS A CA 1
ATOM 3033 C C . CYS A 1 401 ? 2.408 16.594 32.412 1.00 88.69 401 CYS A C 1
ATOM 3035 O O . CYS A 1 401 ? 3.616 16.756 32.241 1.00 88.69 401 CYS A O 1
ATOM 3037 N N . ALA A 1 402 ? 1.570 16.335 31.401 1.00 88.69 402 ALA A N 1
ATOM 3038 C CA . ALA A 1 402 ? 1.973 16.111 30.010 1.00 88.69 402 ALA A CA 1
ATOM 3039 C C . ALA A 1 402 ? 3.111 15.071 29.858 1.00 88.69 402 ALA A C 1
ATOM 3041 O O . ALA A 1 402 ? 3.913 15.148 28.928 1.00 88.69 402 ALA A O 1
ATOM 3042 N N . THR A 1 403 ? 3.188 14.113 30.791 1.00 89.75 403 THR A N 1
ATOM 3043 C CA . THR A 1 403 ? 4.290 13.147 30.944 1.00 89.75 403 THR A CA 1
ATOM 3044 C C . THR A 1 403 ? 3.737 11.748 31.227 1.00 89.75 403 THR A C 1
ATOM 3046 O O . THR A 1 403 ? 2.791 11.614 32.001 1.00 89.75 403 THR A O 1
ATOM 3049 N N . GLY A 1 404 ? 4.300 10.716 30.595 1.00 91.62 404 GLY A N 1
ATOM 3050 C CA . GLY A 1 404 ? 3.826 9.327 30.672 1.00 91.62 404 GLY A CA 1
ATOM 3051 C C . GLY A 1 404 ? 4.808 8.344 30.038 1.00 91.62 404 GLY A C 1
ATOM 3052 O O . GLY A 1 404 ? 5.569 8.734 29.158 1.00 91.62 404 GLY A O 1
ATOM 3053 N N . ASP A 1 405 ? 4.773 7.075 30.435 1.00 91.62 405 ASP A N 1
ATOM 3054 C CA . ASP A 1 405 ? 5.437 5.988 29.708 1.00 91.62 405 ASP A CA 1
ATOM 3055 C C . ASP A 1 405 ? 4.434 5.179 28.877 1.00 91.62 405 ASP A C 1
ATOM 3057 O O . ASP A 1 405 ? 3.314 5.630 28.619 1.00 91.62 405 ASP A O 1
ATOM 3061 N N . CYS A 1 406 ? 4.859 4.014 28.385 1.00 93.25 406 CYS A N 1
ATOM 3062 C CA . CYS A 1 406 ? 4.063 3.135 27.538 1.00 93.25 406 CYS A CA 1
ATOM 3063 C C . CYS A 1 406 ? 2.694 2.801 28.169 1.00 93.25 406 CYS A C 1
ATOM 3065 O O . CYS A 1 406 ? 1.675 2.925 27.489 1.00 93.25 406 CYS A O 1
ATOM 3067 N N . GLU A 1 407 ? 2.629 2.525 29.479 1.00 93.94 407 GLU A N 1
ATOM 3068 C CA . GLU A 1 407 ? 1.373 2.266 30.200 1.00 93.94 407 GLU A CA 1
ATOM 3069 C C . GLU A 1 407 ? 0.442 3.490 30.218 1.00 93.94 407 GLU A C 1
ATOM 3071 O O . GLU A 1 407 ? -0.712 3.404 29.786 1.00 93.94 407 GLU A O 1
ATOM 3076 N N . GLU A 1 408 ? 0.918 4.656 30.671 1.00 95.56 408 GLU A N 1
ATOM 3077 C CA . GLU A 1 408 ? 0.083 5.859 30.739 1.00 95.56 408 GLU A CA 1
ATOM 3078 C C . GLU A 1 408 ? -0.374 6.305 29.342 1.00 95.56 408 GLU A C 1
ATOM 3080 O O . GLU A 1 408 ? -1.534 6.685 29.153 1.00 95.56 408 GLU A O 1
ATOM 3085 N N . MET A 1 409 ? 0.502 6.208 28.338 1.00 96.75 409 MET A N 1
ATOM 3086 C CA . MET A 1 409 ? 0.158 6.486 26.944 1.00 96.75 409 MET A CA 1
ATOM 3087 C C . MET A 1 409 ? -0.889 5.507 26.402 1.00 96.75 409 MET A C 1
ATOM 3089 O O . MET A 1 409 ? -1.829 5.938 25.726 1.00 96.75 409 MET A O 1
ATOM 3093 N N . ALA A 1 410 ? -0.782 4.215 26.723 1.00 97.44 410 ALA A N 1
ATOM 3094 C CA . ALA A 1 410 ? -1.765 3.205 26.342 1.00 97.44 410 ALA A CA 1
ATOM 3095 C C . ALA A 1 410 ? -3.131 3.467 26.999 1.00 97.44 410 ALA A C 1
ATOM 3097 O O . ALA A 1 410 ? -4.166 3.360 26.335 1.00 97.44 410 ALA A O 1
ATOM 3098 N N . LEU A 1 411 ? -3.155 3.905 28.264 1.00 97.44 411 LEU A N 1
ATOM 3099 C CA . LEU A 1 411 ? -4.381 4.310 28.960 1.00 97.44 411 LEU A CA 1
ATOM 3100 C C . LEU A 1 411 ? -5.046 5.529 28.306 1.00 97.44 411 LEU A C 1
ATOM 3102 O O . LEU A 1 411 ? -6.266 5.529 28.110 1.00 97.44 411 LEU A O 1
ATOM 3106 N N . VAL A 1 412 ? -4.276 6.556 27.925 1.00 97.19 412 VAL A N 1
ATOM 3107 C CA . VAL A 1 412 ? -4.824 7.717 27.198 1.00 97.19 412 VAL A CA 1
ATOM 3108 C C . VAL A 1 412 ? -5.312 7.311 25.806 1.00 97.19 412 VAL A C 1
ATOM 3110 O O . VAL A 1 412 ? -6.387 7.755 25.396 1.00 97.19 412 VAL A O 1
ATOM 3113 N N . ALA A 1 413 ? -4.599 6.426 25.101 1.00 97.56 413 ALA A N 1
ATOM 3114 C CA . ALA A 1 413 ? -5.045 5.881 23.818 1.00 97.56 413 ALA A CA 1
ATOM 3115 C C . ALA A 1 413 ? -6.377 5.132 23.962 1.00 97.56 413 ALA A C 1
ATOM 3117 O O . ALA A 1 413 ? -7.307 5.386 23.198 1.00 97.56 413 ALA A O 1
ATOM 3118 N N . ALA A 1 414 ? -6.509 4.263 24.968 1.00 97.81 414 ALA A N 1
ATOM 3119 C CA . ALA A 1 414 ? -7.739 3.529 25.255 1.00 97.81 414 ALA A CA 1
ATOM 3120 C C . ALA A 1 414 ? -8.909 4.457 25.613 1.00 97.81 414 ALA A C 1
ATOM 3122 O O . ALA A 1 414 ? -10.036 4.245 25.161 1.00 97.81 414 ALA A O 1
ATOM 3123 N N . ALA A 1 415 ? -8.655 5.507 26.394 1.00 97.06 415 ALA A N 1
ATOM 3124 C CA . ALA A 1 415 ? -9.663 6.505 26.723 1.00 97.06 415 ALA A CA 1
ATOM 3125 C C . ALA A 1 415 ? -10.102 7.310 25.493 1.00 97.06 415 ALA A C 1
ATOM 3127 O O . ALA A 1 415 ? -11.303 7.478 25.274 1.00 97.06 415 ALA A O 1
ATOM 3128 N N . LEU A 1 416 ? -9.163 7.771 24.658 1.00 94.75 416 LEU A N 1
ATOM 3129 C CA . LEU A 1 416 ? -9.475 8.447 23.395 1.00 94.75 416 LEU A CA 1
ATOM 3130 C C . LEU A 1 416 ? -10.279 7.531 22.478 1.00 94.75 416 LEU A C 1
ATOM 3132 O O . LEU A 1 416 ? -11.298 7.955 21.932 1.00 94.75 416 LEU A O 1
ATOM 3136 N N . ALA A 1 417 ? -9.859 6.273 22.355 1.00 95.62 417 ALA A N 1
ATOM 3137 C CA . ALA A 1 417 ? -10.527 5.278 21.540 1.00 95.62 417 ALA A CA 1
ATOM 3138 C C . ALA A 1 417 ? -12.002 5.136 21.952 1.00 95.62 417 ALA A C 1
ATOM 3140 O O . ALA A 1 417 ? -12.911 5.412 21.167 1.00 95.62 417 ALA A O 1
ATOM 3141 N N . GLN A 1 418 ? -12.246 4.800 23.219 1.00 94.25 418 GLN A N 1
ATOM 3142 C CA . GLN A 1 418 ? -13.593 4.548 23.734 1.00 94.25 418 GLN A CA 1
ATOM 3143 C C . GLN A 1 418 ? -14.500 5.788 23.732 1.00 94.25 418 GLN A C 1
ATOM 3145 O O . GLN A 1 418 ? -15.719 5.653 23.632 1.00 94.25 418 GLN A O 1
ATOM 3150 N N . THR A 1 419 ? -13.935 6.996 23.813 1.00 92.19 419 THR A N 1
ATOM 3151 C CA . THR A 1 419 ? -14.720 8.241 23.893 1.00 92.19 419 THR A CA 1
ATOM 3152 C C . THR A 1 419 ? -14.967 8.905 22.540 1.00 92.19 419 THR A C 1
ATOM 3154 O O . THR A 1 419 ? -15.979 9.586 22.388 1.00 92.19 419 THR A O 1
ATOM 3157 N N . THR A 1 420 ? -14.090 8.704 21.547 1.00 90.62 420 THR A N 1
ATOM 3158 C CA . THR A 1 420 ? -14.133 9.450 20.272 1.00 90.62 420 THR A CA 1
ATOM 3159 C C . THR A 1 420 ? -14.423 8.600 19.036 1.00 90.62 420 THR A C 1
ATOM 3161 O O . THR A 1 420 ? -14.778 9.159 17.999 1.00 90.62 420 THR A O 1
ATOM 3164 N N . ALA A 1 421 ? -14.345 7.265 19.117 1.00 90.88 421 ALA A N 1
ATOM 3165 C CA . ALA A 1 421 ? -14.534 6.398 17.947 1.00 90.88 421 ALA A CA 1
ATOM 3166 C C . ALA A 1 421 ? -15.870 6.619 17.243 1.00 90.88 421 ALA A C 1
ATOM 3168 O O . ALA A 1 421 ? -15.914 6.757 16.022 1.00 90.88 421 ALA A O 1
ATOM 3169 N N . LYS A 1 422 ? -16.964 6.688 18.012 1.00 90.00 422 LYS A N 1
ATOM 3170 C CA . LYS A 1 422 ? -18.311 6.815 17.446 1.00 90.00 422 LYS A CA 1
ATOM 3171 C C . LYS A 1 422 ? -18.470 8.101 16.641 1.00 90.00 422 LYS A C 1
ATOM 3173 O O . LYS A 1 422 ? -18.965 8.036 15.523 1.00 90.00 422 LYS A O 1
ATOM 3178 N N . SER A 1 423 ? -18.029 9.245 17.169 1.00 86.62 423 SER A N 1
ATOM 3179 C CA . SER A 1 423 ? -18.104 10.516 16.439 1.00 86.62 423 SER A CA 1
ATOM 3180 C C . SER A 1 423 ? -17.166 10.521 15.233 1.00 86.62 423 SER A C 1
ATOM 3182 O O . SER A 1 423 ? -17.598 10.839 14.129 1.00 86.62 423 SER A O 1
ATOM 3184 N N . PHE A 1 424 ? -15.918 10.074 15.410 1.00 88.00 424 PHE A N 1
ATOM 3185 C CA . PHE A 1 424 ? -14.914 10.041 14.344 1.00 88.00 424 PHE A CA 1
ATOM 3186 C C . PHE A 1 424 ? -15.347 9.183 13.145 1.00 88.00 424 PHE A C 1
ATOM 3188 O O . PHE A 1 424 ? -15.143 9.567 11.988 1.00 88.00 424 PHE A O 1
ATOM 3195 N N . LEU A 1 425 ? -15.935 8.013 13.411 1.00 83.06 425 LEU A N 1
ATOM 3196 C CA . LEU A 1 425 ? -16.413 7.089 12.383 1.00 83.06 425 LEU A CA 1
ATOM 3197 C C . LEU A 1 425 ? -17.750 7.552 11.784 1.00 83.06 425 LEU A C 1
ATOM 3199 O O . LEU A 1 425 ? -17.931 7.460 10.569 1.00 83.06 425 LEU A O 1
ATOM 3203 N N . ALA A 1 426 ? -18.656 8.127 12.583 1.00 81.00 426 ALA A N 1
ATOM 3204 C CA . ALA A 1 426 ? -19.908 8.696 12.080 1.00 81.00 426 ALA A CA 1
ATOM 3205 C C . ALA A 1 426 ? -19.675 9.839 11.078 1.00 81.00 426 ALA A C 1
ATOM 3207 O O . ALA A 1 426 ? -20.316 9.858 10.028 1.00 81.00 426 ALA A O 1
ATOM 3208 N N . GLU A 1 427 ? -18.706 10.725 11.335 1.00 73.75 427 GLU A N 1
ATOM 3209 C CA . GLU A 1 427 ? -18.285 11.789 10.403 1.00 73.75 427 GLU A CA 1
ATOM 3210 C C . GLU A 1 427 ? -17.805 11.254 9.043 1.00 73.75 427 GLU A C 1
ATOM 3212 O O . GLU A 1 427 ? -17.796 11.977 8.049 1.00 73.75 427 GLU A O 1
ATOM 3217 N N . ARG A 1 428 ? -17.425 9.973 8.982 1.00 80.50 428 ARG A N 1
ATOM 3218 C CA . ARG A 1 428 ? -16.958 9.273 7.776 1.00 80.50 428 ARG A CA 1
ATOM 3219 C C . ARG A 1 428 ? -18.025 8.360 7.166 1.00 80.50 428 ARG A C 1
ATOM 3221 O O . ARG A 1 428 ? -17.712 7.528 6.321 1.00 80.50 428 ARG A O 1
ATOM 3228 N N . GLY A 1 429 ? -19.282 8.500 7.588 1.00 81.56 429 GLY A N 1
ATOM 3229 C CA . GLY A 1 429 ? -20.402 7.691 7.098 1.00 81.56 429 GLY A CA 1
ATOM 3230 C C . GLY A 1 429 ? -20.496 6.294 7.721 1.00 81.56 429 GLY A C 1
ATOM 3231 O O . GLY A 1 429 ? -21.282 5.476 7.252 1.00 81.56 429 GLY A O 1
ATOM 3232 N N . LEU A 1 430 ? -19.738 6.015 8.787 1.00 83.81 430 LEU A N 1
ATOM 3233 C CA . LEU A 1 430 ? -19.668 4.716 9.467 1.00 83.81 430 LEU A CA 1
ATOM 3234 C C . LEU A 1 430 ? -20.321 4.786 10.857 1.00 83.81 430 LEU A C 1
ATOM 3236 O O . LEU A 1 430 ? -19.724 4.443 11.873 1.00 83.81 430 LEU A O 1
ATOM 3240 N N . ALA A 1 431 ? -21.569 5.258 10.911 1.00 84.25 431 ALA A N 1
ATOM 3241 C CA . ALA A 1 431 ? -22.280 5.520 12.169 1.00 84.25 431 ALA A CA 1
ATOM 3242 C C . ALA A 1 431 ? -22.600 4.258 12.999 1.00 84.25 431 ALA A C 1
ATOM 3244 O O . ALA A 1 431 ? -22.902 4.359 14.186 1.00 84.25 431 ALA A O 1
ATOM 3245 N N . ARG A 1 432 ? -22.549 3.066 12.388 1.00 84.88 432 ARG A N 1
ATOM 3246 C CA . ARG A 1 432 ? -22.803 1.769 13.038 1.00 84.88 432 ARG A CA 1
ATOM 3247 C C . ARG A 1 432 ? -21.490 1.054 13.360 1.00 84.88 432 ARG A C 1
ATOM 3249 O O . ARG A 1 432 ? -21.221 -0.019 12.818 1.00 84.88 432 ARG A O 1
ATOM 3256 N N . ALA A 1 433 ? -20.677 1.686 14.201 1.00 88.50 433 ALA A N 1
ATOM 3257 C CA . ALA A 1 433 ? -19.422 1.129 14.686 1.00 88.50 433 ALA A CA 1
ATOM 3258 C C . ALA A 1 433 ? -19.484 0.856 16.195 1.00 88.50 433 ALA A C 1
ATOM 3260 O O . ALA A 1 433 ? -19.847 1.741 16.976 1.00 88.50 433 ALA A O 1
ATOM 3261 N N . ASP A 1 434 ? -19.076 -0.347 16.594 1.00 92.88 434 ASP A N 1
ATOM 3262 C CA . ASP A 1 434 ? -18.799 -0.683 17.989 1.00 92.88 434 ASP A CA 1
ATOM 3263 C C . ASP A 1 434 ? -17.289 -0.686 18.222 1.00 92.88 434 ASP A C 1
ATOM 3265 O O . ASP A 1 434 ? -16.514 -1.064 17.342 1.00 92.88 434 ASP A O 1
ATOM 3269 N N . ILE A 1 435 ? -16.869 -0.270 19.414 1.00 95.31 435 ILE A N 1
ATOM 3270 C CA . ILE A 1 435 ? -15.464 -0.264 19.805 1.00 95.31 435 ILE A CA 1
ATOM 3271 C C . ILE A 1 435 ? -15.275 -0.942 21.154 1.00 95.31 435 ILE A C 1
ATOM 3273 O O . ILE A 1 435 ? -16.072 -0.755 22.074 1.00 95.31 435 ILE A O 1
ATOM 3277 N N . ARG A 1 436 ? -14.175 -1.679 21.270 1.00 96.56 436 ARG A N 1
ATOM 3278 C CA . ARG A 1 436 ? -13.614 -2.150 22.532 1.00 96.56 436 ARG A CA 1
ATOM 3279 C C . ARG A 1 436 ? -12.110 -1.910 22.520 1.00 96.56 436 ARG A C 1
ATOM 3281 O O . ARG A 1 436 ? -11.467 -2.188 21.515 1.00 96.56 436 ARG A O 1
ATOM 3288 N N . ALA A 1 437 ? -11.568 -1.390 23.614 1.00 97.50 437 ALA A N 1
ATOM 3289 C CA . ALA A 1 437 ? -10.129 -1.221 23.791 1.00 97.50 437 ALA A CA 1
ATOM 3290 C C . ALA A 1 437 ? -9.607 -2.239 24.807 1.00 97.50 437 ALA A C 1
ATOM 3292 O O . ALA A 1 437 ? -10.294 -2.562 25.778 1.00 97.50 437 ALA A O 1
ATOM 3293 N N . GLU A 1 438 ? -8.395 -2.722 24.590 1.00 98.31 438 GLU A N 1
ATOM 3294 C CA . GLU A 1 438 ? -7.662 -3.625 25.471 1.00 98.31 438 GLU A CA 1
ATOM 3295 C C . GLU A 1 438 ? -6.233 -3.108 25.630 1.00 98.31 438 GLU A C 1
ATOM 3297 O O . GLU A 1 438 ? -5.692 -2.465 24.732 1.00 98.31 438 GLU A O 1
ATOM 3302 N N . ILE A 1 439 ? -5.632 -3.359 26.788 1.00 98.06 439 ILE A N 1
ATOM 3303 C CA . ILE A 1 439 ? -4.221 -3.074 27.037 1.00 98.06 439 ILE A CA 1
ATOM 3304 C C . ILE A 1 439 ? -3.458 -4.377 26.873 1.00 98.06 439 ILE A C 1
ATOM 3306 O O . ILE A 1 439 ? -3.806 -5.394 27.478 1.00 98.06 439 ILE A O 1
ATOM 3310 N N . PHE A 1 440 ? -2.439 -4.340 26.027 1.00 96.94 440 PHE A N 1
ATOM 3311 C CA . PHE A 1 440 ? -1.511 -5.437 25.820 1.00 96.94 440 PHE A CA 1
ATOM 3312 C C . PHE A 1 440 ? -0.193 -5.089 26.492 1.00 96.94 440 PHE A C 1
ATOM 3314 O O . PHE A 1 440 ? 0.252 -3.947 26.420 1.00 96.94 440 PHE A O 1
ATOM 3321 N N . GLU A 1 441 ? 0.422 -6.086 27.118 1.00 94.31 441 GLU A N 1
ATOM 3322 C CA . GLU A 1 441 ? 1.725 -5.982 27.769 1.00 94.31 441 GLU A CA 1
ATOM 3323 C C . GLU A 1 441 ? 2.657 -7.103 27.296 1.00 94.31 441 GLU A C 1
ATOM 3325 O O . GLU A 1 441 ? 2.207 -8.174 26.860 1.00 94.31 441 GLU A O 1
ATOM 3330 N N . ALA A 1 442 ? 3.962 -6.867 27.393 1.00 90.94 442 ALA A N 1
ATOM 3331 C CA . ALA A 1 442 ? 4.974 -7.901 27.219 1.00 90.94 442 ALA A CA 1
ATOM 3332 C C . ALA A 1 442 ? 4.825 -8.997 28.300 1.00 90.94 442 ALA A C 1
ATOM 3334 O O . ALA A 1 442 ? 4.759 -8.711 29.491 1.00 90.94 442 ALA A O 1
ATOM 3335 N N . LYS A 1 443 ? 4.762 -10.275 27.897 1.00 84.50 443 LYS A N 1
ATOM 3336 C CA . LYS A 1 443 ? 4.566 -11.434 28.799 1.00 84.50 443 LYS A CA 1
ATOM 3337 C C . LYS A 1 443 ? 5.846 -12.203 29.115 1.00 84.50 443 LYS A C 1
ATOM 3339 O O . LYS A 1 443 ? 5.896 -12.933 30.103 1.00 84.50 443 LYS A O 1
ATOM 3344 N N . ARG A 1 444 ? 6.859 -12.102 28.254 1.00 68.69 444 ARG A N 1
ATOM 3345 C CA . ARG A 1 444 ? 8.173 -12.738 28.414 1.00 68.69 444 ARG A CA 1
ATOM 3346 C C . ARG A 1 444 ? 9.237 -11.739 27.995 1.00 68.69 444 ARG A C 1
ATOM 3348 O O . ARG A 1 444 ? 9.136 -11.221 26.891 1.00 68.69 444 ARG A O 1
ATOM 3355 N N . GLU A 1 445 ? 10.211 -11.506 28.873 1.00 62.59 445 GLU A N 1
ATOM 3356 C CA . GLU A 1 445 ? 11.408 -10.699 28.599 1.00 62.59 445 GLU A CA 1
ATOM 3357 C C . GLU A 1 445 ? 11.092 -9.351 27.934 1.00 62.59 445 GLU A C 1
ATOM 3359 O O . GLU A 1 445 ? 11.434 -9.108 26.779 1.00 62.59 445 GLU A O 1
ATOM 3364 N N . GLY A 1 446 ? 10.398 -8.482 28.667 1.00 66.00 446 GLY A N 1
ATOM 3365 C CA . GLY A 1 446 ? 10.161 -7.116 28.233 1.00 66.00 446 GLY A CA 1
ATOM 3366 C C . GLY A 1 446 ? 9.321 -6.311 29.215 1.00 66.00 446 GLY A C 1
ATOM 3367 O O . GLY A 1 446 ? 8.699 -6.880 30.109 1.00 66.00 446 GLY A O 1
ATOM 3368 N N . ASP A 1 447 ? 9.321 -4.995 29.031 1.00 83.75 447 ASP A N 1
ATOM 3369 C CA . ASP A 1 447 ? 8.545 -4.028 29.813 1.00 83.75 447 ASP A CA 1
ATOM 3370 C C . ASP A 1 447 ? 7.955 -2.983 28.860 1.00 83.75 447 ASP A C 1
ATOM 3372 O O . ASP A 1 447 ? 8.533 -1.930 28.587 1.00 83.75 447 ASP A O 1
ATOM 3376 N N . HIS A 1 448 ? 6.840 -3.352 28.230 1.00 92.19 448 HIS A N 1
ATOM 3377 C CA . HIS A 1 448 ? 6.156 -2.491 27.276 1.00 92.19 448 HIS A CA 1
ATOM 3378 C C . HIS A 1 448 ? 4.660 -2.746 27.281 1.00 92.19 448 HIS A C 1
ATOM 3380 O O . HIS A 1 448 ? 4.230 -3.902 27.266 1.00 92.19 448 HIS A O 1
ATOM 3386 N N . ALA A 1 449 ? 3.885 -1.666 27.240 1.00 94.44 449 ALA A N 1
ATOM 3387 C CA . ALA A 1 449 ? 2.436 -1.702 27.161 1.00 94.44 449 ALA A CA 1
ATOM 3388 C C . ALA A 1 449 ? 1.920 -0.825 26.016 1.00 94.44 449 ALA A C 1
ATOM 3390 O O . ALA A 1 449 ? 2.429 0.262 25.754 1.00 94.44 449 ALA A O 1
ATOM 3391 N N . PHE A 1 450 ? 0.876 -1.285 25.337 1.00 96.56 450 PHE A N 1
ATOM 3392 C CA . PHE A 1 450 ? 0.229 -0.550 24.253 1.00 96.56 450 PHE A CA 1
ATOM 3393 C C . PHE A 1 450 ? -1.268 -0.856 24.213 1.00 96.56 450 PHE A C 1
ATOM 3395 O O . PHE A 1 450 ? -1.765 -1.784 24.854 1.00 96.56 450 PHE A O 1
ATOM 3402 N N . CYS A 1 451 ? -2.014 -0.039 23.476 1.00 98.25 451 CYS A N 1
ATOM 3403 C CA . CYS A 1 451 ? -3.455 -0.194 23.345 1.00 98.25 451 CYS A CA 1
ATOM 3404 C C . CYS A 1 451 ? -3.780 -0.988 22.078 1.00 98.25 451 CYS A C 1
ATOM 3406 O O . CYS A 1 451 ? -3.250 -0.700 21.010 1.00 98.25 451 CYS A O 1
ATOM 3408 N N . VAL A 1 452 ? -4.691 -1.951 22.167 1.00 98.31 452 VAL A N 1
ATOM 3409 C CA . VAL A 1 452 ? -5.290 -2.625 21.012 1.00 98.31 452 VAL A CA 1
ATOM 3410 C C . VAL A 1 452 ? -6.771 -2.288 20.971 1.00 98.31 452 VAL A C 1
ATOM 3412 O O . VAL A 1 452 ? -7.489 -2.449 21.956 1.00 98.31 452 VAL A O 1
ATOM 3415 N N . VAL A 1 453 ? -7.248 -1.811 19.825 1.00 97.62 453 VAL A N 1
ATOM 3416 C CA . VAL A 1 453 ? -8.664 -1.508 19.613 1.00 97.62 453 VAL A CA 1
ATOM 3417 C C . VAL A 1 453 ? -9.290 -2.518 18.665 1.00 97.62 453 VAL A C 1
ATOM 3419 O O . VAL A 1 453 ? -8.783 -2.776 17.576 1.00 97.62 453 VAL A O 1
ATOM 3422 N N . HIS A 1 454 ? -10.433 -3.054 19.075 1.00 96.69 454 HIS A N 1
ATOM 3423 C CA . HIS A 1 454 ? -11.302 -3.888 18.262 1.00 96.69 454 HIS A CA 1
ATOM 3424 C C . HIS A 1 454 ? -12.482 -3.042 17.794 1.00 96.69 454 HIS A C 1
ATOM 3426 O O . HIS A 1 454 ? -13.351 -2.663 18.584 1.00 96.69 454 HIS A O 1
ATOM 3432 N N . LEU A 1 455 ? -12.497 -2.733 16.504 1.00 92.75 455 LEU A N 1
ATOM 3433 C CA . LEU A 1 455 ? -13.521 -1.933 15.847 1.00 92.75 455 LEU A CA 1
ATOM 3434 C C . LEU A 1 455 ? -14.431 -2.847 15.042 1.00 92.75 455 LEU A C 1
ATOM 3436 O O . LEU A 1 455 ? -13.991 -3.437 14.060 1.00 92.75 455 LEU A O 1
ATOM 3440 N N . LYS A 1 456 ? -15.702 -2.949 15.420 1.00 91.44 456 LYS A N 1
ATOM 3441 C CA . LYS A 1 456 ? -16.697 -3.684 14.642 1.00 91.44 456 LYS A CA 1
ATOM 3442 C C . LYS A 1 456 ? -17.472 -2.711 13.763 1.00 91.44 456 LYS A C 1
ATOM 3444 O O . LYS A 1 456 ? -18.298 -1.959 14.271 1.00 91.44 456 LYS A O 1
ATOM 3449 N N . ILE A 1 457 ? -17.223 -2.727 12.457 1.00 85.56 457 ILE A N 1
ATOM 3450 C CA . ILE A 1 457 ? -17.859 -1.835 11.480 1.00 85.56 457 ILE A CA 1
ATOM 3451 C C . ILE A 1 457 ? -18.579 -2.696 10.445 1.00 85.56 457 ILE A C 1
ATOM 3453 O O . ILE A 1 457 ? -17.976 -3.569 9.828 1.00 85.56 457 ILE A O 1
ATOM 3457 N N . HIS A 1 458 ? -19.891 -2.496 10.297 1.00 82.75 458 HIS A N 1
ATOM 3458 C CA . HIS A 1 458 ? -20.734 -3.273 9.372 1.00 82.75 458 HIS A CA 1
ATOM 3459 C C . HIS A 1 458 ? -20.591 -4.805 9.511 1.00 82.75 458 HIS A C 1
ATOM 3461 O O . HIS A 1 458 ? -20.734 -5.548 8.546 1.00 82.75 458 HIS A O 1
ATOM 3467 N N . GLY A 1 459 ? -20.337 -5.287 10.732 1.00 77.50 459 GLY A N 1
ATOM 3468 C CA . GLY A 1 459 ? -20.207 -6.714 11.040 1.00 77.50 459 GLY A CA 1
ATOM 3469 C C . GLY A 1 459 ? -18.783 -7.272 10.951 1.00 77.50 459 GLY A C 1
ATOM 3470 O O . GLY A 1 459 ? -18.543 -8.323 11.539 1.00 77.50 459 GLY A O 1
ATOM 3471 N N . ALA A 1 460 ? -17.844 -6.563 10.316 1.00 79.75 460 ALA A N 1
ATOM 3472 C CA . ALA A 1 460 ? -16.427 -6.923 10.288 1.00 79.75 460 ALA A CA 1
ATOM 3473 C C . ALA A 1 460 ? -15.691 -6.350 11.506 1.00 79.75 46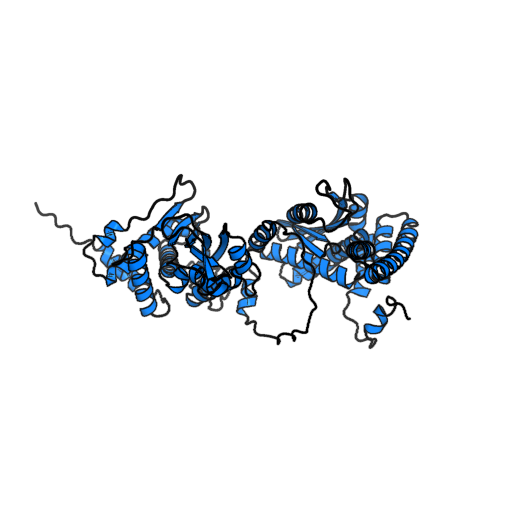0 ALA A C 1
ATOM 3475 O O . ALA A 1 460 ? -15.952 -5.213 11.897 1.00 79.75 460 ALA A O 1
ATOM 3476 N N . THR A 1 461 ? -14.769 -7.119 12.090 1.00 88.69 461 THR A N 1
ATOM 3477 C CA . THR A 1 461 ? -13.928 -6.681 13.214 1.00 88.69 461 THR A CA 1
ATOM 3478 C C . THR A 1 461 ? -12.524 -6.352 12.716 1.00 88.69 461 THR A C 1
ATOM 3480 O O . THR A 1 461 ? -11.871 -7.198 12.113 1.00 88.69 461 THR A O 1
ATOM 3483 N N . TYR A 1 462 ? -12.054 -5.144 13.008 1.00 87.38 462 TYR A N 1
ATOM 3484 C CA . TYR A 1 462 ? -10.703 -4.669 12.728 1.00 87.38 462 TYR A CA 1
ATOM 3485 C C . TYR A 1 462 ? -9.938 -4.540 14.042 1.00 87.38 462 TYR A C 1
ATOM 3487 O O . TYR A 1 462 ? -10.408 -3.859 14.954 1.00 87.38 462 TYR A O 1
ATOM 3495 N N . THR A 1 463 ? -8.773 -5.176 14.131 1.00 93.88 463 THR A N 1
ATOM 3496 C CA . THR A 1 463 ? -7.923 -5.153 15.327 1.00 93.88 463 THR A CA 1
ATOM 3497 C C . THR A 1 463 ? -6.695 -4.296 15.053 1.00 93.88 463 THR A C 1
ATOM 3499 O O . THR A 1 463 ? -5.832 -4.679 14.267 1.00 93.88 463 THR A O 1
ATOM 3502 N N . ILE A 1 464 ? -6.628 -3.119 15.672 1.00 91.19 464 ILE A N 1
ATOM 3503 C CA . ILE A 1 464 ? -5.569 -2.132 15.439 1.00 91.19 464 ILE A CA 1
ATOM 3504 C C . ILE A 1 464 ? -4.750 -1.970 16.719 1.00 91.19 464 ILE A C 1
ATOM 3506 O O . ILE A 1 464 ? -5.304 -1.621 17.760 1.00 91.19 464 ILE A O 1
ATOM 3510 N N . ALA A 1 465 ? -3.442 -2.197 16.641 1.00 94.06 465 ALA A N 1
ATOM 3511 C CA . ALA A 1 465 ? -2.500 -1.809 17.681 1.00 94.06 465 ALA A CA 1
ATOM 3512 C C . ALA A 1 465 ? -2.208 -0.306 17.569 1.00 94.06 465 ALA A C 1
ATOM 3514 O O . ALA A 1 465 ? -1.956 0.212 16.480 1.00 94.06 465 ALA A O 1
ATOM 3515 N N . ILE A 1 466 ? -2.264 0.389 18.698 1.00 95.25 466 ILE A N 1
ATOM 3516 C CA . ILE A 1 466 ? -2.012 1.817 18.857 1.00 95.25 466 ILE A CA 1
ATOM 3517 C C . ILE A 1 466 ? -0.917 1.950 19.908 1.00 95.25 466 ILE A C 1
ATOM 3519 O O . ILE A 1 466 ? -1.161 1.765 21.104 1.00 95.25 466 ILE A O 1
ATOM 3523 N N . ASP A 1 467 ? 0.277 2.306 19.452 1.00 94.19 467 ASP A N 1
ATOM 3524 C CA . ASP A 1 467 ? 1.449 2.474 20.295 1.00 94.19 467 ASP A CA 1
ATOM 3525 C C . ASP A 1 467 ? 2.017 3.890 20.125 1.00 94.19 467 ASP A C 1
ATOM 3527 O O . ASP A 1 467 ? 2.833 4.158 19.238 1.00 94.19 467 ASP A O 1
ATOM 3531 N N . PRO A 1 468 ? 1.576 4.840 20.968 1.00 88.25 468 PRO A N 1
ATOM 3532 C CA . PRO A 1 468 ? 2.137 6.181 20.980 1.00 88.25 468 PRO A CA 1
ATOM 3533 C C . PRO A 1 468 ? 3.627 6.183 21.319 1.00 88.25 468 PRO A C 1
ATOM 3535 O O . PRO A 1 468 ? 4.350 7.016 20.783 1.00 88.25 468 PRO A O 1
ATOM 3538 N N . TRP A 1 469 ? 4.101 5.249 22.143 1.00 91.06 469 TRP A N 1
ATOM 3539 C CA . TRP A 1 469 ? 5.499 5.187 22.554 1.00 91.06 469 TRP A CA 1
ATOM 3540 C C . TRP A 1 469 ? 6.416 4.760 21.399 1.00 91.06 469 TRP A C 1
ATOM 3542 O O . TRP A 1 469 ? 7.466 5.363 21.199 1.00 91.06 469 TRP A O 1
ATOM 3552 N N . ALA A 1 470 ? 6.015 3.792 20.578 1.00 84.88 470 ALA A N 1
ATOM 3553 C CA . ALA A 1 470 ? 6.749 3.446 19.355 1.00 84.88 470 ALA A CA 1
ATOM 3554 C C . ALA A 1 470 ? 6.387 4.345 18.155 1.00 84.88 470 ALA A C 1
ATOM 3556 O O . ALA A 1 470 ? 6.947 4.190 17.074 1.00 84.88 470 ALA A O 1
ATOM 3557 N N . GLU A 1 471 ? 5.462 5.288 18.349 1.00 84.12 471 GLU A N 1
ATOM 3558 C CA . GLU A 1 471 ? 4.929 6.201 17.335 1.00 84.12 471 GLU A CA 1
ATOM 3559 C C . GLU A 1 471 ? 4.250 5.508 16.140 1.00 84.12 471 GLU A C 1
ATOM 3561 O O . GLU A 1 471 ? 4.277 6.007 15.016 1.00 84.12 471 GLU A O 1
ATOM 3566 N N . VAL A 1 472 ? 3.578 4.380 16.387 1.00 82.06 472 VAL A N 1
ATOM 3567 C CA . VAL A 1 472 ? 2.924 3.585 15.339 1.00 82.06 472 VAL A CA 1
ATOM 3568 C C . VAL A 1 472 ? 1.458 3.275 15.639 1.00 82.06 472 VAL A C 1
ATOM 3570 O O . VAL A 1 472 ? 1.034 3.141 16.787 1.00 82.06 472 VAL A O 1
ATOM 3573 N N . ALA A 1 473 ? 0.670 3.131 14.573 1.00 83.62 473 ALA A N 1
ATOM 3574 C CA . ALA A 1 473 ? -0.670 2.559 14.623 1.00 83.62 473 ALA A CA 1
ATOM 3575 C C . ALA A 1 473 ? -0.908 1.691 13.383 1.00 83.62 473 ALA A C 1
ATOM 3577 O O . ALA A 1 473 ? -0.851 2.188 12.258 1.00 83.62 473 ALA A O 1
ATOM 3578 N N . MET A 1 474 ? -1.151 0.395 13.572 1.00 82.00 474 MET A N 1
ATOM 3579 C CA . MET A 1 474 ? -1.226 -0.580 12.477 1.00 82.00 474 MET A CA 1
ATOM 3580 C C . MET A 1 474 ? -2.048 -1.817 12.879 1.00 82.00 474 MET A C 1
ATOM 3582 O O . MET A 1 474 ? -2.412 -1.941 14.050 1.00 82.00 474 MET A O 1
ATOM 3586 N N . PRO A 1 475 ? -2.387 -2.733 11.952 1.00 88.12 475 PRO A N 1
ATOM 3587 C CA . PRO A 1 475 ? -3.038 -3.991 12.315 1.00 88.12 475 PRO A CA 1
ATOM 3588 C C . PRO A 1 475 ? -2.210 -4.766 13.346 1.00 88.12 475 PRO A C 1
ATOM 3590 O O . PRO A 1 475 ? -0.982 -4.779 13.256 1.00 88.12 475 PRO A O 1
ATOM 3593 N N . TYR A 1 476 ? -2.866 -5.376 14.335 1.00 87.12 476 TYR A N 1
ATOM 3594 C CA . TYR A 1 476 ? -2.174 -6.016 15.461 1.00 87.12 476 TYR A CA 1
ATOM 3595 C C . TYR A 1 476 ? -1.190 -7.101 15.013 1.00 87.12 476 TYR A C 1
ATOM 3597 O O . TYR A 1 476 ? -0.070 -7.146 15.513 1.00 87.12 476 TYR A O 1
ATOM 3605 N N . GLU A 1 477 ? -1.568 -7.919 14.034 1.00 79.50 477 GLU A N 1
ATOM 3606 C CA . GLU A 1 477 ? -0.692 -8.936 13.455 1.00 79.50 477 GLU A CA 1
ATOM 3607 C C . GLU A 1 477 ? 0.620 -8.338 12.919 1.00 79.50 477 GLU A C 1
ATOM 3609 O O . GLU A 1 477 ? 1.693 -8.839 13.233 1.00 79.50 477 GLU A O 1
ATOM 3614 N N . HIS A 1 478 ? 0.556 -7.202 12.220 1.00 79.38 478 HIS A N 1
ATOM 3615 C CA . HIS A 1 478 ? 1.749 -6.532 11.698 1.00 79.38 478 HIS A CA 1
ATOM 3616 C C . HIS A 1 478 ? 2.552 -5.838 12.796 1.00 79.38 478 HIS A C 1
ATOM 3618 O O . HIS A 1 478 ? 3.762 -5.692 12.675 1.00 79.38 478 HIS A O 1
ATOM 3624 N N . TYR A 1 479 ? 1.890 -5.387 13.862 1.00 82.44 479 TYR A N 1
ATOM 3625 C CA . TYR A 1 479 ? 2.573 -4.769 14.992 1.00 82.44 479 TYR A CA 1
ATOM 3626 C C . TYR A 1 479 ? 3.495 -5.770 15.699 1.00 82.44 479 TYR A C 1
ATOM 3628 O O . TYR A 1 479 ? 4.616 -5.416 16.053 1.00 82.44 479 TYR A O 1
ATOM 3636 N N . VAL A 1 480 ? 3.068 -7.027 15.855 1.00 80.31 480 VAL A N 1
ATOM 3637 C CA . VAL A 1 480 ? 3.914 -8.082 16.441 1.00 80.31 480 VAL A CA 1
ATOM 3638 C C . VAL A 1 480 ? 5.177 -8.302 15.596 1.00 80.31 480 VAL A C 1
ATOM 3640 O O . VAL A 1 480 ? 6.286 -8.330 16.137 1.00 80.31 480 VAL A O 1
ATOM 3643 N N . ASP A 1 481 ? 5.031 -8.366 14.272 1.00 73.69 481 ASP A N 1
ATOM 3644 C CA . ASP A 1 481 ? 6.163 -8.493 13.344 1.00 73.69 481 ASP A CA 1
ATOM 3645 C C . ASP A 1 481 ? 7.071 -7.251 13.375 1.00 73.69 481 ASP A C 1
ATOM 3647 O O . ASP A 1 481 ? 8.300 -7.357 13.396 1.00 73.69 481 ASP A O 1
ATOM 3651 N N . TYR A 1 482 ? 6.478 -6.056 13.442 1.00 76.00 482 TYR A N 1
ATOM 3652 C CA . TYR A 1 482 ? 7.204 -4.791 13.530 1.00 76.00 482 TYR A CA 1
ATOM 3653 C C . TYR A 1 482 ? 8.070 -4.718 14.793 1.00 76.00 482 TYR A C 1
ATOM 3655 O O . TYR A 1 482 ? 9.258 -4.411 14.698 1.00 76.00 482 TYR A O 1
ATOM 3663 N N . MET A 1 483 ? 7.514 -5.040 15.965 1.00 73.56 483 MET A N 1
ATOM 3664 C CA . MET A 1 483 ? 8.239 -4.935 17.238 1.00 73.56 483 MET A CA 1
ATOM 3665 C C . MET A 1 483 ? 9.365 -5.966 17.373 1.00 73.56 483 MET A C 1
ATOM 3667 O O . MET A 1 483 ? 10.381 -5.679 18.003 1.00 73.56 483 MET A O 1
ATOM 3671 N N . THR A 1 484 ? 9.217 -7.148 16.768 1.00 72.31 484 THR A N 1
ATOM 3672 C CA . THR A 1 484 ? 10.278 -8.170 16.757 1.00 72.31 484 THR A CA 1
ATOM 3673 C C . THR A 1 484 ? 11.394 -7.839 15.764 1.00 72.31 484 THR A C 1
ATOM 3675 O O . THR A 1 484 ? 12.560 -8.121 16.041 1.00 72.31 484 THR A O 1
ATOM 3678 N N . THR A 1 485 ? 11.057 -7.203 14.637 1.00 71.25 485 THR A N 1
ATOM 3679 C CA . THR A 1 485 ? 12.014 -6.820 13.584 1.00 71.25 485 THR A CA 1
ATOM 3680 C C . THR A 1 485 ? 12.794 -5.554 13.941 1.00 71.25 485 THR A C 1
ATOM 3682 O O . THR A 1 485 ? 14.011 -5.493 13.761 1.00 71.25 485 THR A O 1
ATOM 3685 N N . TYR A 1 486 ? 12.111 -4.533 14.458 1.00 65.88 486 TYR A N 1
ATOM 3686 C CA . TYR A 1 486 ? 12.691 -3.230 14.764 1.00 65.88 486 TYR A CA 1
ATOM 3687 C C . TYR A 1 486 ? 12.775 -3.049 16.275 1.00 65.88 486 TYR A C 1
ATOM 3689 O O . TYR A 1 486 ? 11.921 -2.406 16.889 1.00 65.88 486 TYR A O 1
ATOM 3697 N N . GLN A 1 487 ? 13.842 -3.596 16.869 1.00 66.31 487 GLN A N 1
ATOM 3698 C CA . GLN A 1 487 ? 14.177 -3.391 18.281 1.00 66.31 487 GLN A CA 1
ATOM 3699 C C . GLN A 1 487 ? 14.493 -1.912 18.534 1.00 66.31 487 GLN A C 1
ATOM 3701 O O . GLN A 1 487 ? 15.630 -1.447 18.499 1.00 66.31 487 GLN A O 1
ATOM 3706 N N . THR A 1 488 ? 13.437 -1.138 18.746 1.00 59.12 488 THR A N 1
ATOM 3707 C CA . THR A 1 488 ? 13.492 0.297 19.028 1.00 59.12 488 THR A CA 1
ATOM 3708 C C . THR A 1 488 ? 13.820 0.576 20.493 1.00 59.12 488 THR A C 1
ATOM 3710 O O . THR A 1 488 ? 14.112 1.721 20.838 1.00 59.12 488 THR A O 1
ATOM 3713 N N . SER A 1 489 ? 13.822 -0.461 21.330 1.00 61.38 489 SER A N 1
ATOM 3714 C CA . SER A 1 489 ? 13.840 -0.401 22.783 1.00 61.38 489 SER A CA 1
ATOM 3715 C C . SER A 1 489 ? 14.656 -1.549 23.372 1.00 61.38 489 SER A C 1
ATOM 3717 O O . SER A 1 489 ? 14.569 -2.665 22.872 1.00 61.38 489 SER A O 1
ATOM 3719 N N . PHE A 1 490 ? 15.364 -1.317 24.479 1.00 66.06 490 PHE A N 1
ATOM 3720 C CA . PHE A 1 490 ? 15.944 -2.404 25.287 1.00 66.06 490 PHE A CA 1
ATOM 3721 C C . PHE A 1 490 ? 14.882 -3.186 26.076 1.00 66.06 490 PHE A C 1
ATOM 3723 O O . PHE A 1 490 ? 15.188 -4.224 26.655 1.00 66.06 490 PHE A O 1
ATOM 3730 N N . TYR A 1 491 ? 13.638 -2.698 26.098 1.00 67.50 491 TYR A N 1
ATOM 3731 C CA . TYR A 1 491 ? 12.519 -3.320 26.803 1.00 67.50 491 TYR A CA 1
ATOM 3732 C C . TYR A 1 491 ? 11.807 -4.406 25.983 1.00 67.50 491 TYR A C 1
ATOM 3734 O O . TYR A 1 491 ? 10.814 -4.949 26.454 1.00 67.50 491 TYR A O 1
ATOM 3742 N N . ILE A 1 492 ? 12.249 -4.691 24.752 1.00 72.69 492 ILE A N 1
ATOM 3743 C CA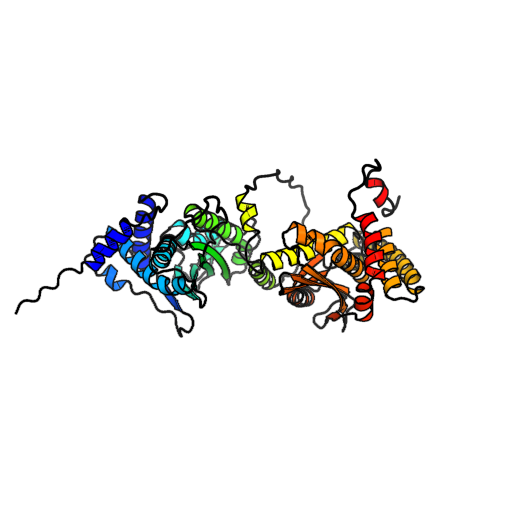 . ILE A 1 492 ? 11.640 -5.684 23.854 1.00 72.69 492 ILE A CA 1
ATOM 3744 C C . ILE A 1 492 ? 12.761 -6.388 23.088 1.00 72.69 492 ILE A C 1
ATOM 3746 O O . ILE A 1 492 ? 13.633 -5.739 22.514 1.00 72.69 492 ILE A O 1
ATOM 3750 N N . ASN A 1 493 ? 12.731 -7.715 23.061 1.00 76.94 493 ASN A N 1
ATOM 3751 C CA . ASN A 1 493 ? 13.656 -8.556 22.314 1.00 76.94 493 ASN A CA 1
ATOM 3752 C C . ASN A 1 493 ? 12.906 -9.401 21.262 1.00 76.94 493 ASN A C 1
ATOM 3754 O O . ASN A 1 493 ? 11.683 -9.349 21.141 1.00 76.94 493 ASN A O 1
ATOM 3758 N N . THR A 1 494 ? 13.638 -10.181 20.460 1.00 78.25 494 THR A N 1
ATOM 3759 C CA . THR A 1 494 ? 13.037 -11.029 19.409 1.00 78.25 494 THR A CA 1
ATOM 3760 C C . THR A 1 494 ? 12.159 -12.157 19.959 1.00 78.25 494 THR A C 1
ATOM 3762 O O . THR A 1 494 ? 11.375 -12.736 19.210 1.00 78.25 494 THR A O 1
ATOM 3765 N N . THR A 1 495 ? 12.287 -12.485 21.246 1.00 81.38 495 THR A N 1
ATOM 3766 C CA . THR A 1 495 ? 11.510 -13.515 21.945 1.00 81.38 495 THR A CA 1
ATOM 3767 C C . THR A 1 495 ? 10.336 -12.936 22.740 1.00 81.38 495 THR A C 1
ATOM 3769 O O . THR A 1 495 ? 9.543 -13.707 23.296 1.00 81.38 495 THR A O 1
ATOM 3772 N N . THR A 1 496 ? 10.175 -11.606 22.774 1.00 82.31 496 THR A N 1
ATOM 3773 C CA . THR A 1 496 ? 9.080 -10.944 23.478 1.00 82.31 496 THR A CA 1
ATOM 3774 C C . THR A 1 496 ? 7.752 -11.315 22.834 1.00 82.31 496 THR A C 1
ATOM 3776 O O . THR A 1 496 ? 7.548 -11.200 21.628 1.00 82.31 496 THR A O 1
ATOM 3779 N N . THR A 1 497 ? 6.811 -11.742 23.671 1.00 88.88 497 THR A N 1
ATOM 3780 C CA . THR A 1 497 ? 5.424 -11.998 23.267 1.00 88.88 497 THR A CA 1
ATOM 3781 C C . THR A 1 497 ? 4.513 -11.009 23.965 1.00 88.88 497 THR A C 1
ATOM 3783 O O . THR A 1 497 ? 4.745 -10.663 25.123 1.00 88.88 497 THR A O 1
ATOM 3786 N N . PHE A 1 498 ? 3.465 -10.571 23.274 1.00 92.50 498 PHE A N 1
ATOM 3787 C CA . PHE A 1 498 ? 2.483 -9.646 23.824 1.00 92.50 498 PHE A CA 1
ATOM 3788 C C . PHE A 1 498 ? 1.188 -10.377 24.144 1.00 92.50 498 PHE A C 1
ATOM 3790 O O . PHE A 1 498 ? 0.740 -11.236 23.385 1.00 92.50 498 PHE A O 1
ATOM 3797 N N . GLY A 1 499 ? 0.560 -10.013 25.252 1.00 94.12 499 GLY A N 1
ATOM 3798 C CA . GLY A 1 499 ? -0.738 -10.552 25.626 1.00 94.12 499 GLY A CA 1
ATOM 3799 C C . GLY A 1 499 ? -1.560 -9.537 26.395 1.00 94.12 499 GLY A C 1
ATOM 3800 O O . GLY A 1 499 ? -1.027 -8.580 26.945 1.00 94.12 499 GLY A O 1
ATOM 3801 N N . VAL A 1 500 ? -2.864 -9.778 26.460 1.00 96.69 500 VAL A N 1
ATOM 3802 C CA . VAL A 1 500 ? -3.801 -8.908 27.175 1.00 96.69 500 VAL A CA 1
ATOM 3803 C C . VAL A 1 500 ? -3.405 -8.815 28.656 1.00 96.69 500 VAL A C 1
ATOM 3805 O O . VAL A 1 500 ? -3.260 -9.838 29.337 1.00 96.69 500 VAL A O 1
ATOM 3808 N N . ASP A 1 501 ? -3.260 -7.600 29.180 1.00 96.19 501 ASP A N 1
ATOM 3809 C CA . ASP A 1 501 ? -3.359 -7.344 30.617 1.00 96.19 501 ASP A CA 1
ATOM 3810 C C . ASP A 1 501 ? -4.844 -7.390 30.984 1.00 96.19 501 ASP A C 1
ATOM 3812 O O . ASP A 1 501 ? -5.612 -6.451 30.745 1.00 96.19 501 ASP A O 1
ATOM 3816 N N . ALA A 1 502 ? -5.273 -8.525 31.535 1.00 95.56 502 ALA A N 1
ATOM 3817 C CA . ALA A 1 502 ? -6.670 -8.771 31.853 1.00 95.56 502 ALA A CA 1
ATOM 3818 C C . ALA A 1 502 ? -7.205 -7.835 32.947 1.00 95.56 502 ALA A C 1
ATOM 3820 O O . ALA A 1 502 ? -8.394 -7.505 32.929 1.00 95.56 502 ALA A O 1
ATOM 3821 N N . VAL A 1 503 ? -6.362 -7.408 33.894 1.00 94.38 503 VAL A N 1
ATOM 3822 C CA . VAL A 1 503 ? -6.785 -6.558 35.014 1.00 94.38 503 VAL A CA 1
ATOM 3823 C C . VAL A 1 503 ? -7.062 -5.155 34.496 1.00 94.38 503 VAL A C 1
ATOM 3825 O O . VAL A 1 503 ? -8.175 -4.646 34.678 1.00 94.38 503 VAL A O 1
ATOM 3828 N N . THR A 1 504 ? -6.101 -4.569 33.783 1.00 95.12 504 THR A N 1
ATOM 3829 C CA . THR A 1 504 ? -6.241 -3.217 33.234 1.00 95.12 504 THR A CA 1
ATOM 3830 C C . THR A 1 504 ? -7.278 -3.180 32.119 1.00 95.12 504 THR A C 1
ATOM 3832 O O . THR A 1 504 ? -8.156 -2.319 32.138 1.00 95.12 504 THR A O 1
ATOM 3835 N N . SER A 1 505 ? -7.293 -4.165 31.213 1.00 96.94 505 SER A N 1
ATOM 3836 C CA . SER A 1 505 ? -8.311 -4.257 30.152 1.00 96.94 505 SER A CA 1
ATOM 3837 C C . SER A 1 505 ? -9.725 -4.352 30.724 1.00 96.94 505 SER A C 1
ATOM 3839 O O . SER A 1 505 ? -10.637 -3.664 30.264 1.00 96.94 505 SER A O 1
ATOM 3841 N N . LYS A 1 506 ? -9.935 -5.148 31.780 1.00 96.31 506 LYS A N 1
ATOM 3842 C CA . LYS A 1 506 ? -11.236 -5.208 32.462 1.00 96.31 506 LYS A CA 1
ATOM 3843 C C . LYS A 1 506 ? -11.592 -3.873 33.111 1.00 96.31 506 LYS A C 1
ATOM 3845 O O . LYS A 1 506 ? -12.758 -3.488 33.077 1.00 96.31 506 LYS A O 1
ATOM 3850 N N . ALA A 1 507 ? -10.620 -3.183 33.701 1.00 95.25 507 ALA A N 1
ATOM 3851 C CA . ALA A 1 507 ? -10.813 -1.895 34.356 1.00 95.25 507 ALA A CA 1
ATOM 3852 C C . ALA A 1 507 ? -11.222 -0.787 33.369 1.00 95.25 507 ALA A C 1
ATOM 3854 O O . ALA A 1 507 ? -12.210 -0.092 33.617 1.00 95.25 507 ALA A O 1
ATOM 3855 N N . ILE A 1 508 ? -10.533 -0.666 32.227 1.00 96.31 508 ILE A N 1
ATOM 3856 C CA . ILE A 1 508 ? -10.807 0.383 31.229 1.00 96.31 508 ILE A CA 1
ATOM 3857 C C . ILE A 1 508 ? -12.142 0.201 30.497 1.00 96.31 508 ILE A C 1
ATOM 3859 O O . ILE A 1 508 ? -12.665 1.162 29.944 1.00 96.31 508 ILE A O 1
ATOM 3863 N N . ASN A 1 509 ? -12.713 -1.006 30.505 1.00 95.25 509 ASN A N 1
ATOM 3864 C CA . ASN A 1 509 ? -14.025 -1.289 29.917 1.00 95.25 509 ASN A CA 1
ATOM 3865 C C . ASN A 1 509 ? -15.185 -1.113 30.925 1.00 95.25 509 ASN A C 1
ATOM 3867 O O . ASN A 1 509 ? -16.341 -1.385 30.594 1.00 95.25 509 ASN A O 1
ATOM 3871 N N . GLN A 1 510 ? -14.923 -0.659 32.161 1.00 94.94 510 GLN A N 1
ATOM 3872 C CA . GLN A 1 510 ? -15.987 -0.361 33.128 1.00 94.94 510 GLN A CA 1
ATOM 3873 C C . GLN A 1 510 ? -16.678 0.983 32.824 1.00 94.94 510 GLN A C 1
ATOM 3875 O O . GLN A 1 510 ? -16.009 1.956 32.462 1.00 94.94 510 GLN A O 1
ATOM 3880 N N . PRO A 1 511 ? -18.001 1.110 33.067 1.00 93.38 511 PRO A N 1
ATOM 3881 C CA . PRO A 1 511 ? -18.723 2.375 32.887 1.00 93.38 511 PRO A CA 1
ATOM 3882 C C . PRO A 1 511 ? -18.146 3.551 33.685 1.00 93.38 511 PRO A C 1
ATOM 3884 O O . PRO A 1 511 ? -18.172 4.692 33.224 1.00 93.38 511 PRO A O 1
ATOM 3887 N N . THR A 1 512 ? -17.613 3.276 34.878 1.00 90.44 512 THR A N 1
ATOM 3888 C CA . THR A 1 512 ? -16.951 4.261 35.744 1.00 90.44 512 THR A CA 1
ATOM 3889 C C . THR A 1 512 ? -15.724 4.864 35.068 1.00 90.44 512 THR A C 1
ATOM 3891 O O . THR A 1 512 ? -15.632 6.090 34.986 1.00 90.44 512 THR A O 1
ATOM 3894 N N . PHE A 1 513 ? -14.841 4.021 34.521 1.00 93.50 513 PHE A N 1
ATOM 3895 C CA . PHE A 1 513 ? -13.675 4.464 33.761 1.00 93.50 513 PHE A CA 1
ATOM 3896 C C . PHE A 1 513 ? -14.100 5.284 32.544 1.00 93.50 513 PHE A C 1
ATOM 3898 O O . PHE A 1 513 ? -13.685 6.432 32.425 1.00 93.50 513 PHE A O 1
ATOM 3905 N N . MET A 1 514 ? -14.971 4.746 31.679 1.00 93.12 514 MET A N 1
ATOM 3906 C CA . MET A 1 514 ? -15.383 5.428 30.442 1.00 93.12 514 MET A CA 1
ATOM 3907 C C . MET A 1 514 ? -15.952 6.828 30.709 1.00 93.12 514 MET A C 1
ATOM 3909 O O . MET A 1 514 ? -15.602 7.789 30.021 1.00 93.12 514 MET A O 1
ATOM 3913 N N . ARG A 1 515 ? -16.793 6.965 31.744 1.00 93.81 515 ARG A N 1
ATOM 3914 C CA . ARG A 1 515 ? -17.385 8.250 32.136 1.00 93.81 515 ARG A CA 1
ATOM 3915 C C . ARG A 1 515 ? -16.330 9.240 32.627 1.00 93.81 515 ARG A C 1
ATOM 3917 O O . ARG A 1 515 ? -16.305 10.382 32.176 1.00 93.81 515 ARG A O 1
ATOM 3924 N N . GLU A 1 516 ? -15.475 8.832 33.561 1.00 94.44 516 GLU A N 1
ATOM 3925 C CA . GLU A 1 516 ? -14.484 9.740 34.149 1.00 94.44 516 GLU A CA 1
ATOM 3926 C C . GLU A 1 516 ? -13.338 10.083 33.195 1.00 94.44 516 GLU A C 1
ATOM 3928 O O . GLU A 1 516 ? -12.883 11.230 33.168 1.00 94.44 516 GLU A O 1
ATOM 3933 N N . ALA A 1 517 ? -12.893 9.121 32.387 1.00 93.19 517 ALA A N 1
ATOM 3934 C CA . ALA A 1 517 ? -11.898 9.336 31.349 1.00 93.19 517 ALA A CA 1
ATOM 3935 C C . ALA A 1 517 ? -12.431 10.300 30.277 1.00 93.19 517 ALA A C 1
ATOM 3937 O O . ALA A 1 517 ? -11.729 11.237 29.904 1.00 93.19 517 ALA A O 1
ATOM 3938 N N . GLY A 1 518 ? -13.698 10.155 29.867 1.00 91.50 518 GLY A N 1
ATOM 3939 C CA . GLY A 1 518 ? -14.363 11.089 28.954 1.00 91.50 518 GLY A CA 1
ATOM 3940 C C . GLY A 1 518 ? -14.426 12.519 29.493 1.00 91.50 518 GLY A C 1
ATOM 3941 O O . GLY A 1 518 ? -14.002 13.449 28.806 1.00 91.50 518 GLY A O 1
ATOM 3942 N N . LEU A 1 519 ? -14.870 12.702 30.743 1.00 92.88 519 LEU A N 1
ATOM 3943 C CA . LEU A 1 519 ? -14.883 14.018 31.401 1.00 92.88 519 LEU A CA 1
ATOM 3944 C C . LEU A 1 519 ? -13.484 14.630 31.517 1.00 92.88 519 LEU A C 1
ATOM 3946 O O . LEU A 1 519 ? -13.321 15.845 31.419 1.00 92.88 519 LEU A O 1
ATOM 3950 N N . THR A 1 520 ? -12.473 13.792 31.742 1.00 91.94 520 THR A N 1
ATOM 3951 C CA . THR A 1 520 ? -11.086 14.246 31.819 1.00 91.94 520 THR A CA 1
ATOM 3952 C C . THR A 1 520 ? -10.604 14.709 30.448 1.00 91.94 520 THR A C 1
ATOM 3954 O O . THR A 1 520 ? -10.171 15.850 30.326 1.00 91.94 520 THR A O 1
ATOM 3957 N N . LEU A 1 521 ? -10.747 13.884 29.406 1.00 90.69 521 LEU A N 1
ATOM 3958 C CA . LEU A 1 521 ? -10.294 14.193 28.046 1.00 90.69 521 LEU A CA 1
ATOM 3959 C C . LEU A 1 521 ? -10.947 15.449 27.465 1.00 90.69 521 LEU A C 1
ATOM 3961 O O . LEU A 1 521 ? -10.266 16.222 26.796 1.00 90.69 521 LEU A O 1
ATOM 3965 N N . GLN A 1 522 ? -12.224 15.710 27.760 1.00 88.44 522 GLN A N 1
ATOM 3966 C CA . GLN A 1 522 ? -12.904 16.934 27.317 1.00 88.44 522 GLN A CA 1
ATOM 3967 C C . GLN A 1 522 ? -12.156 18.213 27.727 1.00 88.44 522 GLN A C 1
ATOM 3969 O O . GLN A 1 522 ? -12.132 19.170 26.960 1.00 88.44 522 GLN A O 1
ATOM 3974 N N . ARG A 1 523 ? -11.472 18.219 28.880 1.00 88.00 523 ARG A N 1
ATOM 3975 C CA . ARG A 1 523 ? -10.694 19.379 29.354 1.00 88.00 523 ARG A CA 1
ATOM 3976 C C . ARG A 1 523 ? -9.443 19.662 28.519 1.00 88.00 523 ARG A C 1
ATOM 3978 O O . ARG A 1 523 ? -8.959 20.792 28.527 1.00 88.00 523 ARG A O 1
ATOM 3985 N N . TYR A 1 524 ? -8.924 18.646 27.831 1.00 82.62 524 TYR A N 1
ATOM 3986 C CA . TYR A 1 524 ? -7.667 18.712 27.081 1.00 82.62 524 TYR A CA 1
ATOM 3987 C C . TYR A 1 524 ? -7.870 18.692 25.561 1.00 82.62 524 TYR A C 1
ATOM 3989 O O . TYR A 1 524 ? -7.025 19.200 24.831 1.00 82.62 524 TYR A O 1
ATOM 3997 N N . VAL A 1 525 ? -8.975 18.114 25.079 1.00 76.75 525 VAL A N 1
ATOM 3998 C CA . VAL A 1 525 ? -9.261 17.938 23.645 1.00 76.75 525 VAL A CA 1
ATOM 3999 C C . VAL A 1 525 ? -10.224 19.001 23.103 1.00 76.75 525 VAL A C 1
ATOM 4001 O O . VAL A 1 525 ? -10.242 19.233 21.893 1.00 76.75 525 VAL A O 1
ATOM 4004 N N . ALA A 1 526 ? -11.013 19.668 23.957 1.00 65.75 526 ALA A N 1
ATOM 4005 C CA . ALA A 1 526 ? -11.895 20.739 23.502 1.00 65.75 526 ALA A CA 1
ATOM 4006 C C . ALA A 1 526 ? -11.085 21.856 22.813 1.00 65.75 526 ALA A C 1
ATOM 4008 O O . ALA A 1 526 ? -10.020 22.234 23.316 1.00 65.75 526 ALA A O 1
ATOM 4009 N N . PRO A 1 527 ? -11.566 22.402 21.674 1.00 47.34 527 PRO A N 1
ATOM 4010 C CA . PRO A 1 527 ? -10.980 23.612 21.116 1.00 47.34 527 PRO A CA 1
ATOM 4011 C C . PRO A 1 527 ? -10.971 24.675 22.218 1.00 47.34 527 PRO A C 1
ATOM 4013 O O . PRO A 1 527 ? -11.934 24.727 22.987 1.00 47.34 527 PRO A O 1
ATOM 4016 N N . PRO A 1 528 ? -9.901 25.482 22.336 1.00 46.22 528 PRO A N 1
ATOM 4017 C CA . PRO A 1 528 ? -9.847 26.518 23.352 1.00 46.22 528 PRO A CA 1
ATOM 4018 C C . PRO A 1 528 ? -11.117 27.346 23.203 1.00 46.22 528 PRO A C 1
ATOM 4020 O O . PRO A 1 528 ? -11.354 27.948 22.151 1.00 46.22 528 PRO A O 1
ATOM 4023 N N . GLU A 1 529 ? -11.980 27.307 24.219 1.00 43.56 529 GLU A N 1
ATOM 4024 C CA . GLU A 1 529 ? -13.104 28.221 24.276 1.00 43.56 529 GLU A CA 1
ATOM 4025 C C . GLU A 1 529 ? -12.545 29.625 24.050 1.00 43.56 529 GLU A C 1
ATOM 4027 O O . GLU A 1 529 ? -11.409 29.928 24.428 1.00 43.56 529 GLU A O 1
ATOM 4032 N N . ARG A 1 530 ? -13.342 30.505 23.444 1.00 40.50 530 ARG A N 1
ATOM 4033 C CA . ARG A 1 530 ? -13.041 31.938 23.304 1.00 40.50 530 ARG A CA 1
ATOM 4034 C C . ARG A 1 530 ? -12.867 32.655 24.663 1.00 40.50 530 ARG A C 1
ATOM 4036 O O . ARG A 1 530 ? -13.060 33.858 24.755 1.00 40.50 530 ARG A O 1
ATOM 4043 N N . THR A 1 531 ? -12.513 31.955 25.732 1.00 42.53 531 THR A N 1
ATOM 4044 C CA . THR A 1 531 ? -11.781 32.505 26.862 1.00 42.53 531 THR A CA 1
ATOM 4045 C C . THR A 1 531 ? -10.406 32.911 26.340 1.00 42.53 531 THR A C 1
ATOM 4047 O O . THR A 1 531 ? -9.594 32.049 26.020 1.00 42.53 531 THR A O 1
ATOM 4050 N N . GLY A 1 532 ? -10.167 34.212 26.175 1.00 40.06 532 GLY A N 1
ATOM 4051 C CA . GLY A 1 532 ? -8.954 34.801 25.595 1.00 40.06 532 GLY A CA 1
ATOM 4052 C C . GLY A 1 532 ? -7.652 34.567 26.374 1.00 40.06 532 GLY A C 1
ATOM 4053 O O . GLY A 1 532 ? -6.885 35.505 26.558 1.00 40.06 532 GLY A O 1
ATOM 4054 N N . GLN A 1 533 ? -7.382 33.341 26.823 1.00 38.41 533 GLN A N 1
ATOM 4055 C CA . GLN A 1 533 ? -6.094 32.928 27.356 1.00 38.41 533 GLN A CA 1
ATOM 4056 C C . GLN A 1 533 ? -5.314 32.148 26.287 1.00 38.41 533 GLN A C 1
ATOM 4058 O O . GLN A 1 533 ? -5.774 31.100 25.824 1.00 38.41 533 GLN A O 1
ATOM 4063 N N . PRO A 1 534 ? -4.136 32.638 25.868 1.00 40.25 534 PRO A N 1
ATOM 4064 C CA . PRO A 1 534 ? -3.310 31.950 24.888 1.00 40.25 534 PRO A CA 1
ATOM 4065 C C . PRO A 1 534 ? -2.816 30.599 25.429 1.00 40.25 534 PRO A C 1
ATOM 4067 O O . PRO A 1 534 ? -2.364 30.490 26.569 1.00 40.25 534 PRO A O 1
ATOM 4070 N N . LEU A 1 535 ? -2.814 29.577 24.562 1.00 44.03 535 LEU A N 1
ATOM 4071 C CA . LEU A 1 535 ? -2.277 28.228 24.824 1.00 44.03 535 LEU A CA 1
ATOM 4072 C C . LEU A 1 535 ? -0.835 28.222 25.378 1.00 44.03 535 LEU A C 1
ATOM 4074 O O . LEU A 1 535 ? -0.418 27.245 25.996 1.00 44.03 535 LEU A O 1
ATOM 4078 N N . GLY A 1 536 ? -0.087 29.315 25.196 1.00 42.69 536 GLY A N 1
ATOM 4079 C CA . GLY A 1 536 ? 1.281 29.478 25.686 1.00 42.69 536 GLY A CA 1
ATOM 4080 C C . GLY A 1 536 ? 1.440 29.477 27.211 1.00 42.69 536 GLY A C 1
ATOM 4081 O O . GLY A 1 536 ? 2.546 29.225 27.679 1.00 42.69 536 GLY A O 1
ATOM 4082 N N . GLU A 1 537 ? 0.387 29.706 28.004 1.00 44.00 537 GLU A N 1
ATOM 4083 C CA . GLU A 1 537 ? 0.495 29.628 29.473 1.00 44.00 537 GLU A CA 1
ATOM 4084 C C . GLU A 1 537 ? 0.287 28.216 30.034 1.00 44.00 537 GLU A C 1
ATOM 4086 O O . GLU A 1 537 ? 0.844 27.903 31.084 1.00 44.00 537 GLU A O 1
ATOM 4091 N N . ARG A 1 538 ? -0.413 27.318 29.325 1.00 50.06 538 ARG A N 1
ATOM 4092 C CA . ARG A 1 538 ? -0.665 25.949 29.819 1.00 50.06 538 ARG A CA 1
ATOM 4093 C C . ARG A 1 538 ? 0.559 25.027 29.723 1.00 50.06 538 ARG A C 1
ATOM 4095 O O . ARG A 1 538 ? 0.727 24.176 30.586 1.00 50.06 538 ARG A O 1
ATOM 4102 N N . ASN A 1 539 ? 1.454 25.250 28.756 1.00 41.91 539 ASN A N 1
ATOM 4103 C CA . ASN A 1 539 ? 2.688 24.459 28.589 1.00 41.91 539 ASN A CA 1
ATOM 4104 C C . ASN A 1 539 ? 3.933 25.075 29.258 1.00 41.91 539 ASN A C 1
ATOM 4106 O O . ASN A 1 539 ? 4.993 24.455 29.276 1.00 41.91 539 ASN A O 1
ATOM 4110 N N . ARG A 1 540 ? 3.828 26.275 29.850 1.00 42.22 540 ARG A N 1
ATOM 4111 C CA . ARG A 1 540 ? 4.948 26.936 30.553 1.00 42.22 540 ARG A CA 1
ATOM 4112 C C . ARG A 1 540 ? 5.300 26.315 31.908 1.00 42.22 540 ARG A C 1
ATOM 4114 O O . ARG A 1 540 ? 6.304 26.705 32.492 1.00 42.22 540 ARG A O 1
ATOM 4121 N N . LEU A 1 541 ? 4.505 25.367 32.404 1.00 40.56 541 LEU A N 1
ATOM 4122 C CA . LEU A 1 541 ? 4.804 24.621 33.632 1.00 40.56 541 LEU A CA 1
ATOM 4123 C C . LEU A 1 541 ? 5.740 23.418 33.407 1.00 40.56 541 LEU A C 1
ATOM 4125 O O . LEU A 1 541 ? 6.219 22.856 34.383 1.00 40.56 541 LEU A O 1
ATOM 4129 N N . ALA A 1 542 ? 6.032 23.047 32.154 1.00 40.78 542 ALA A N 1
ATOM 4130 C CA . ALA A 1 542 ? 6.875 21.891 31.819 1.00 40.78 542 ALA A CA 1
ATOM 4131 C C . ALA A 1 542 ? 8.277 22.262 31.292 1.00 40.78 542 ALA A C 1
ATOM 4133 O O . ALA A 1 542 ? 9.026 21.391 30.860 1.00 40.78 542 ALA A O 1
ATOM 4134 N N . THR A 1 543 ? 8.646 23.547 31.295 1.00 39.03 543 THR A N 1
ATOM 4135 C CA . THR A 1 543 ? 9.998 23.999 30.923 1.00 39.03 543 THR A CA 1
ATOM 4136 C C . THR A 1 543 ? 10.697 24.554 32.163 1.00 39.03 543 THR A C 1
ATOM 4138 O O . THR A 1 543 ? 10.111 25.414 32.828 1.00 39.03 543 THR A O 1
ATOM 4141 N N . PRO A 1 544 ? 11.931 24.122 32.495 1.00 35.72 544 PRO A N 1
ATOM 4142 C CA . PRO A 1 544 ? 12.665 24.711 33.603 1.00 35.72 544 PRO A CA 1
ATOM 4143 C C . PRO A 1 544 ? 12.871 26.198 33.314 1.00 35.72 544 PRO A C 1
ATOM 4145 O O . PRO A 1 544 ? 13.405 26.570 32.264 1.00 35.72 544 PRO A O 1
ATOM 4148 N N . ARG A 1 545 ? 12.445 27.064 34.237 1.00 37.28 545 ARG A N 1
ATOM 4149 C CA . ARG A 1 545 ? 12.972 28.428 34.265 1.00 37.28 545 ARG A CA 1
ATOM 4150 C C . ARG A 1 545 ? 14.434 28.308 34.684 1.00 37.28 545 ARG A C 1
ATOM 4152 O O . ARG A 1 545 ? 14.708 27.714 35.723 1.00 37.28 545 ARG A O 1
ATOM 4159 N N . ARG A 1 546 ? 15.332 28.792 33.824 1.00 36.91 546 ARG A N 1
ATOM 4160 C CA . ARG A 1 546 ? 16.742 28.989 34.171 1.00 36.91 546 ARG A CA 1
ATOM 4161 C C . ARG A 1 546 ? 16.881 29.884 35.391 1.00 36.91 546 ARG A C 1
ATOM 4163 O O . ARG A 1 546 ? 16.053 30.820 35.510 1.00 36.91 546 ARG A O 1
#

pLDDT: mean 73.4, std 21.45, range [23.2, 98.31]

Sequence (546 aa):
MHFFAASSPRHEQLFRTILSAPLTFGGVDQLAERCAYLARRYLGEAGRPPEALSISGVGDARPTIIDFTSIRDAPLPPEERGPAVLALIAGCLVPALQRQGADAQAAQSAAMHMVAQLGNPEFATLAPSAVQGAIGPRMRGEPLSTTHIALAAHGEVLVHTTTQWASYVDDTGQPRGFGSQGPPVLTMDVVTGFWLERTRAGRGVEQVGWVFANAEGTKQFVLHGKVQRCLLETPAADLKALLVPRTPTLLDILLYGLARLLGQDGIFIDPPSPLENTLWDMTRPALPTCPPLDHEVVPPAPPRLLTATARRVQASHAGVTERNAALAFGAYCQSRVRQLIPCSYSQTLVRADRAHGIARDQWLAQAEWYGVILDTVRDQSNTTTSAAQRSVTLLKKALACATGDCEEMALVAAALAQTTAKSFLAERGLARADIRAEIFEAKREGDHAFCVVHLKIHGATYTIAIDPWAEVAMPYEHYVDYMTTYQTSFYINTTTTFGVDAVTSKAINQPTFMREAGLTLQRYVAPPERTGQPLGERNRLATPRR

Foldseek 3Di:
DDDDDDDDVVVVVVVCVVVVPPLCQVDPVLLLQLLLQLCCAQLNDVPGHHAWEWEEEPPDPDTDTQDLCCLNVDPDDSSVSSVVSLQSQLVVLLVLQCLLVADSQLSSSLSSLVSSLCSPPCSLCLLVVLLCVLQPPFFDDDWRWHWYWYRYPSSKIKIKIKTFGAWGAFPVRDIDGDPPPGDGQKIKIWIKIKHKDKDDPPPPPPDQADWRAHPVSPITIGMEMETADIDMDGPDPRSVVSQCPDPVHSVVSSRVSVCVSCRSRRHHYADHDVVRVVVVVLPDDDDDDDDDDDDDDDDDDDDDDDDPVNVVNCDDDVCSLVQVLVQVLLLVLLVVLCVQQVAELQLLQLVLVVDDDPSNVVSPVSSVVLVVQLVVQQVVLVVDPALLVSLLSLQLSCSLQSYDYQSNSQSSSLLCQLQCSQVSCVVSVQNPKDKAKFKKAWPPQFGHIWIWMWIQTPNDTFIWTRTSNVSDIGGPVVVLVVCLSDVSHSRGYVPTDMDTPPRNSVSCPDPSNNVSSNVSVCVVVPDPPPPPDDPVVSCPVNDDDD

Radius of gyration: 30.04 Å; chains: 1; bounding box: 64×66×104 Å

Secondary structure (DSSP, 8-state):
------S-HHHHHHHHHHHHS----SHHHHHHHHHHHHHHHHH-BTTBPPPPEEEEETT-SSPEE---HHHHSS---HHHHHHHHHHHHHHHHHHHHHTTT--HHHHHHHHHHHHHHHT-HHHHTHHHHHHHHHHGGGEES--EEEEEEEE-TTS-EEEEEEEEESEEE-TTS-EEE--TTS--SEEEEEEEEEEEEEEPTTS---S-S-EEE-TTSS-EEEEEEEEEEEEEE-S-HHHHHHHSS-SS-HHHHHHHHHHHHHHHTTPEEP---HHHHHHHHTT---PPPPPPPPP---PPPPP----THHHHTTS--TTHHHHHHHHHHHHHHHHHHHHH--B-HHHHHHHHHT--HHHHHHHHHHHHHHHHHHHHHHHHHHT-SSHHHHHHHHHHHHHHHTB--HHHHHHHHHHHHHHHHHHHHHTTT--SEEEEEEEEEEEEEE--EEEEEEEEETTEEEEEEEETTTTEEEEHHHHHHHHHHS---TTEEEEEEEEE-HHHHHHHTSHHHHHHHHHHHHHHHS---S----GGGTSTTSS---